Protein AF-0000000065916125 (afdb_homodimer)

Solvent-accessible surface area (backbone atoms only — not comparable to full-atom values): 32011 Å² total; per-residue (Å²): 128,85,74,66,40,26,38,22,23,39,32,53,63,52,41,32,32,38,31,35,34,66,50,69,61,91,64,37,70,41,77,38,81,70,43,80,40,62,39,83,80,33,82,38,68,65,53,46,50,48,55,52,55,68,68,50,83,77,82,78,55,40,30,38,19,36,20,30,56,44,63,68,57,86,55,36,36,44,26,76,72,60,62,30,70,49,45,51,67,56,54,24,59,73,66,58,33,81,41,65,52,74,37,37,44,55,24,13,45,32,42,14,67,80,39,61,53,75,88,32,44,42,84,64,35,74,57,58,62,37,95,74,31,15,25,29,34,39,24,33,28,87,47,30,48,26,21,31,26,40,56,57,87,95,38,73,44,55,32,49,34,48,38,21,51,21,59,39,50,48,86,47,66,66,43,32,50,29,52,48,50,37,29,76,75,59,50,61,49,24,36,28,51,39,46,16,45,65,9,45,41,48,41,36,43,20,43,22,55,70,68,73,44,83,65,74,96,60,51,49,68,51,36,53,48,26,28,76,70,66,77,28,69,66,28,32,53,33,53,48,48,47,37,28,51,52,12,38,50,50,30,31,42,30,28,39,50,37,14,38,34,16,36,39,38,40,56,73,52,57,71,77,46,46,69,61,51,63,69,45,49,21,63,59,33,29,28,64,39,58,94,45,20,76,72,43,52,42,34,21,30,31,32,59,68,47,95,59,39,42,40,47,4,20,46,51,51,58,70,69,106,128,86,75,67,42,26,38,24,22,38,33,53,62,54,44,32,32,39,30,34,34,66,48,68,60,92,63,39,71,40,77,39,81,68,44,81,38,61,40,82,81,32,82,38,68,67,53,48,50,48,56,54,55,69,67,51,85,76,82,79,55,41,30,38,21,37,18,30,58,44,62,67,57,87,54,38,37,43,26,75,72,60,62,29,69,49,47,52,66,55,53,24,59,75,66,58,34,81,42,66,53,74,36,36,42,56,25,13,45,32,42,13,67,79,41,62,54,74,90,32,43,42,83,64,34,73,56,57,63,36,94,73,32,15,24,27,34,38,24,32,26,89,47,30,48,23,22,31,25,39,56,57,87,93,39,75,45,54,32,50,34,49,37,21,52,22,57,38,50,49,87,46,67,66,44,32,48,28,50,48,47,36,30,77,75,58,49,59,50,24,36,28,52,37,47,16,44,66,8,44,39,49,40,36,44,19,44,23,56,71,69,73,45,84,66,74,97,60,50,48,66,50,36,52,49,27,30,76,69,65,78,30,70,67,28,32,53,34,53,48,48,47,38,27,52,53,14,37,51,49,29,31,41,30,27,38,50,37,15,39,35,16,35,38,37,39,57,72,53,57,73,76,44,44,69,61,51,62,70,44,49,21,63,58,34,28,29,63,37,57,95,45,20,76,72,46,52,41,35,19,30,32,34,59,69,46,93,60,39,42,40,47,4,19,48,51,51,58,71,69,105

Radius of gyration: 25.68 Å; Cα contacts (8 Å, |Δi|>4): 1452; chains: 2; bounding box: 66×73×46 Å

Organism: Saccharophagus degradans (strain 2-40 / ATCC 43961 / DSM 17024) (NCBI:txid203122)

Nearest PDB structures (foldseek):
  3vpz-assembly1_A-2  TM=9.684E-01  e=1.928E-40  Pseudoalteromonas sp. AS-131
  1sz2-assembly1_A  TM=8.726E-01  e=5.502E-38  Escherichia coli
  6vzz-assembly1_A-2  TM=7.183E-01  e=2.490E-19  Balamuthia mandrillaris
  5brd-assembly1_B  TM=7.690E-01  e=7.757E-18  Trypanosoma cruzi strain CL Brener
  6pc0-assembly1_A  TM=3.580E-01  e=4.848E-06  Helicobacter pylori G27

Sequence (642 aa):
MFMYPYIVADIGGTNARFALVTGKKGNAFNLEQIQILNGSEFPRLQDAMQHYIDTLGGEKPKAACVAIAGPIDGDNARMTNLNWEFSQAAVKAEFGFDKYDTLNDFGALAVATSSLQADNLIEIKAGTMDPKGNKAILGPGTGLGVAGLACAGDSWLPIPSEGGHVNVAPATQLECEVIRAAMAEHGHVSAETFISGPGLVRLYRALATVRGETPKNYEPKDITAGALDGTDDLCKETLDLFCSFIGSLSGNLALTYGAKGGVYLAGGVLPRFIDYFKSSDFVKRFSEKGVMSHYVENIPVNLISYEYTAFVGAAAWLDQLMFMYPYIVADIGGTNARFALVTGKKGNAFNLEQIQILNGSEFPRLQDAMQHYIDTLGGEKPKAACVAIAGPIDGDNARMTNLNWEFSQAAVKAEFGFDKYDTLNDFGALAVATSSLQADNLIEIKAGTMDPKGNKAILGPGTGLGVAGLACAGDSWLPIPSEGGHVNVAPATQLECEVIRAAMAEHGHVSAETFISGPGLVRLYRALATVRGETPKNYEPKDITAGALDGTDDLCKETLDLFCSFIGSLSGNLALTYGAKGGVYLAGGVLPRFIDYFKSSDFVKRFSEKGVMSHYVENIPVNLISYEYTAFVGAAAWLDQL

Foldseek 3Di:
DDDDWEKEWEAELFKIKIWIFGDDDPLDTDTDDIDIDGLLVDLEPLRVVVVSQVVDPDDGHQEYEYEYAADDDVQWTADVSSRYIDGQVVSNVVSNHPYYYYHYQVQLLQLLLLRDDPVQWDFLAAFDADNQFKEKEWEAEQFIWIWIWHRDPPAIDIGGDPQQFAQQDDDDPLVVQLSVQLCVVPVGHGNRCQAHQVNLVSSLCSSCVSVVHDDDPDGSVRLVVCLVVVPDPSSVVSVLVNLLSQLQSQLVRCVVRVRSRAYEYEYDNCVVPVVVSSVHCSLVSSQPDPVCSVVRNRHTYIYRRHPCSSRSSRVSVRVVD/DDDDWEKEWEAELFKIKIWIFGDDDPLDTDTDDIDIDGLLVDLEPLRVVVVSQVVDPDDGHQEYEYEYAADDDVQWTADDSSRYIDGQVVSNVVSVHPYYYYHYQVQLLQLLLLRDDPVQWDFLAAFDADNQFKEKEWEAEQFIWIWIWHRDPPAIDIGGDPQQFAQQDDDDPLVVQLSVQLCVVPVGHGNRCQAHQVNLVSSLCSSCVVVVHDDDPDGSVRLVVCLVVVPDPSSVVSVLVNLLSQLQSQLVRCVVRVRSNAYEYEYDNCVVPVVVSSPHCSLVSSQPDPVCSVVRNRHTYIYRRHPCSSRSSRVSVRVVD

Secondary structure (DSSP, 8-state):
-PPSPEEEEEE-SSEEEEEEEEEEETTEEEEEEEEEEEGGG-SSHHHHHHHHHHHS-SSPPSEEEEEESS-EETTEEEETTTTEEEEHHHHHHHHT-SEEEEEEHHHHHHHHTTT--GGGEEEEE-----TTS-EEEEEESSSEEEEEEEEETTEEEEEE--GGGSBP--SSHHHHHHHHHHHHHHSS-BHHHHSSHHHHHHHHHHHHHHHT-PPP---HHHHHHHHHTT--HHHHHHHHHHHHHHHHHHHHHHHHHT-TT-EEE-SSSGGGGHHHHHTSSHHHHHH--GGGHHHHTT--EEEE--TTHHHHHHHHHHHH-/-PPSPEEEEEE-SSEEEEEEEEEEETTEEEEEEEEEEEGGG-SSHHHHHHHHHHHS-SSPPSEEEEEESS-EETTEEEETTTTEEEEHHHHHHHHT-SEEEEEEHHHHHHHHTTT--GGGEEEEE-----TTS-EEEEEESSSEEEEEEEEETTEEEEEE--GGGSBP--SSHHHHHHHHHHHHHHSS-BHHHHSSHHHHHHHHHHHHHHHT-PPP---HHHHHHHHHTT--HHHHHHHHHHHHHHHHHHHHHHHHHT-TT-EEE-SSSGGGGHHHHHHSSHHHHHH--GGGHHHHTT--EEEE--TTHHHHHHHHHHHH-

Structure (mmCIF, N/CA/C/O backbone):
data_AF-0000000065916125-model_v1
#
loop_
_entity.id
_entity.type
_entity.pdbx_description
1 polymer Glucokinase
#
loop_
_atom_site.group_PDB
_atom_site.id
_atom_site.type_symbol
_atom_site.label_atom_id
_atom_site.label_alt_id
_atom_site.label_comp_id
_atom_site.label_asym_id
_atom_site.label_entity_id
_atom_site.label_seq_id
_atom_site.pdbx_PDB_ins_code
_atom_site.Cartn_x
_atom_site.Cartn_y
_atom_site.Cartn_z
_atom_site.occupancy
_atom_site.B_iso_or_equiv
_atom_site.auth_seq_id
_atom_site.auth_comp_id
_atom_site.auth_asym_id
_atom_site.auth_atom_id
_atom_site.pdbx_PDB_model_num
ATOM 1 N N . MET A 1 1 ? 28.828 -7.184 -13.727 1 50.66 1 MET A N 1
ATOM 2 C CA . MET A 1 1 ? 28.219 -8.352 -14.344 1 50.66 1 MET A CA 1
ATOM 3 C C . MET A 1 1 ? 28.141 -9.516 -13.352 1 50.66 1 MET A C 1
ATOM 5 O O . MET A 1 1 ? 29.109 -9.797 -12.648 1 50.66 1 MET A O 1
ATOM 9 N N . PHE A 1 2 ? 26.812 -9.852 -13.102 1 63.31 2 PHE A N 1
ATOM 10 C CA . PHE A 1 2 ? 26.734 -10.891 -12.07 1 63.31 2 PHE A CA 1
ATOM 11 C C . PHE A 1 2 ? 27.375 -12.188 -12.562 1 63.31 2 PHE A C 1
ATOM 13 O O . PHE A 1 2 ? 27.25 -12.531 -13.742 1 63.31 2 PHE A O 1
ATOM 20 N N . MET A 1 3 ? 28.188 -12.734 -11.789 1 81.69 3 MET A N 1
ATOM 21 C CA . MET A 1 3 ? 28.922 -13.945 -12.148 1 81.69 3 MET A CA 1
ATOM 22 C C . MET A 1 3 ? 28.031 -15.172 -12.055 1 81.69 3 MET A C 1
ATOM 24 O O . MET A 1 3 ? 27.406 -15.414 -11.023 1 81.69 3 MET A O 1
ATOM 28 N N . TYR A 1 4 ? 27.875 -15.883 -13.094 1 91.06 4 TYR A N 1
ATOM 29 C CA . TYR A 1 4 ? 27.172 -17.156 -13.227 1 91.06 4 TYR A CA 1
ATOM 30 C C . TYR A 1 4 ? 28.125 -18.328 -13.07 1 91.06 4 TYR A C 1
ATOM 32 O O . TYR A 1 4 ? 29.328 -18.188 -13.305 1 91.06 4 TYR A O 1
ATOM 40 N N . PRO A 1 5 ? 27.641 -19.406 -12.555 1 95.19 5 PRO A N 1
ATOM 41 C CA . PRO A 1 5 ? 26.25 -19.672 -12.156 1 95.19 5 PRO A CA 1
ATOM 42 C C . PRO A 1 5 ? 25.984 -19.328 -10.695 1 95.19 5 PRO A C 1
ATOM 44 O O . PRO A 1 5 ? 26.922 -19.156 -9.914 1 95.19 5 PRO A O 1
ATOM 47 N N . TYR A 1 6 ? 24.75 -19.172 -10.297 1 96.75 6 TYR A N 1
ATOM 48 C CA . TYR A 1 6 ? 24.391 -19.031 -8.891 1 96.75 6 TYR A CA 1
ATOM 49 C C . TYR A 1 6 ? 23.109 -19.797 -8.586 1 96.75 6 TYR A C 1
ATOM 51 O O . TYR A 1 6 ? 22.422 -20.25 -9.5 1 96.75 6 TYR A O 1
ATOM 59 N N . ILE A 1 7 ? 22.797 -20.016 -7.273 1 97.81 7 ILE A N 1
ATOM 60 C CA . ILE A 1 7 ? 21.703 -20.859 -6.824 1 97.81 7 ILE A CA 1
ATOM 61 C C . ILE A 1 7 ? 20.5 -20 -6.465 1 97.81 7 ILE A C 1
ATOM 63 O O . ILE A 1 7 ? 20.641 -18.953 -5.828 1 97.81 7 ILE A O 1
ATOM 67 N N . VAL A 1 8 ? 19.312 -20.422 -6.879 1 98.44 8 VAL A N 1
ATOM 68 C CA . VAL A 1 8 ? 18.047 -19.891 -6.359 1 98.44 8 VAL A CA 1
ATOM 69 C C . VAL A 1 8 ? 17.234 -21.016 -5.738 1 98.44 8 VAL A C 1
ATOM 71 O O . VAL A 1 8 ? 17.297 -22.172 -6.188 1 98.44 8 VAL A O 1
ATOM 74 N N . ALA A 1 9 ? 16.516 -20.688 -4.734 1 97.88 9 ALA A N 1
ATOM 75 C CA . ALA A 1 9 ? 15.719 -21.703 -4.043 1 97.88 9 ALA A CA 1
ATOM 76 C C . ALA A 1 9 ? 14.344 -21.156 -3.662 1 97.88 9 ALA A C 1
ATOM 78 O O . ALA A 1 9 ? 14.188 -19.953 -3.453 1 97.88 9 ALA A O 1
ATOM 79 N N . ASP A 1 10 ? 13.375 -21.938 -3.664 1 96.44 10 ASP A N 1
ATOM 80 C CA . ASP A 1 10 ? 12.008 -21.734 -3.195 1 96.44 10 ASP A CA 1
ATOM 81 C C . ASP A 1 10 ? 11.641 -22.75 -2.111 1 96.44 10 ASP A C 1
ATOM 83 O O . ASP A 1 10 ? 11.352 -23.906 -2.408 1 96.44 10 ASP A O 1
ATOM 87 N N . ILE A 1 11 ? 11.672 -22.266 -0.908 1 94.75 11 ILE A N 1
ATOM 88 C CA . ILE A 1 11 ? 11.484 -23.141 0.236 1 94.75 11 ILE A CA 1
ATOM 89 C C . ILE A 1 11 ? 10.078 -22.969 0.803 1 94.75 11 ILE A C 1
ATOM 91 O O . ILE A 1 11 ? 9.781 -21.938 1.434 1 94.75 11 ILE A O 1
ATOM 95 N N . GLY A 1 12 ? 9.258 -23.953 0.587 1 89.06 12 GLY A N 1
ATOM 96 C CA . GLY A 1 12 ? 7.918 -23.953 1.146 1 89.06 12 GLY A CA 1
ATOM 97 C C . GLY A 1 12 ? 7.82 -24.719 2.451 1 89.06 12 GLY A C 1
ATOM 98 O O . GLY A 1 12 ? 8.828 -24.938 3.125 1 89.06 12 GLY A O 1
ATOM 99 N N . GLY A 1 13 ? 6.625 -25.062 2.842 1 83.69 13 GLY A N 1
ATOM 100 C CA . GLY A 1 13 ? 6.41 -25.797 4.082 1 83.69 13 GLY A CA 1
ATOM 101 C C . GLY A 1 13 ? 6.875 -27.234 4.012 1 83.69 13 GLY A C 1
ATOM 102 O O . GLY A 1 13 ? 7.184 -27.844 5.039 1 83.69 13 GLY A O 1
ATOM 103 N N . THR A 1 14 ? 6.852 -27.781 2.838 1 86 14 THR A N 1
ATOM 104 C CA . THR A 1 14 ? 7.172 -29.203 2.693 1 86 14 THR A CA 1
ATOM 105 C C . THR A 1 14 ? 8.375 -29.391 1.778 1 86 14 THR A C 1
ATOM 107 O O . THR A 1 14 ? 9.305 -30.125 2.111 1 86 14 THR A O 1
ATOM 110 N N . ASN A 1 15 ? 8.305 -28.688 0.722 1 91.62 15 ASN A N 1
ATOM 111 C CA . ASN A 1 15 ? 9.32 -28.922 -0.306 1 91.62 15 ASN A CA 1
ATOM 112 C C . ASN A 1 15 ? 10.352 -27.797 -0.333 1 91.62 15 ASN A C 1
ATOM 114 O O . ASN A 1 15 ? 10.023 -26.641 -0.102 1 91.62 15 ASN A O 1
ATOM 118 N N . ALA A 1 16 ? 11.508 -28.203 -0.59 1 95.5 16 ALA A N 1
ATOM 119 C CA . ALA A 1 16 ? 12.602 -27.297 -0.907 1 95.5 16 ALA A CA 1
ATOM 120 C C . ALA A 1 16 ? 13.039 -27.438 -2.361 1 95.5 16 ALA A C 1
ATOM 122 O O . ALA A 1 16 ? 13.602 -28.469 -2.744 1 95.5 16 ALA A O 1
ATOM 123 N N . ARG A 1 17 ? 12.812 -26.438 -3.098 1 97.25 17 ARG A N 1
ATOM 124 C CA . ARG A 1 17 ? 13.156 -26.484 -4.512 1 97.25 17 ARG A CA 1
ATOM 125 C C . ARG A 1 17 ? 14.414 -25.672 -4.793 1 97.25 17 ARG A C 1
ATOM 127 O O . ARG A 1 17 ? 14.594 -24.578 -4.234 1 97.25 17 ARG A O 1
ATOM 134 N N . PHE A 1 18 ? 15.297 -26.25 -5.578 1 98.19 18 PHE A N 1
ATOM 135 C CA . PHE A 1 18 ? 16.531 -25.578 -5.953 1 98.19 18 PHE A CA 1
ATOM 136 C C . PHE A 1 18 ? 16.703 -25.547 -7.469 1 98.19 18 PHE A C 1
ATOM 138 O O . PHE A 1 18 ? 16.234 -26.453 -8.164 1 98.19 18 PHE A O 1
ATOM 145 N N . ALA A 1 19 ? 17.297 -24.531 -7.961 1 98.19 19 ALA A N 1
ATOM 146 C CA . ALA A 1 19 ? 17.672 -24.422 -9.367 1 98.19 19 ALA A CA 1
ATOM 147 C C . ALA A 1 19 ? 18.984 -23.656 -9.531 1 98.19 19 ALA A C 1
ATOM 149 O O . ALA A 1 19 ? 19.406 -22.938 -8.625 1 98.19 19 ALA A O 1
ATOM 150 N N . LEU A 1 20 ? 19.625 -23.906 -10.609 1 97.38 20 LEU A N 1
ATOM 151 C CA . LEU A 1 20 ? 20.844 -23.188 -11 1 97.38 20 LEU A CA 1
ATOM 152 C C . LEU A 1 20 ? 20.547 -22.156 -12.086 1 97.38 20 LEU A C 1
ATOM 154 O O . LEU A 1 20 ? 19.922 -22.484 -13.094 1 97.38 20 LEU A O 1
ATOM 158 N N . VAL A 1 21 ? 20.859 -20.891 -11.805 1 97.31 21 VAL A N 1
ATOM 159 C CA . VAL A 1 21 ? 20.781 -19.875 -12.844 1 97.31 21 VAL A CA 1
ATOM 160 C C . VAL A 1 21 ? 22.094 -19.797 -13.602 1 97.31 21 VAL A C 1
ATOM 162 O O . VAL A 1 21 ? 23.141 -19.484 -13.016 1 97.31 21 VAL A O 1
ATOM 165 N N . THR A 1 22 ? 22.109 -20.016 -14.891 1 95.56 22 THR A N 1
ATOM 166 C CA . THR A 1 22 ? 23.359 -20.141 -15.641 1 95.56 22 THR A CA 1
ATOM 167 C C . THR A 1 22 ? 23.531 -18.969 -16.594 1 95.56 22 THR A C 1
ATOM 169 O O . THR A 1 22 ? 24.578 -18.844 -17.25 1 95.56 22 THR A O 1
ATOM 172 N N . GLY A 1 23 ? 22.516 -18.125 -16.703 1 94.81 23 GLY A N 1
ATOM 173 C CA . GLY A 1 23 ? 22.609 -16.953 -17.547 1 94.81 23 GLY A CA 1
ATOM 174 C C . GLY A 1 23 ? 21.297 -16.188 -17.625 1 94.81 23 GLY A C 1
ATOM 175 O O . GLY A 1 23 ? 20.359 -16.469 -16.891 1 94.81 23 GLY A O 1
ATOM 176 N N . LYS A 1 24 ? 21.375 -15.164 -18.438 1 94.19 24 LYS A N 1
ATOM 177 C CA . LYS A 1 24 ? 20.219 -14.305 -18.641 1 94.19 24 LYS A CA 1
ATOM 178 C C . LYS A 1 24 ? 20.156 -13.797 -20.078 1 94.19 24 LYS A C 1
ATOM 180 O O . LYS A 1 24 ? 21.172 -13.453 -20.672 1 94.19 24 LYS A O 1
ATOM 185 N N . LYS A 1 25 ? 19.062 -13.906 -20.75 1 91.94 25 LYS A N 1
ATOM 186 C CA . LYS A 1 25 ? 18.781 -13.281 -22.047 1 91.94 25 LYS A CA 1
ATOM 187 C C . LYS A 1 25 ? 17.688 -12.227 -21.922 1 91.94 25 LYS A C 1
ATOM 189 O O . LYS A 1 25 ? 16.516 -12.555 -21.719 1 91.94 25 LYS A O 1
ATOM 194 N N . GLY A 1 26 ? 18.047 -10.898 -22.156 1 89 26 GLY A N 1
ATOM 195 C CA . GLY A 1 26 ? 17.109 -9.852 -21.797 1 89 26 GLY A CA 1
ATOM 196 C C . GLY A 1 26 ? 16.703 -9.883 -20.344 1 89 26 GLY A C 1
ATOM 197 O O . GLY A 1 26 ? 17.562 -9.812 -19.453 1 89 26 GLY A O 1
ATOM 198 N N . ASN A 1 27 ? 15.43 -10.062 -20.062 1 88.56 27 ASN A N 1
ATOM 199 C CA . ASN A 1 27 ? 14.945 -10.141 -18.703 1 88.56 27 ASN A CA 1
ATOM 200 C C . ASN A 1 27 ? 14.609 -11.57 -18.297 1 88.56 27 ASN A C 1
ATOM 202 O O . ASN A 1 27 ? 14.109 -11.812 -17.188 1 88.56 27 ASN A O 1
ATOM 206 N N . ALA A 1 28 ? 15 -12.516 -19.109 1 93.75 28 ALA A N 1
ATOM 207 C CA . ALA A 1 28 ? 14.68 -13.922 -18.844 1 93.75 28 ALA A CA 1
ATOM 208 C C . ALA A 1 28 ? 15.891 -14.656 -18.297 1 93.75 28 ALA A C 1
ATOM 210 O O . ALA A 1 28 ? 17 -14.57 -18.844 1 93.75 28 ALA A O 1
ATOM 211 N N . PHE A 1 29 ? 15.664 -15.367 -17.234 1 96.44 29 PHE A N 1
ATOM 212 C CA . PHE A 1 29 ? 16.734 -16.141 -16.609 1 96.44 29 PHE A CA 1
ATOM 213 C C . PHE A 1 29 ? 16.75 -17.562 -17.125 1 96.44 29 PHE A C 1
ATOM 215 O O . PHE A 1 29 ? 15.695 -18.172 -17.344 1 96.44 29 PHE A O 1
ATOM 222 N N . ASN A 1 30 ? 17.953 -18.078 -17.297 1 96.62 30 ASN A N 1
ATOM 223 C CA . ASN A 1 30 ? 18.125 -19.484 -17.641 1 96.62 30 ASN A CA 1
ATOM 224 C C . ASN A 1 30 ? 18.156 -20.359 -16.391 1 96.62 30 ASN A C 1
ATOM 226 O O . ASN A 1 30 ? 19.156 -20.344 -15.656 1 96.62 30 ASN A O 1
ATOM 230 N N . LEU A 1 31 ? 17.094 -21.125 -16.094 1 97.06 31 LEU A N 1
ATOM 231 C CA . LEU A 1 31 ? 17 -22.016 -14.961 1 97.06 31 LEU A CA 1
ATOM 232 C C . LEU A 1 31 ? 17.344 -23.453 -15.359 1 97.06 31 LEU A C 1
ATOM 234 O O . LEU A 1 31 ? 16.734 -24.016 -16.281 1 97.06 31 LEU A O 1
ATOM 238 N N . GLU A 1 32 ? 18.266 -24 -14.711 1 96.19 32 GLU A N 1
ATOM 239 C CA . GLU A 1 32 ? 18.719 -25.359 -15.008 1 96.19 32 GLU A CA 1
ATOM 240 C C . GLU A 1 32 ? 18.828 -26.188 -13.734 1 96.19 32 GLU A C 1
ATOM 242 O O . GLU A 1 32 ? 18.781 -25.656 -12.625 1 96.19 32 GLU A O 1
ATOM 247 N N . GLN A 1 33 ? 18.844 -27.516 -13.914 1 97.06 33 GLN A N 1
ATOM 248 C CA . GLN A 1 33 ? 19.109 -28.5 -12.875 1 97.06 33 GLN A CA 1
ATOM 249 C C . GLN A 1 33 ? 18.156 -28.328 -11.695 1 97.06 33 GLN A C 1
ATOM 251 O O . GLN A 1 33 ? 18.578 -28.234 -10.547 1 97.06 33 GLN A O 1
ATOM 256 N N . ILE A 1 34 ? 16.938 -28.203 -11.977 1 97.81 34 ILE A N 1
ATOM 257 C CA . ILE A 1 34 ? 15.906 -28.031 -10.953 1 97.81 34 ILE A CA 1
ATOM 258 C C . ILE A 1 34 ? 15.742 -29.328 -10.164 1 97.81 34 ILE A C 1
ATOM 260 O O . ILE A 1 34 ? 15.68 -30.406 -10.742 1 97.81 34 ILE A O 1
ATOM 264 N N . GLN A 1 35 ? 15.766 -29.219 -8.898 1 97.62 35 GLN A N 1
ATOM 265 C CA . GLN A 1 35 ? 15.539 -30.344 -7.996 1 97.62 35 GLN A CA 1
ATOM 266 C C . GLN A 1 35 ? 14.523 -29.984 -6.918 1 97.62 35 GLN A C 1
ATOM 268 O O . GLN A 1 35 ? 14.539 -28.875 -6.383 1 97.62 35 GLN A O 1
ATOM 273 N N . ILE A 1 36 ? 13.664 -30.891 -6.668 1 97.31 36 ILE A N 1
ATOM 274 C CA . ILE A 1 36 ? 12.695 -30.766 -5.582 1 97.31 36 ILE A CA 1
ATOM 275 C C . ILE A 1 36 ? 13.055 -31.734 -4.461 1 97.31 36 ILE A C 1
ATOM 277 O O . ILE A 1 36 ? 13.078 -32.969 -4.668 1 97.31 36 ILE A O 1
ATOM 281 N N . LEU A 1 37 ? 13.398 -31.203 -3.346 1 96.88 37 LEU A N 1
ATOM 282 C CA . LEU A 1 37 ? 13.773 -31.984 -2.182 1 96.88 37 LEU A CA 1
ATOM 283 C C . LEU A 1 37 ? 12.672 -31.969 -1.126 1 96.88 37 LEU A C 1
ATOM 285 O O . LEU A 1 37 ? 11.93 -30.984 -1.021 1 96.88 37 LEU A O 1
ATOM 289 N N . ASN A 1 38 ? 12.562 -33.062 -0.406 1 95.88 38 ASN A N 1
ATOM 290 C CA . ASN A 1 38 ? 11.719 -33.062 0.787 1 95.88 38 ASN A CA 1
ATOM 291 C C . ASN A 1 38 ? 12.414 -32.406 1.967 1 95.88 38 ASN A C 1
ATOM 293 O O . ASN A 1 38 ? 13.367 -32.938 2.523 1 95.88 38 ASN A O 1
ATOM 297 N N . GLY A 1 39 ? 11.945 -31.266 2.338 1 93.31 39 GLY A N 1
ATOM 298 C CA . GLY A 1 39 ? 12.586 -30.469 3.381 1 93.31 39 GLY A CA 1
ATOM 299 C C . GLY A 1 39 ? 12.75 -31.234 4.684 1 93.31 39 GLY A C 1
ATOM 300 O O . GLY A 1 39 ? 13.703 -31 5.43 1 93.31 39 GLY A O 1
ATOM 301 N N . SER A 1 40 ? 11.82 -32.125 4.934 1 91.94 40 SER A N 1
ATOM 302 C CA . SER A 1 40 ? 11.82 -32.844 6.203 1 91.94 40 SER A CA 1
ATOM 303 C C . SER A 1 40 ? 13 -33.812 6.289 1 91.94 40 SER A C 1
ATOM 305 O O . SER A 1 40 ? 13.344 -34.281 7.371 1 91.94 40 SER A O 1
ATOM 307 N N . GLU A 1 41 ? 13.602 -34.062 5.23 1 95.31 41 GLU A N 1
ATOM 308 C CA . GLU A 1 41 ? 14.734 -35 5.199 1 95.31 41 GLU A CA 1
ATOM 309 C C . GLU A 1 41 ? 16.031 -34.281 5.609 1 95.31 41 GLU A C 1
ATOM 311 O O . GLU A 1 41 ? 17.062 -34.938 5.812 1 95.31 41 GLU A O 1
ATOM 316 N N . PHE A 1 42 ? 15.945 -33 5.77 1 96.31 42 PHE A N 1
ATOM 317 C CA . PHE A 1 42 ? 17.141 -32.219 6.094 1 96.31 42 PHE A CA 1
ATOM 318 C C . PHE A 1 42 ? 16.922 -31.406 7.367 1 96.31 42 PHE A C 1
ATOM 320 O O . PHE A 1 42 ? 15.938 -30.688 7.488 1 96.31 42 PHE A O 1
ATOM 327 N N . PRO A 1 43 ? 17.844 -31.453 8.266 1 94.5 43 PRO A N 1
ATOM 328 C CA . PRO A 1 43 ? 17.688 -30.703 9.516 1 94.5 43 PRO A CA 1
ATOM 329 C C . PRO A 1 43 ? 17.812 -29.188 9.32 1 94.5 43 PRO A C 1
ATOM 331 O O . PRO A 1 43 ? 17.297 -28.422 10.125 1 94.5 43 PRO A O 1
ATOM 334 N N . ARG A 1 44 ? 18.703 -28.828 8.5 1 95.56 44 ARG A N 1
ATOM 335 C CA . ARG A 1 44 ? 18.922 -27.406 8.242 1 95.56 44 ARG A CA 1
ATOM 336 C C . ARG A 1 44 ? 18.812 -27.094 6.75 1 95.56 44 ARG A C 1
ATOM 338 O O . ARG A 1 44 ? 19.016 -27.969 5.914 1 95.56 44 ARG A O 1
ATOM 345 N N . LEU A 1 45 ? 18.453 -25.766 6.43 1 95.75 45 LEU A N 1
ATOM 346 C CA . LEU A 1 45 ? 18.516 -25.281 5.059 1 95.75 45 LEU A CA 1
ATOM 347 C C . LEU A 1 45 ? 19.875 -25.594 4.438 1 95.75 45 LEU A C 1
ATOM 349 O O . LEU A 1 45 ? 19.938 -26.016 3.279 1 95.75 45 LEU A O 1
ATOM 353 N N . GLN A 1 46 ? 20.938 -25.391 5.207 1 97 46 GLN A N 1
ATOM 354 C CA . GLN A 1 46 ? 22.312 -25.578 4.734 1 97 46 GLN A CA 1
ATOM 355 C C . GLN A 1 46 ? 22.547 -27.016 4.281 1 97 46 GLN A C 1
ATOM 357 O O . GLN A 1 46 ? 23.266 -27.25 3.318 1 97 46 GLN A O 1
ATOM 362 N N . ASP A 1 47 ? 21.922 -27.922 5.004 1 97.5 47 ASP A N 1
ATOM 363 C CA . ASP A 1 47 ? 22.078 -29.328 4.648 1 97.5 47 ASP A CA 1
ATOM 364 C C . ASP A 1 47 ? 21.406 -29.625 3.303 1 97.5 47 ASP A C 1
ATOM 366 O O . ASP A 1 47 ? 21.984 -30.344 2.477 1 97.5 47 ASP A O 1
ATOM 370 N N . ALA A 1 48 ? 20.25 -29.125 3.121 1 97.12 48 ALA A N 1
ATOM 371 C CA . ALA A 1 48 ? 19.562 -29.281 1.846 1 97.12 48 ALA A CA 1
ATOM 372 C C . ALA A 1 48 ? 20.344 -28.625 0.709 1 97.12 48 ALA A C 1
ATOM 374 O O . ALA A 1 48 ? 20.453 -29.188 -0.384 1 97.12 48 ALA A O 1
ATOM 375 N N . MET A 1 49 ? 20.812 -27.453 0.956 1 97.38 49 MET A N 1
ATOM 376 C CA . MET A 1 49 ? 21.578 -26.719 -0.048 1 97.38 49 MET A CA 1
ATOM 377 C C . MET A 1 49 ? 22.859 -27.453 -0.398 1 97.38 49 MET A C 1
ATOM 379 O O . MET A 1 49 ? 23.234 -27.531 -1.568 1 97.38 49 MET A O 1
ATOM 383 N N . GLN A 1 50 ? 23.531 -27.969 0.627 1 97.12 50 GLN A N 1
ATOM 384 C CA . GLN A 1 50 ? 24.734 -28.75 0.38 1 97.12 50 GLN A CA 1
ATOM 385 C C . GLN A 1 50 ? 24.438 -29.969 -0.48 1 97.12 50 GLN A C 1
ATOM 387 O O . GLN A 1 50 ? 25.188 -30.297 -1.399 1 97.12 50 GLN A O 1
ATOM 392 N N . HIS A 1 51 ? 23.375 -30.625 -0.094 1 97.19 51 HIS A N 1
ATOM 393 C CA . HIS A 1 51 ? 22.938 -31.781 -0.889 1 97.19 51 HIS A CA 1
ATOM 394 C C . HIS A 1 51 ? 22.766 -31.391 -2.355 1 97.19 51 HIS A C 1
ATOM 396 O O . HIS A 1 51 ? 23.25 -32.094 -3.244 1 97.19 51 HIS A O 1
ATOM 402 N N . TYR A 1 52 ? 22.094 -30.297 -2.619 1 97.69 52 TYR A N 1
ATOM 403 C CA . TYR A 1 52 ? 21.875 -29.812 -3.98 1 97.69 52 TYR A CA 1
ATOM 404 C C . TYR A 1 52 ? 23.203 -29.5 -4.66 1 97.69 52 TYR A C 1
ATOM 406 O O . TYR A 1 52 ? 23.438 -29.922 -5.801 1 97.69 52 TYR A O 1
ATOM 414 N N . ILE A 1 53 ? 24.078 -28.797 -3.969 1 96.94 53 ILE A N 1
ATOM 415 C CA . ILE A 1 53 ? 25.375 -28.391 -4.516 1 96.94 53 ILE A CA 1
ATOM 416 C C . ILE A 1 53 ? 26.172 -29.625 -4.902 1 96.94 53 ILE A C 1
ATOM 418 O O . ILE A 1 53 ? 26.859 -29.641 -5.93 1 96.94 53 ILE A O 1
ATOM 422 N N . ASP A 1 54 ? 26.031 -30.656 -4.082 1 96 54 ASP A N 1
ATOM 423 C CA . ASP A 1 54 ? 26.781 -31.891 -4.32 1 96 54 ASP A CA 1
ATOM 424 C C . ASP A 1 54 ? 26.328 -32.562 -5.617 1 96 54 ASP A C 1
ATOM 426 O O . ASP A 1 54 ? 27.062 -33.344 -6.195 1 96 54 ASP A O 1
ATOM 430 N N . THR A 1 55 ? 25.172 -32.25 -5.965 1 95.44 55 THR A N 1
ATOM 431 C CA . THR A 1 55 ? 24.656 -32.875 -7.184 1 95.44 55 THR A CA 1
ATOM 432 C C . THR A 1 55 ? 25.109 -32.094 -8.414 1 95.44 55 THR A C 1
ATOM 434 O O . THR A 1 55 ? 25 -32.594 -9.539 1 95.44 55 THR A O 1
ATOM 437 N N . LEU A 1 56 ? 25.562 -30.922 -8.102 1 92.5 56 LEU A N 1
ATOM 438 C CA . LEU A 1 56 ? 25.922 -30.047 -9.211 1 92.5 56 LEU A CA 1
ATOM 439 C C . LEU A 1 56 ? 27.266 -30.453 -9.805 1 92.5 56 LEU A C 1
ATOM 441 O O . LEU A 1 56 ? 28.156 -30.906 -9.078 1 92.5 56 LEU A O 1
ATOM 445 N N . GLY A 1 57 ? 27.469 -30.969 -10.969 1 81.19 57 GLY A N 1
ATOM 446 C CA . GLY A 1 57 ? 28.703 -31.234 -11.703 1 81.19 57 GLY A CA 1
ATOM 447 C C . GLY A 1 57 ? 29.453 -29.984 -12.086 1 81.19 57 GLY A C 1
ATOM 448 O O . GLY A 1 57 ? 28.844 -28.938 -12.305 1 81.19 57 GLY A O 1
ATOM 449 N N . GLY A 1 58 ? 30.688 -29.672 -11.422 1 80.31 58 GLY A N 1
ATOM 450 C CA . GLY A 1 58 ? 31.453 -28.531 -11.906 1 80.31 58 GLY A CA 1
ATOM 451 C C . GLY A 1 58 ? 31.859 -27.578 -10.797 1 80.31 58 GLY A C 1
ATOM 452 O O . GLY A 1 58 ? 32.062 -27.984 -9.656 1 80.31 58 GLY A O 1
ATOM 453 N N . GLU A 1 59 ? 31.906 -26.312 -11.281 1 83 59 GLU A N 1
ATOM 454 C CA . GLU A 1 59 ? 32.344 -25.266 -10.367 1 83 59 GLU A CA 1
ATOM 455 C C . GLU A 1 59 ? 31.25 -24.922 -9.359 1 83 59 GLU A C 1
ATOM 457 O O . GLU A 1 59 ? 30.078 -24.859 -9.711 1 83 59 GLU A O 1
ATOM 462 N N . LYS A 1 60 ? 31.641 -24.688 -8.188 1 89.5 60 LYS A N 1
ATOM 463 C CA . LYS A 1 60 ? 30.734 -24.344 -7.105 1 89.5 60 LYS A CA 1
ATOM 464 C C . LYS A 1 60 ? 30.172 -22.922 -7.277 1 89.5 60 LYS A C 1
ATOM 466 O O . LYS A 1 60 ? 30.938 -21.969 -7.469 1 89.5 60 LYS A O 1
ATOM 471 N N . PRO A 1 61 ? 28.891 -22.766 -7.258 1 95.06 61 PRO A N 1
ATOM 472 C CA . PRO A 1 61 ? 28.328 -21.422 -7.324 1 95.06 61 PRO A CA 1
ATOM 473 C C . PRO A 1 61 ? 28.781 -20.516 -6.176 1 95.06 61 PRO A C 1
ATOM 475 O O . PRO A 1 61 ? 28.953 -21 -5.047 1 95.06 61 PRO A O 1
ATOM 478 N N . LYS A 1 62 ? 28.906 -19.266 -6.465 1 95 62 LYS A N 1
ATOM 479 C CA . LYS A 1 62 ? 29.453 -18.344 -5.469 1 95 62 LYS A CA 1
ATOM 480 C C . LYS A 1 62 ? 28.375 -17.375 -4.984 1 95 62 LYS A C 1
ATOM 482 O O . LYS A 1 62 ? 28.688 -16.422 -4.258 1 95 62 LYS A O 1
ATOM 487 N N . ALA A 1 63 ? 27.156 -17.547 -5.352 1 97.19 63 ALA A N 1
ATOM 488 C CA . ALA A 1 63 ? 26.047 -16.719 -4.906 1 97.19 63 ALA A CA 1
ATOM 489 C C . ALA A 1 63 ? 24.75 -17.531 -4.824 1 97.19 63 ALA A C 1
ATOM 491 O O . ALA A 1 63 ? 24.625 -18.547 -5.5 1 97.19 63 ALA A O 1
ATOM 492 N N . ALA A 1 64 ? 23.859 -17.078 -3.98 1 97.75 64 ALA A N 1
ATOM 493 C CA . ALA A 1 64 ? 22.562 -17.75 -3.842 1 97.75 64 ALA A CA 1
ATOM 494 C C . ALA A 1 64 ? 21.5 -16.781 -3.32 1 97.75 64 ALA A C 1
ATOM 496 O O . ALA A 1 64 ? 21.812 -15.828 -2.613 1 97.75 64 ALA A O 1
ATOM 497 N N . CYS A 1 65 ? 20.328 -16.969 -3.709 1 97.88 65 CYS A N 1
ATOM 498 C CA . CYS A 1 65 ? 19.156 -16.281 -3.168 1 97.88 65 CYS A CA 1
ATOM 499 C C . CYS A 1 65 ? 18.031 -17.266 -2.877 1 97.88 65 CYS A C 1
ATOM 501 O O . CYS A 1 65 ? 17.672 -18.078 -3.73 1 97.88 65 CYS A O 1
ATOM 503 N N . VAL A 1 66 ? 17.484 -17.203 -1.687 1 97 66 VAL A N 1
ATOM 504 C CA . VAL A 1 66 ? 16.5 -18.172 -1.247 1 97 66 VAL A CA 1
ATOM 505 C C . VAL A 1 66 ? 15.195 -17.469 -0.902 1 97 66 VAL A C 1
ATOM 507 O O . VAL A 1 66 ? 15.172 -16.547 -0.094 1 97 66 VAL A O 1
ATOM 510 N N . ALA A 1 67 ? 14.086 -17.844 -1.521 1 96.25 67 ALA A N 1
ATOM 511 C CA . ALA A 1 67 ? 12.742 -17.438 -1.134 1 96.25 67 ALA A CA 1
ATOM 512 C C . ALA A 1 67 ? 12.148 -18.391 -0.102 1 96.25 67 ALA A C 1
ATOM 514 O O . ALA A 1 67 ? 12.156 -19.609 -0.299 1 96.25 67 ALA A O 1
ATOM 515 N N . ILE A 1 68 ? 11.68 -17.859 0.988 1 94.12 68 ILE A N 1
ATOM 516 C CA . ILE A 1 68 ? 11.203 -18.75 2.045 1 94.12 68 ILE A CA 1
ATOM 517 C C . ILE A 1 68 ? 9.781 -18.359 2.445 1 94.12 68 ILE A C 1
ATOM 519 O O . ILE A 1 68 ? 9.43 -17.172 2.42 1 94.12 68 ILE A O 1
ATOM 523 N N . ALA A 1 69 ? 8.992 -19.438 2.852 1 86.31 69 ALA A N 1
ATOM 524 C CA . ALA A 1 69 ? 7.676 -19.219 3.441 1 86.31 69 ALA A CA 1
ATOM 525 C C . ALA A 1 69 ? 7.793 -18.812 4.91 1 86.31 69 ALA A C 1
ATOM 527 O O . ALA A 1 69 ? 8.023 -19.672 5.773 1 86.31 69 ALA A O 1
ATOM 528 N N . GLY A 1 70 ? 7.984 -17.594 5.312 1 79.56 70 GLY A N 1
ATOM 529 C CA . GLY A 1 70 ? 8.102 -17.172 6.699 1 79.56 70 GLY A CA 1
ATOM 530 C C . GLY A 1 70 ? 8.688 -15.781 6.855 1 79.56 70 GLY A C 1
ATOM 531 O O . GLY A 1 70 ? 9.07 -15.148 5.867 1 79.56 70 GLY A O 1
ATOM 532 N N . PRO A 1 71 ? 8.711 -15.391 8.07 1 80.12 71 PRO A N 1
ATOM 533 C CA . PRO A 1 71 ? 9.227 -14.047 8.336 1 80.12 71 PRO A CA 1
ATOM 534 C C . PRO A 1 71 ? 10.75 -13.977 8.289 1 80.12 71 PRO A C 1
ATOM 536 O O . PRO A 1 71 ? 11.43 -14.969 8.539 1 80.12 71 PRO A O 1
ATOM 539 N N . ILE A 1 72 ? 11.25 -12.914 7.84 1 86.31 72 ILE A N 1
ATOM 540 C CA . ILE A 1 72 ? 12.672 -12.57 7.871 1 86.31 72 ILE A CA 1
ATOM 541 C C . ILE A 1 72 ? 12.891 -11.367 8.781 1 86.31 72 ILE A C 1
ATOM 543 O O . ILE A 1 72 ? 12.273 -10.312 8.586 1 86.31 72 ILE A O 1
ATOM 547 N N . ASP A 1 73 ? 13.586 -11.492 9.781 1 82.62 73 ASP A N 1
ATOM 548 C CA . ASP A 1 73 ? 13.922 -10.43 10.719 1 82.62 73 ASP A CA 1
ATOM 549 C C . ASP A 1 73 ? 15.414 -10.109 10.688 1 82.62 73 ASP A C 1
ATOM 551 O O . ASP A 1 73 ? 16.188 -10.711 11.438 1 82.62 73 ASP A O 1
ATOM 555 N N . GLY A 1 74 ? 15.734 -9.117 9.875 1 82.69 74 GLY A N 1
ATOM 556 C CA . GLY A 1 74 ? 17.141 -8.828 9.719 1 82.69 74 GLY A CA 1
ATOM 557 C C . GLY A 1 74 ? 17.938 -10 9.18 1 82.69 74 GLY A C 1
ATOM 558 O O . GLY A 1 74 ? 17.641 -10.516 8.102 1 82.69 74 GLY A O 1
ATOM 559 N N . ASP A 1 75 ? 18.844 -10.438 10.023 1 91.69 75 ASP A N 1
ATOM 560 C CA . ASP A 1 75 ? 19.734 -11.531 9.633 1 91.69 75 ASP A CA 1
ATOM 561 C C . ASP A 1 75 ? 19.062 -12.891 9.844 1 91.69 75 ASP A C 1
ATOM 563 O O . ASP A 1 75 ? 19.516 -13.898 9.297 1 91.69 75 ASP A O 1
ATOM 567 N N . ASN A 1 76 ? 17.984 -12.828 10.578 1 91.56 76 ASN A N 1
ATOM 568 C CA . ASN A 1 76 ? 17.391 -14.094 10.992 1 91.56 76 ASN A CA 1
ATOM 569 C C . ASN A 1 76 ? 16.156 -14.438 10.156 1 91.56 76 ASN A C 1
ATOM 571 O O . ASN A 1 76 ? 15.344 -13.562 9.859 1 91.56 76 ASN A O 1
ATOM 575 N N . ALA A 1 77 ? 16.125 -15.648 9.688 1 91.56 77 ALA A N 1
ATOM 576 C CA . ALA A 1 77 ? 14.969 -16.203 8.977 1 91.56 77 ALA A CA 1
ATOM 577 C C . ALA A 1 77 ? 14.461 -17.469 9.648 1 91.56 77 ALA A C 1
ATOM 579 O O . ALA A 1 77 ? 15.258 -18.281 10.125 1 91.56 77 ALA A O 1
ATOM 580 N N . ARG A 1 78 ? 13.219 -17.625 9.773 1 87.12 78 ARG A N 1
ATOM 581 C CA . ARG A 1 78 ? 12.594 -18.766 10.414 1 87.12 78 ARG A CA 1
ATOM 582 C C . ARG A 1 78 ? 11.492 -19.359 9.539 1 87.12 78 ARG A C 1
ATOM 584 O O . ARG A 1 78 ? 10.703 -18.625 8.945 1 87.12 78 ARG A O 1
ATOM 591 N N . MET A 1 79 ? 11.484 -20.609 9.383 1 85.38 79 MET A N 1
ATOM 592 C CA . MET A 1 79 ? 10.43 -21.359 8.695 1 85.38 79 MET A CA 1
ATOM 593 C C . MET A 1 79 ? 9.711 -22.297 9.656 1 85.38 79 MET A C 1
ATOM 595 O O . MET A 1 79 ? 10.273 -23.312 10.078 1 85.38 79 MET A O 1
ATOM 599 N N . THR A 1 80 ? 8.5 -21.984 9.938 1 69.81 80 THR A N 1
ATOM 600 C CA . THR A 1 80 ? 7.816 -22.703 11.008 1 69.81 80 THR A CA 1
ATOM 601 C C . THR A 1 80 ? 7.445 -24.109 10.578 1 69.81 80 THR A C 1
ATOM 603 O O . THR A 1 80 ? 7.562 -25.062 11.359 1 69.81 80 THR A O 1
ATOM 606 N N . ASN A 1 81 ? 7.094 -24.234 9.336 1 74.81 81 ASN A N 1
ATOM 607 C CA . ASN A 1 81 ? 6.605 -25.547 8.93 1 74.81 81 ASN A CA 1
ATOM 608 C C . ASN A 1 81 ? 7.742 -26.562 8.836 1 74.81 81 ASN A C 1
ATOM 610 O O . ASN A 1 81 ? 7.559 -27.734 9.156 1 74.81 81 ASN A O 1
ATOM 614 N N . LEU A 1 82 ? 8.891 -26.156 8.469 1 78.62 82 LEU A N 1
ATOM 615 C CA . LEU A 1 82 ? 10.055 -27.031 8.352 1 78.62 82 LEU A CA 1
ATOM 616 C C . LEU A 1 82 ? 10.93 -26.938 9.602 1 78.62 82 LEU A C 1
ATOM 618 O O . LEU A 1 82 ? 11.883 -27.703 9.742 1 78.62 82 LEU A O 1
ATOM 622 N N . ASN A 1 83 ? 10.633 -26.094 10.508 1 81.69 83 ASN A N 1
ATOM 623 C CA . ASN A 1 83 ? 11.414 -25.812 11.711 1 81.69 83 ASN A CA 1
ATOM 624 C C . ASN A 1 83 ? 12.836 -25.375 11.367 1 81.69 83 ASN A C 1
ATOM 626 O O . ASN A 1 83 ? 13.789 -25.797 12.031 1 81.69 83 ASN A O 1
ATOM 630 N N . TRP A 1 84 ? 13.109 -24.875 10.242 1 91.94 84 TRP A N 1
ATOM 631 C CA . TRP A 1 84 ? 14.406 -24.312 9.891 1 91.94 84 TRP A CA 1
ATOM 632 C C . TRP A 1 84 ? 14.562 -22.906 10.445 1 91.94 84 TRP A C 1
ATOM 634 O O . TRP A 1 84 ? 13.617 -22.109 10.414 1 91.94 84 TRP A O 1
ATOM 644 N N . GLU A 1 85 ? 15.594 -22.656 11.086 1 91.94 85 GLU A N 1
ATOM 645 C CA . GLU A 1 85 ? 16.031 -21.328 11.5 1 91.94 85 GLU A CA 1
ATOM 646 C C . GLU A 1 85 ? 17.5 -21.109 11.156 1 91.94 85 GLU A C 1
ATOM 648 O O . GLU A 1 85 ? 18.328 -22 11.344 1 91.94 85 GLU A O 1
ATOM 653 N N . PHE A 1 86 ? 17.781 -19.938 10.57 1 93.44 86 PHE A N 1
ATOM 654 C CA . PHE A 1 86 ? 19.172 -19.734 10.195 1 93.44 86 PHE A CA 1
ATOM 655 C C . PHE A 1 86 ? 19.5 -18.25 10.141 1 93.44 86 PHE A C 1
ATOM 657 O O . PHE A 1 86 ? 18.609 -17.406 10.008 1 93.44 86 PHE A O 1
ATOM 664 N N . SER A 1 87 ? 20.766 -17.984 10.312 1 95.56 87 SER A N 1
ATOM 665 C CA . SER A 1 87 ? 21.359 -16.672 10.055 1 95.56 87 SER A CA 1
ATOM 666 C C . SER A 1 87 ? 21.844 -16.562 8.609 1 95.56 87 SER A C 1
ATOM 668 O O . SER A 1 87 ? 22.562 -17.438 8.109 1 95.56 87 SER A O 1
ATOM 670 N N . GLN A 1 88 ? 21.422 -15.469 7.93 1 96.38 88 GLN A N 1
ATOM 671 C CA . GLN A 1 88 ? 21.844 -15.266 6.551 1 96.38 88 GLN A CA 1
ATOM 672 C C . GLN A 1 88 ? 23.359 -15.156 6.445 1 96.38 88 GLN A C 1
ATOM 674 O O . GLN A 1 88 ? 23.969 -15.727 5.535 1 96.38 88 GLN A O 1
ATOM 679 N N . ALA A 1 89 ? 23.953 -14.43 7.34 1 96.88 89 ALA A N 1
ATOM 680 C CA . ALA A 1 89 ? 25.406 -14.273 7.375 1 96.88 89 ALA A CA 1
ATOM 681 C C . ALA A 1 89 ? 26.094 -15.625 7.57 1 96.88 89 ALA A C 1
ATOM 683 O O . ALA A 1 89 ? 27.141 -15.875 6.98 1 96.88 89 ALA A O 1
ATOM 684 N N . ALA A 1 90 ? 25.5 -16.469 8.406 1 97.12 90 ALA A N 1
ATOM 685 C CA . ALA A 1 90 ? 26.078 -17.781 8.664 1 97.12 90 ALA A CA 1
ATOM 686 C C . ALA A 1 90 ? 26.031 -18.656 7.418 1 97.12 90 ALA A C 1
ATOM 688 O O . ALA A 1 90 ? 26.984 -19.375 7.117 1 97.12 90 ALA A O 1
ATOM 689 N N . VAL A 1 91 ? 24.875 -18.641 6.727 1 97.5 91 VAL A N 1
ATOM 690 C CA . VAL A 1 91 ? 24.75 -19.406 5.492 1 97.5 91 VAL A CA 1
ATOM 691 C C . VAL A 1 91 ? 25.766 -18.922 4.473 1 97.5 91 VAL A C 1
ATOM 693 O O . VAL A 1 91 ? 26.453 -19.719 3.844 1 97.5 91 VAL A O 1
ATOM 696 N N . LYS A 1 92 ? 25.844 -17.625 4.293 1 97.44 92 LYS A N 1
ATOM 697 C CA . LYS A 1 92 ? 26.797 -17.031 3.361 1 97.44 92 LYS A CA 1
ATOM 698 C C . LYS A 1 92 ? 28.219 -17.484 3.668 1 97.44 92 LYS A C 1
ATOM 700 O O . LYS A 1 92 ? 28.969 -17.875 2.766 1 97.44 92 LYS A O 1
ATOM 705 N N . ALA A 1 93 ? 28.594 -17.453 4.914 1 97.75 93 ALA A N 1
ATOM 706 C CA . ALA A 1 93 ? 29.938 -17.812 5.348 1 97.75 93 ALA A CA 1
ATOM 707 C C . ALA A 1 93 ? 30.203 -19.312 5.145 1 97.75 93 ALA A C 1
ATOM 709 O O . ALA A 1 93 ? 31.281 -19.703 4.707 1 97.75 93 ALA A O 1
ATOM 710 N N . GLU A 1 94 ? 29.234 -20.109 5.527 1 97.25 94 GLU A N 1
ATOM 711 C CA . GLU A 1 94 ? 29.375 -21.562 5.461 1 97.25 94 GLU A CA 1
ATOM 712 C C . GLU A 1 94 ? 29.672 -22.016 4.035 1 97.25 94 GLU A C 1
ATOM 714 O O . GLU A 1 94 ? 30.484 -22.922 3.828 1 97.25 94 GLU A O 1
ATOM 719 N N . PHE A 1 95 ? 29.047 -21.406 3.1 1 97.25 95 PHE A N 1
ATOM 720 C CA . PHE A 1 95 ? 29.188 -21.859 1.718 1 97.25 95 PHE A CA 1
ATOM 721 C C . PHE A 1 95 ? 30.203 -20.984 0.983 1 97.25 95 PHE A C 1
ATOM 723 O O . PHE A 1 95 ? 30.562 -21.266 -0.165 1 97.25 95 PHE A O 1
ATOM 730 N N . GLY A 1 96 ? 30.672 -19.938 1.646 1 96.38 96 GLY A N 1
ATOM 731 C CA . GLY A 1 96 ? 31.625 -19.031 1.007 1 96.38 96 GLY A CA 1
ATOM 732 C C . GLY A 1 96 ? 31.016 -18.25 -0.139 1 96.38 96 GLY A C 1
ATOM 733 O O . GLY A 1 96 ? 31.672 -18.031 -1.163 1 96.38 96 GLY A O 1
ATOM 734 N N . PHE A 1 97 ? 29.75 -17.922 -0.042 1 96.56 97 PHE A N 1
ATOM 735 C CA . PHE A 1 97 ? 29.094 -17.141 -1.077 1 96.56 97 PHE A CA 1
ATOM 736 C C . PHE A 1 97 ? 29.609 -15.711 -1.099 1 96.56 97 PHE A C 1
ATOM 738 O O . PHE A 1 97 ? 29.844 -15.117 -0.045 1 96.56 97 PHE A O 1
ATOM 745 N N . ASP A 1 98 ? 29.828 -15.148 -2.295 1 95.38 98 ASP A N 1
ATOM 746 C CA . ASP A 1 98 ? 30.109 -13.727 -2.436 1 95.38 98 ASP A CA 1
ATOM 747 C C . ASP A 1 98 ? 28.859 -12.891 -2.168 1 95.38 98 ASP A C 1
ATOM 749 O O . ASP A 1 98 ? 28.938 -11.812 -1.577 1 95.38 98 ASP A O 1
ATOM 753 N N . LYS A 1 99 ? 27.766 -13.398 -2.631 1 95.38 99 LYS A N 1
ATOM 754 C CA . LYS A 1 99 ? 26.469 -12.766 -2.428 1 95.38 99 LYS A CA 1
ATOM 755 C C . LYS A 1 99 ? 25.422 -13.781 -1.972 1 95.38 99 LYS A C 1
ATOM 757 O O . LYS A 1 99 ? 25.359 -14.891 -2.504 1 95.38 99 LYS A O 1
ATOM 762 N N . TYR A 1 100 ? 24.719 -13.43 -0.879 1 96.19 100 TYR A N 1
ATOM 763 C CA . TYR A 1 100 ? 23.641 -14.258 -0.374 1 96.19 100 TYR A CA 1
ATOM 764 C C . TYR A 1 100 ? 22.5 -13.398 0.183 1 96.19 100 TYR A C 1
ATOM 766 O O . TYR A 1 100 ? 22.75 -12.406 0.871 1 96.19 100 TYR A O 1
ATOM 774 N N . ASP A 1 101 ? 21.328 -13.742 -0.184 1 96.06 101 ASP A N 1
ATOM 775 C CA . ASP A 1 101 ? 20.188 -13.047 0.407 1 96.06 101 ASP A CA 1
ATOM 776 C C . ASP A 1 101 ? 18.969 -13.961 0.501 1 96.06 101 ASP A C 1
ATOM 778 O O . ASP A 1 101 ? 18.953 -15.039 -0.089 1 96.06 101 ASP A O 1
ATOM 782 N N . THR A 1 102 ? 18.094 -13.648 1.383 1 95.75 102 THR A N 1
ATOM 783 C CA . THR A 1 102 ? 16.828 -14.359 1.572 1 95.75 102 THR A CA 1
ATOM 784 C C . THR A 1 102 ? 15.648 -13.414 1.382 1 95.75 102 THR A C 1
ATOM 786 O O . THR A 1 102 ? 15.688 -12.266 1.833 1 95.75 102 THR A O 1
ATOM 789 N N . LEU A 1 103 ? 14.625 -13.875 0.673 1 94.38 103 LEU A N 1
ATOM 790 C CA . LEU A 1 103 ? 13.383 -13.125 0.475 1 94.38 103 LEU A CA 1
ATOM 791 C C . LEU A 1 103 ? 12.195 -13.875 1.063 1 94.38 103 LEU A C 1
ATOM 793 O O . LEU A 1 103 ? 12.164 -15.109 1.046 1 94.38 103 LEU A O 1
ATOM 797 N N . ASN A 1 104 ? 11.258 -13.102 1.566 1 91.69 104 ASN A N 1
ATOM 798 C CA . ASN A 1 104 ? 9.945 -13.688 1.809 1 91.69 104 ASN A CA 1
ATOM 799 C C . ASN A 1 104 ? 9.289 -14.148 0.511 1 91.69 104 ASN A C 1
ATOM 801 O O . ASN A 1 104 ? 9.484 -13.539 -0.541 1 91.69 104 ASN A O 1
ATOM 805 N N . ASP A 1 105 ? 8.469 -15.172 0.63 1 90.38 105 ASP A N 1
ATOM 806 C CA . ASP A 1 105 ? 7.84 -15.773 -0.542 1 90.38 105 ASP A CA 1
ATOM 807 C C . ASP A 1 105 ? 7.066 -14.727 -1.348 1 90.38 105 ASP A C 1
ATOM 809 O O . ASP A 1 105 ? 7.195 -14.664 -2.572 1 90.38 105 ASP A O 1
ATOM 813 N N . PHE A 1 106 ? 6.312 -13.859 -0.738 1 92.56 106 PHE A N 1
ATOM 814 C CA . PHE A 1 106 ? 5.539 -12.883 -1.486 1 92.56 106 PHE A CA 1
ATOM 815 C C . PHE A 1 106 ? 6.426 -11.734 -1.962 1 92.56 106 PHE A C 1
ATOM 817 O O . PHE A 1 106 ? 6.109 -11.062 -2.945 1 92.56 106 PHE A O 1
ATOM 824 N N . GLY A 1 107 ? 7.473 -11.492 -1.217 1 94.81 107 GLY A N 1
ATOM 825 C CA . GLY A 1 107 ? 8.477 -10.586 -1.747 1 94.81 107 GLY A CA 1
ATOM 826 C C . GLY A 1 107 ? 9.109 -11.086 -3.033 1 94.81 107 GLY A C 1
ATOM 827 O O . GLY A 1 107 ? 9.273 -10.32 -3.986 1 94.81 107 GLY A O 1
ATOM 828 N N . ALA A 1 108 ? 9.445 -12.383 -3.01 1 96.12 108 ALA A N 1
ATOM 829 C CA . ALA A 1 108 ? 10.008 -12.992 -4.211 1 96.12 108 ALA A CA 1
ATOM 830 C C . ALA A 1 108 ? 9.023 -12.945 -5.371 1 96.12 108 ALA A C 1
ATOM 832 O O . ALA A 1 108 ? 9.414 -12.68 -6.512 1 96.12 108 ALA A O 1
ATOM 833 N N . LEU A 1 109 ? 7.805 -13.227 -5.07 1 96.44 109 LEU A N 1
ATOM 834 C CA . LEU A 1 109 ? 6.758 -13.156 -6.082 1 96.44 109 LEU A CA 1
ATOM 835 C C . LEU A 1 109 ? 6.66 -11.75 -6.664 1 96.44 109 LEU A C 1
ATOM 837 O O . LEU A 1 109 ? 6.523 -11.578 -7.879 1 96.44 109 LEU A O 1
ATOM 841 N N . ALA A 1 110 ? 6.699 -10.742 -5.812 1 98.06 110 ALA A N 1
ATOM 842 C CA . ALA A 1 110 ? 6.645 -9.352 -6.258 1 98.06 110 ALA A CA 1
ATOM 843 C C . ALA A 1 110 ? 7.809 -9.023 -7.188 1 98.06 110 ALA A C 1
ATOM 845 O O . ALA A 1 110 ? 7.605 -8.508 -8.289 1 98.06 110 ALA A O 1
ATOM 846 N N . VAL A 1 111 ? 8.977 -9.398 -6.793 1 97.81 111 VAL A N 1
ATOM 847 C CA . VAL A 1 111 ? 10.164 -9.086 -7.582 1 97.81 111 VAL A CA 1
ATOM 848 C C . VAL A 1 111 ? 10.109 -9.828 -8.914 1 97.81 111 VAL A C 1
ATOM 850 O O . VAL A 1 111 ? 10.555 -9.312 -9.938 1 97.81 111 VAL A O 1
ATOM 853 N N . ALA A 1 112 ? 9.562 -11.031 -8.891 1 98.25 112 ALA A N 1
ATOM 854 C CA . ALA A 1 112 ? 9.453 -11.844 -10.102 1 98.25 112 ALA A CA 1
ATOM 855 C C . ALA A 1 112 ? 8.703 -11.094 -11.195 1 98.25 112 ALA A C 1
ATOM 857 O O . ALA A 1 112 ? 9 -11.258 -12.383 1 98.25 112 ALA A O 1
ATOM 858 N N . THR A 1 113 ? 7.758 -10.266 -10.859 1 97.88 113 THR A N 1
ATOM 859 C CA . THR A 1 113 ? 6.91 -9.586 -11.836 1 97.88 113 THR A CA 1
ATOM 860 C C . THR A 1 113 ? 7.723 -8.594 -12.656 1 97.88 113 THR A C 1
ATOM 862 O O . THR A 1 113 ? 7.266 -8.117 -13.695 1 97.88 113 THR A O 1
ATOM 865 N N . SER A 1 114 ? 8.898 -8.227 -12.242 1 96.25 114 SER A N 1
ATOM 866 C CA . SER A 1 114 ? 9.773 -7.348 -13.008 1 96.25 114 SER A CA 1
ATOM 867 C C . SER A 1 114 ? 10.477 -8.109 -14.125 1 96.25 114 SER A C 1
ATOM 869 O O . SER A 1 114 ? 11.055 -7.5 -15.031 1 96.25 114 SER A O 1
ATOM 871 N N . SER A 1 115 ? 10.383 -9.492 -14.109 1 96.06 115 SER A N 1
ATOM 872 C CA . SER A 1 115 ? 11.203 -10.266 -15.039 1 96.06 115 SER A CA 1
ATOM 873 C C . SER A 1 115 ? 10.398 -11.398 -15.672 1 96.06 115 SER A C 1
ATOM 875 O O . SER A 1 115 ? 10.945 -12.234 -16.391 1 96.06 115 SER A O 1
ATOM 877 N N . LEU A 1 116 ? 9.141 -11.477 -15.352 1 96.69 116 LEU A N 1
ATOM 878 C CA . LEU A 1 116 ? 8.297 -12.477 -15.992 1 96.69 116 LEU A CA 1
ATOM 879 C C . LEU A 1 116 ? 8.055 -12.141 -17.453 1 96.69 116 LEU A C 1
ATOM 881 O O . LEU A 1 116 ? 7.918 -10.961 -17.812 1 96.69 116 LEU A O 1
ATOM 885 N N . GLN A 1 117 ? 7.992 -13.18 -18.266 1 94.88 117 GLN A N 1
ATOM 886 C CA . GLN A 1 117 ? 7.73 -13.023 -19.688 1 94.88 117 GLN A CA 1
ATOM 887 C C . GLN A 1 117 ? 6.238 -13.117 -20 1 94.88 117 GLN A C 1
ATOM 889 O O . GLN A 1 117 ? 5.461 -13.586 -19.156 1 94.88 117 GLN A O 1
ATOM 894 N N . ALA A 1 118 ? 5.871 -12.695 -21.219 1 94.19 118 ALA A N 1
ATOM 895 C CA . ALA A 1 118 ? 4.465 -12.633 -21.594 1 94.19 118 ALA A CA 1
ATOM 896 C C . ALA A 1 118 ? 3.811 -14.008 -21.516 1 94.19 118 ALA A C 1
ATOM 898 O O . ALA A 1 118 ? 2.641 -14.125 -21.141 1 94.19 118 ALA A O 1
ATOM 899 N N . ASP A 1 119 ? 4.551 -15.023 -21.828 1 95.5 119 ASP A N 1
ATOM 900 C CA . ASP A 1 119 ? 3.977 -16.375 -21.875 1 95.5 119 ASP A CA 1
ATOM 901 C C . ASP A 1 119 ? 3.816 -16.938 -20.469 1 95.5 119 ASP A C 1
ATOM 903 O O . ASP A 1 119 ? 3.209 -18 -20.281 1 95.5 119 ASP A O 1
ATOM 907 N N . ASN A 1 120 ? 4.344 -16.234 -19.453 1 96.88 120 ASN A N 1
ATOM 908 C CA . ASN A 1 120 ? 4.188 -16.625 -18.047 1 96.88 120 ASN A CA 1
ATOM 909 C C . ASN A 1 120 ? 2.916 -16.047 -17.438 1 96.88 120 ASN A C 1
ATOM 911 O O . ASN A 1 120 ? 2.619 -16.281 -16.266 1 96.88 120 ASN A O 1
ATOM 915 N N . LEU A 1 121 ? 2.182 -15.305 -18.25 1 97.69 121 LEU A N 1
ATOM 916 C CA . LEU A 1 121 ? 1.074 -14.516 -17.719 1 97.69 121 LEU A CA 1
ATOM 917 C C . LEU A 1 121 ? -0.207 -14.789 -18.5 1 97.69 121 LEU A C 1
ATOM 919 O O . LEU A 1 121 ? -0.159 -15.094 -19.688 1 97.69 121 LEU A O 1
ATOM 923 N N . ILE A 1 122 ? -1.277 -14.711 -17.828 1 98.19 122 ILE A N 1
ATOM 9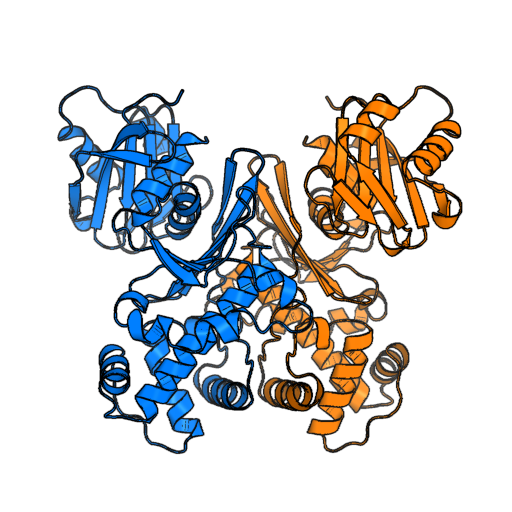24 C CA . ILE A 1 122 ? -2.607 -14.711 -18.422 1 98.19 122 ILE A CA 1
ATOM 925 C C . ILE A 1 122 ? -3.248 -13.336 -18.25 1 98.19 122 ILE A C 1
ATOM 927 O O . ILE A 1 122 ? -3.408 -12.859 -17.125 1 98.19 122 ILE A O 1
ATOM 931 N N . GLU A 1 123 ? -3.609 -12.68 -19.344 1 98.12 123 GLU A N 1
ATOM 932 C CA . GLU A 1 123 ? -4.227 -11.359 -19.281 1 98.12 123 GLU A CA 1
ATOM 933 C C . GLU A 1 123 ? -5.633 -11.43 -18.688 1 98.12 123 GLU A C 1
ATOM 935 O O . GLU A 1 123 ? -6.477 -12.195 -19.172 1 98.12 123 GLU A O 1
ATOM 940 N N . ILE A 1 124 ? -5.914 -10.727 -17.672 1 98.69 124 ILE A N 1
ATOM 941 C CA . ILE A 1 124 ? -7.23 -10.656 -17.047 1 98.69 124 ILE A CA 1
ATOM 942 C C . ILE A 1 124 ? -7.906 -9.336 -17.422 1 98.69 124 ILE A C 1
ATOM 944 O O . ILE A 1 124 ? -9.109 -9.305 -17.688 1 98.69 124 ILE A O 1
ATOM 948 N N . LYS A 1 125 ? -7.211 -8.281 -17.375 1 98.62 125 LYS A N 1
ATOM 949 C CA . LYS A 1 125 ? -7.633 -6.941 -17.766 1 98.62 125 LYS A CA 1
ATOM 950 C C . LYS A 1 125 ? -6.586 -6.262 -18.641 1 98.62 125 LYS A C 1
ATOM 952 O O . LYS A 1 125 ? -5.418 -6.152 -18.25 1 98.62 125 LYS A O 1
ATOM 957 N N . ALA A 1 126 ? -6.949 -5.797 -19.781 1 97.69 126 ALA A N 1
ATOM 958 C CA . ALA A 1 126 ? -6.047 -5.121 -20.703 1 97.69 126 ALA A CA 1
ATOM 959 C C . ALA A 1 126 ? -5.68 -3.729 -20.203 1 97.69 126 ALA A C 1
ATOM 961 O O . ALA A 1 126 ? -6.406 -3.145 -19.391 1 97.69 126 ALA A O 1
ATOM 962 N N . GLY A 1 127 ? -4.586 -3.271 -20.625 1 97.75 127 GLY A N 1
ATOM 963 C CA . GLY A 1 127 ? -4.105 -1.939 -20.297 1 97.75 127 GLY A CA 1
ATOM 964 C C . GLY A 1 127 ? -2.699 -1.67 -20.797 1 97.75 127 GLY A C 1
ATOM 965 O O . GLY A 1 127 ? -2.182 -2.404 -21.641 1 97.75 127 GLY A O 1
ATOM 966 N N . THR A 1 128 ? -2.217 -0.556 -20.359 1 96.31 128 THR A N 1
ATOM 967 C CA . THR A 1 128 ? -0.86 -0.15 -20.719 1 96.31 128 THR A CA 1
ATOM 968 C C . THR A 1 128 ? 0.005 -0.017 -19.469 1 96.31 128 THR A C 1
ATOM 970 O O . THR A 1 128 ? -0.269 0.818 -18.594 1 96.31 128 THR A O 1
ATOM 973 N N . MET A 1 129 ? 0.989 -0.771 -19.484 1 95.19 129 MET A N 1
ATOM 974 C CA . MET A 1 129 ? 1.885 -0.789 -18.328 1 95.19 129 MET A CA 1
ATOM 975 C C . MET A 1 129 ? 2.879 0.365 -18.391 1 95.19 129 MET A C 1
ATOM 977 O O . MET A 1 129 ? 3.461 0.628 -19.453 1 95.19 129 MET A O 1
ATOM 981 N N . ASP A 1 130 ? 3.014 1.124 -17.312 1 94.5 130 ASP A N 1
ATOM 982 C CA . ASP A 1 130 ? 4.176 1.991 -17.141 1 94.5 130 ASP A CA 1
ATOM 983 C C . ASP A 1 130 ? 5.406 1.184 -16.734 1 94.5 130 ASP A C 1
ATOM 985 O O . ASP A 1 130 ? 5.453 0.619 -15.641 1 94.5 130 ASP A O 1
ATOM 989 N N . PRO A 1 131 ? 6.41 1.093 -17.578 1 93.12 131 PRO A N 1
ATOM 990 C CA . PRO A 1 131 ? 7.562 0.238 -17.281 1 93.12 131 PRO A CA 1
ATOM 991 C C . PRO A 1 131 ? 8.273 0.622 -15.984 1 93.12 131 PRO A C 1
ATOM 993 O O . PRO A 1 131 ? 8.992 -0.196 -15.406 1 93.12 131 PRO A O 1
ATOM 996 N N . LYS A 1 132 ? 8.062 1.82 -15.531 1 92.88 132 LYS A N 1
ATOM 997 C CA . LYS A 1 132 ? 8.688 2.27 -14.289 1 92.88 132 LYS A CA 1
ATOM 998 C C . LYS A 1 132 ? 7.648 2.518 -13.203 1 92.88 132 LYS A C 1
ATOM 1000 O O . LYS A 1 132 ? 7.918 3.227 -12.227 1 92.88 132 LYS A O 1
ATOM 1005 N N . GLY A 1 133 ? 6.488 1.999 -13.445 1 95.38 133 GLY A N 1
ATOM 1006 C CA . GLY A 1 133 ? 5.441 2.139 -12.445 1 95.38 133 GLY A CA 1
ATOM 1007 C C . GLY A 1 133 ? 5.523 1.094 -11.352 1 95.38 133 GLY A C 1
ATOM 1008 O O . GLY A 1 133 ? 6.027 -0.009 -11.57 1 95.38 133 GLY A O 1
ATOM 1009 N N . ASN A 1 134 ? 5.047 1.457 -10.18 1 97.56 134 ASN A N 1
ATOM 1010 C CA . ASN A 1 134 ? 4.91 0.472 -9.109 1 97.56 134 ASN A CA 1
ATOM 1011 C C . ASN A 1 134 ? 3.939 -0.642 -9.5 1 97.56 134 ASN A C 1
ATOM 1013 O O . ASN A 1 134 ? 3.195 -0.511 -10.469 1 97.56 134 ASN A O 1
ATOM 1017 N N . LYS A 1 135 ? 4.051 -1.724 -8.789 1 98.69 135 LYS A N 1
ATOM 1018 C CA . LYS A 1 135 ? 3.18 -2.871 -9.031 1 98.69 135 LYS A CA 1
ATOM 1019 C C . LYS A 1 135 ? 2.51 -3.332 -7.738 1 98.69 135 LYS A C 1
ATOM 1021 O O . LYS A 1 135 ? 2.994 -3.035 -6.641 1 98.69 135 LYS A O 1
ATOM 1026 N N . ALA A 1 136 ? 1.386 -3.945 -7.852 1 98.75 136 ALA A N 1
ATOM 1027 C CA . ALA A 1 136 ? 0.702 -4.605 -6.742 1 98.75 136 ALA A CA 1
ATOM 1028 C C . ALA A 1 136 ? 0.485 -6.086 -7.035 1 98.75 136 ALA A C 1
ATOM 1030 O O . ALA A 1 136 ? 0.156 -6.461 -8.164 1 98.75 136 ALA A O 1
ATOM 1031 N N . ILE A 1 137 ? 0.704 -6.941 -6.031 1 98.69 137 ILE A N 1
ATOM 1032 C CA . ILE A 1 137 ? 0.547 -8.391 -6.16 1 98.69 137 ILE A CA 1
ATOM 1033 C C . ILE A 1 137 ? -0.396 -8.906 -5.078 1 98.69 137 ILE A C 1
ATOM 1035 O O . ILE A 1 137 ? -0.297 -8.5 -3.916 1 98.69 137 ILE A O 1
ATOM 1039 N N . LEU A 1 138 ? -1.334 -9.648 -5.434 1 98.5 138 LEU A N 1
ATOM 1040 C CA . LEU A 1 138 ? -2.148 -10.367 -4.465 1 98.5 138 LEU A CA 1
ATOM 1041 C C . LEU A 1 138 ? -2.436 -11.789 -4.941 1 98.5 138 LEU A C 1
ATOM 1043 O O . LEU A 1 138 ? -2.455 -12.055 -6.148 1 98.5 138 LEU A O 1
ATOM 1047 N N . GLY A 1 139 ? -2.578 -12.688 -4.043 1 96.94 139 GLY A N 1
ATOM 1048 C CA . GLY A 1 139 ? -2.764 -14.078 -4.402 1 96.94 139 GLY A CA 1
ATOM 1049 C C . GLY A 1 139 ? -3.561 -14.859 -3.375 1 96.94 139 GLY A C 1
ATOM 1050 O O . GLY A 1 139 ? -3.033 -15.234 -2.324 1 96.94 139 GLY A O 1
ATOM 1051 N N . PRO A 1 140 ? -4.832 -15.141 -3.686 1 96.88 140 PRO A N 1
ATOM 1052 C CA . PRO A 1 140 ? -5.617 -15.992 -2.785 1 96.88 140 PRO A CA 1
ATOM 1053 C C . PRO A 1 140 ? -5.172 -17.453 -2.814 1 96.88 140 PRO A C 1
ATOM 1055 O O . PRO A 1 140 ? -4.938 -18 -3.891 1 96.88 140 PRO A O 1
ATOM 1058 N N . GLY A 1 141 ? -4.965 -18.094 -1.736 1 93.69 141 GLY A N 1
ATOM 1059 C CA . GLY A 1 141 ? -4.691 -19.5 -1.449 1 93.69 141 GLY A CA 1
ATOM 1060 C C . GLY A 1 141 ? -5.305 -19.969 -0.143 1 93.69 141 GLY A C 1
ATOM 1061 O O . GLY A 1 141 ? -6.492 -19.75 0.105 1 93.69 141 GLY A O 1
ATOM 1062 N N . THR A 1 142 ? -4.41 -20.656 0.684 1 91.5 142 THR A N 1
ATOM 1063 C CA . THR A 1 142 ? -4.863 -20.938 2.043 1 91.5 142 THR A CA 1
ATOM 1064 C C . THR A 1 142 ? -5.172 -19.641 2.787 1 91.5 142 THR A C 1
ATOM 1066 O O . THR A 1 142 ? -6.082 -19.594 3.617 1 91.5 142 THR A O 1
ATOM 1069 N N . GLY A 1 143 ? -4.438 -18.688 2.562 1 94.44 143 GLY A N 1
ATOM 1070 C CA . GLY A 1 143 ? -4.664 -17.328 2.988 1 94.44 143 GLY A CA 1
ATOM 1071 C C . GLY A 1 143 ? -4.645 -16.328 1.84 1 94.44 143 GLY A C 1
ATOM 1072 O O . GLY A 1 143 ? -4.891 -16.703 0.689 1 94.44 143 GLY A O 1
ATOM 1073 N N . LEU A 1 144 ? -4.504 -15.125 2.15 1 96.81 144 LEU A N 1
ATOM 1074 C CA . LEU A 1 144 ? -4.438 -14.078 1.142 1 96.81 144 LEU A CA 1
ATOM 1075 C C . LEU A 1 144 ? -3.156 -13.266 1.288 1 96.81 144 LEU A C 1
ATOM 1077 O O . LEU A 1 144 ? -3.031 -12.453 2.211 1 96.81 144 LEU A O 1
ATOM 1081 N N . GLY A 1 145 ? -2.203 -13.484 0.379 1 96.19 145 GLY A N 1
ATOM 1082 C CA . GLY A 1 145 ? -0.973 -12.711 0.368 1 96.19 145 GLY A CA 1
ATOM 1083 C C . GLY A 1 145 ? -1.091 -11.414 -0.414 1 96.19 145 GLY A C 1
ATOM 1084 O O . GLY A 1 145 ? -1.793 -11.359 -1.426 1 96.19 145 GLY A O 1
ATOM 1085 N N . VAL A 1 146 ? -0.457 -10.406 0.067 1 97.5 146 VAL A N 1
ATOM 1086 C CA . VAL A 1 146 ? -0.4 -9.117 -0.608 1 97.5 146 VAL A CA 1
ATOM 1087 C C . VAL A 1 146 ? 1.018 -8.555 -0.532 1 97.5 146 VAL A C 1
ATOM 1089 O O . VAL A 1 146 ? 1.695 -8.695 0.489 1 97.5 146 VAL A O 1
ATOM 1092 N N . ALA A 1 147 ? 1.475 -7.949 -1.603 1 97.62 147 ALA A N 1
ATOM 1093 C CA . ALA A 1 147 ? 2.748 -7.234 -1.616 1 97.62 147 ALA A CA 1
ATOM 1094 C C . ALA A 1 147 ? 2.729 -6.098 -2.637 1 97.62 147 ALA A C 1
ATOM 1096 O O . ALA A 1 147 ? 1.938 -6.121 -3.582 1 97.62 147 ALA A O 1
ATOM 1097 N N . GLY A 1 148 ? 3.492 -5.082 -2.383 1 98.19 148 GLY A N 1
ATOM 1098 C CA . GLY A 1 148 ? 3.824 -4.086 -3.389 1 98.19 148 GLY A CA 1
ATOM 1099 C C . GLY A 1 148 ? 5.219 -4.258 -3.961 1 98.19 148 GLY A C 1
ATOM 1100 O O . GLY A 1 148 ? 6.047 -4.969 -3.389 1 98.19 148 GLY A O 1
ATOM 1101 N N . LEU A 1 149 ? 5.453 -3.734 -5.098 1 98.56 149 LEU A N 1
ATOM 1102 C CA . LEU A 1 149 ? 6.773 -3.598 -5.703 1 98.56 149 LEU A CA 1
ATOM 1103 C C . LEU A 1 149 ? 6.996 -2.174 -6.199 1 98.56 149 LEU A C 1
ATOM 1105 O O . LEU A 1 149 ? 6.312 -1.718 -7.117 1 98.56 149 LEU A O 1
ATOM 1109 N N . ALA A 1 150 ? 7.922 -1.514 -5.605 1 97.94 150 ALA A N 1
ATOM 1110 C CA . ALA A 1 150 ? 8.164 -0.115 -5.949 1 97.94 150 ALA A CA 1
ATOM 1111 C C . ALA A 1 150 ? 9.391 0.024 -6.852 1 97.94 150 ALA A C 1
ATOM 1113 O O . ALA A 1 150 ? 10.391 -0.672 -6.664 1 97.94 150 ALA A O 1
ATOM 1114 N N . CYS A 1 151 ? 9.297 0.884 -7.766 1 95.38 151 CYS A N 1
ATOM 1115 C CA . CYS A 1 151 ? 10.422 1.193 -8.641 1 95.38 151 CYS A CA 1
ATOM 1116 C C . CYS A 1 151 ? 11.391 2.158 -7.961 1 95.38 151 CYS A C 1
ATOM 1118 O O . CYS A 1 151 ? 11 3.248 -7.543 1 95.38 151 CYS A O 1
ATOM 1120 N N . ALA A 1 152 ? 12.586 1.782 -7.77 1 93 152 ALA A N 1
ATOM 1121 C CA . ALA A 1 152 ? 13.648 2.594 -7.191 1 93 152 ALA A CA 1
ATOM 1122 C C . ALA A 1 152 ? 14.789 2.797 -8.188 1 93 152 ALA A C 1
ATOM 1124 O O . ALA A 1 152 ? 15.852 2.184 -8.062 1 93 152 ALA A O 1
ATOM 1125 N N . GLY A 1 153 ? 14.586 3.746 -9.133 1 88.25 153 GLY A N 1
ATOM 1126 C CA . GLY A 1 153 ? 15.57 3.912 -10.195 1 88.25 153 GLY A CA 1
ATOM 1127 C C . GLY A 1 153 ? 15.641 2.725 -11.133 1 88.25 153 GLY A C 1
ATOM 1128 O O . GLY A 1 153 ? 14.656 2.396 -11.805 1 88.25 153 GLY A O 1
ATOM 1129 N N . ASP A 1 154 ? 16.734 2.039 -11.062 1 88.81 154 ASP A N 1
ATOM 1130 C CA . ASP A 1 154 ? 16.922 0.9 -11.953 1 88.81 154 ASP A CA 1
ATOM 1131 C C . ASP A 1 154 ? 16.719 -0.419 -11.211 1 88.81 154 ASP A C 1
ATOM 1133 O O . ASP A 1 154 ? 17.047 -1.487 -11.734 1 88.81 154 ASP A O 1
ATOM 1137 N N . SER A 1 155 ? 16.219 -0.341 -10 1 94 155 SER A N 1
ATOM 1138 C CA . SER A 1 155 ? 15.969 -1.521 -9.18 1 94 155 SER A CA 1
ATOM 1139 C C . SER A 1 155 ? 14.523 -1.562 -8.688 1 94 155 SER A C 1
ATOM 1141 O O . SER A 1 155 ? 13.758 -0.627 -8.93 1 94 155 SER A O 1
ATOM 1143 N N . TRP A 1 156 ? 14.242 -2.684 -8.18 1 96.56 156 TRP A N 1
ATOM 1144 C CA . TRP A 1 156 ? 12.906 -2.891 -7.641 1 96.56 156 TRP A CA 1
ATOM 1145 C C . TRP A 1 156 ? 12.961 -3.223 -6.152 1 96.56 156 TRP A C 1
ATOM 1147 O O . TRP A 1 156 ? 13.812 -3.996 -5.711 1 96.56 156 TRP A O 1
ATOM 1157 N N . LEU A 1 157 ? 12.125 -2.562 -5.418 1 96.94 157 LEU A N 1
ATOM 1158 C CA . LEU A 1 157 ? 12.047 -2.799 -3.982 1 96.94 157 LEU A CA 1
ATOM 1159 C C . LEU A 1 157 ? 10.734 -3.486 -3.617 1 96.94 157 LEU A C 1
ATOM 1161 O O . LEU A 1 157 ? 9.664 -2.883 -3.713 1 96.94 157 LEU A O 1
ATOM 1165 N N . PRO A 1 158 ? 10.789 -4.773 -3.193 1 96.94 158 PRO A N 1
ATOM 1166 C CA . PRO A 1 158 ? 9.555 -5.418 -2.744 1 96.94 158 PRO A CA 1
ATOM 1167 C C . PRO A 1 158 ? 9.055 -4.875 -1.405 1 96.94 158 PRO A C 1
ATOM 1169 O O . PRO A 1 158 ? 9.867 -4.52 -0.541 1 96.94 158 PRO A O 1
ATOM 1172 N N . ILE A 1 159 ? 7.793 -4.785 -1.286 1 96.25 159 ILE A N 1
ATOM 1173 C CA . ILE A 1 159 ? 7.117 -4.387 -0.056 1 96.25 159 ILE A CA 1
ATOM 1174 C C . ILE A 1 159 ? 6.188 -5.504 0.409 1 96.25 159 ILE A C 1
ATOM 1176 O O . ILE A 1 159 ? 4.965 -5.402 0.275 1 96.25 159 ILE A O 1
ATOM 1180 N N . PRO A 1 160 ? 6.824 -6.602 0.916 1 92.88 160 PRO A N 1
ATOM 1181 C CA . PRO A 1 160 ? 5.945 -7.617 1.505 1 92.88 160 PRO A CA 1
ATOM 1182 C C . PRO A 1 160 ? 5.082 -7.062 2.637 1 92.88 160 PRO A C 1
ATOM 1184 O O . PRO A 1 160 ? 5.531 -6.199 3.396 1 92.88 160 PRO A O 1
ATOM 1187 N N . SER A 1 161 ? 3.844 -7.535 2.723 1 92.25 161 SER A N 1
ATOM 1188 C CA . SER A 1 161 ? 2.955 -6.91 3.699 1 92.25 161 SER A CA 1
ATOM 1189 C C . SER A 1 161 ? 1.916 -7.902 4.211 1 92.25 161 SER A C 1
ATOM 1191 O O . SER A 1 161 ? 2.008 -9.102 3.945 1 92.25 161 SER A O 1
ATOM 1193 N N . GLU A 1 162 ? 1.104 -7.395 5.059 1 95.94 162 GLU A N 1
ATOM 1194 C CA . GLU A 1 162 ? -0.038 -8.117 5.605 1 95.94 162 GLU A CA 1
ATOM 1195 C C . GLU A 1 162 ? -1.355 -7.535 5.105 1 95.94 162 GLU A C 1
ATOM 1197 O O . GLU A 1 162 ? -2.355 -7.539 5.828 1 95.94 162 GLU A O 1
ATOM 1202 N N . GLY A 1 163 ? -1.302 -7.066 3.871 1 97.44 163 GLY A N 1
ATOM 1203 C CA . GLY A 1 163 ? -2.436 -6.363 3.293 1 97.44 163 GLY A CA 1
ATOM 1204 C C . GLY A 1 163 ? -3.652 -7.246 3.102 1 97.44 163 GLY A C 1
ATOM 1205 O O . GLY A 1 163 ? -4.762 -6.75 2.887 1 97.44 163 GLY A O 1
ATOM 1206 N N . GLY A 1 164 ? -3.475 -8.539 3.17 1 98 164 GLY A N 1
ATOM 1207 C CA . GLY A 1 164 ? -4.609 -9.445 3.066 1 98 164 GLY A CA 1
ATOM 1208 C C . GLY A 1 164 ? -5.535 -9.375 4.266 1 98 164 GLY A C 1
ATOM 1209 O O . GLY A 1 164 ? -6.668 -9.867 4.207 1 98 164 GLY A O 1
ATOM 1210 N N . HIS A 1 165 ? -5.125 -8.695 5.316 1 98.44 165 HIS A N 1
ATOM 1211 C CA . HIS A 1 165 ? -5.871 -8.695 6.57 1 98.44 165 HIS A CA 1
ATOM 1212 C C . HIS A 1 165 ? -6.543 -7.352 6.816 1 98.44 165 HIS A C 1
ATOM 1214 O O . HIS A 1 165 ? -7.059 -7.102 7.906 1 98.44 165 HIS A O 1
ATOM 1220 N N . VAL A 1 166 ? -6.543 -6.496 5.824 1 98.75 166 VAL A N 1
ATOM 1221 C CA . VAL A 1 166 ? -7.273 -5.238 5.945 1 98.75 166 VAL A CA 1
ATOM 1222 C C . VAL A 1 166 ? -8.773 -5.52 6.039 1 98.75 166 VAL A C 1
ATOM 1224 O O . VAL A 1 166 ? -9.242 -6.578 5.617 1 98.75 166 VAL A O 1
ATOM 1227 N N . ASN A 1 167 ? -9.516 -4.566 6.625 1 98.75 167 ASN A N 1
ATOM 1228 C CA . ASN A 1 167 ? -10.969 -4.684 6.605 1 98.75 167 ASN A CA 1
ATOM 1229 C C . ASN A 1 167 ? -11.5 -4.801 5.18 1 98.75 167 ASN A C 1
ATOM 1231 O O . ASN A 1 167 ? -11.125 -4.02 4.305 1 98.75 167 ASN A O 1
ATOM 1235 N N . VAL A 1 168 ? -12.352 -5.785 4.945 1 98.75 168 VAL A N 1
ATOM 1236 C CA . VAL A 1 168 ? -12.969 -5.91 3.629 1 98.75 168 VAL A CA 1
ATOM 1237 C C . VAL A 1 168 ? -13.953 -4.762 3.41 1 98.75 168 VAL A C 1
ATOM 1239 O O . VAL A 1 168 ? -14.664 -4.359 4.336 1 98.75 168 VAL A O 1
ATOM 1242 N N . ALA A 1 169 ? -13.992 -4.148 2.24 1 98.81 169 ALA A N 1
ATOM 1243 C CA . ALA A 1 169 ? -14.844 -2.996 1.96 1 98.81 169 ALA A CA 1
ATOM 1244 C C . ALA A 1 169 ? -15.953 -3.359 0.978 1 98.81 169 ALA A C 1
ATOM 1246 O O . ALA A 1 169 ? -15.711 -4.07 -0.003 1 98.81 169 ALA A O 1
ATOM 1247 N N . PRO A 1 170 ? -17.141 -2.91 1.214 1 98.75 170 PRO A N 1
ATOM 1248 C CA . PRO A 1 170 ? -18.25 -3.139 0.284 1 98.75 170 PRO A CA 1
ATOM 1249 C C . PRO A 1 170 ? -18.281 -2.127 -0.858 1 98.75 170 PRO A C 1
ATOM 1251 O O . PRO A 1 170 ? -17.75 -1.023 -0.725 1 98.75 170 PRO A O 1
ATOM 1254 N N . ALA A 1 171 ? -18.875 -2.566 -1.957 1 98.19 171 ALA A N 1
ATOM 1255 C CA . ALA A 1 171 ? -19.125 -1.655 -3.066 1 98.19 171 ALA A CA 1
ATOM 1256 C C . ALA A 1 171 ? -20.609 -1.681 -3.457 1 98.19 171 ALA A C 1
ATOM 1258 O O . ALA A 1 171 ? -21.047 -0.898 -4.305 1 98.19 171 ALA A O 1
ATOM 1259 N N . THR A 1 172 ? -21.375 -2.592 -2.891 1 98.12 172 THR A N 1
ATOM 1260 C CA . THR A 1 172 ? -22.812 -2.707 -3.178 1 98.12 172 THR A CA 1
ATOM 1261 C C . THR A 1 172 ? -23.609 -2.885 -1.889 1 98.12 172 THR A C 1
ATOM 1263 O O . THR A 1 172 ? -23.031 -3.191 -0.838 1 98.12 172 THR A O 1
ATOM 1266 N N . GLN A 1 173 ? -24.922 -2.732 -2.025 1 97.31 173 GLN A N 1
ATOM 1267 C CA . GLN A 1 173 ? -25.812 -2.914 -0.881 1 97.31 173 GLN A CA 1
ATOM 1268 C C . GLN A 1 173 ? -25.766 -4.352 -0.375 1 97.31 173 GLN A C 1
ATOM 1270 O O . GLN A 1 173 ? -25.734 -4.59 0.835 1 97.31 173 GLN A O 1
ATOM 1275 N N . LEU A 1 174 ? -25.75 -5.27 -1.257 1 98.19 174 LEU A N 1
ATOM 1276 C CA . LEU A 1 174 ? -25.672 -6.68 -0.88 1 98.19 174 LEU A CA 1
ATOM 1277 C C . LEU A 1 174 ? -24.406 -6.965 -0.099 1 98.19 174 LEU A C 1
ATOM 1279 O O . LEU A 1 174 ? -24.422 -7.703 0.888 1 98.19 174 LEU A O 1
ATOM 1283 N N . GLU A 1 175 ? -23.312 -6.422 -0.546 1 98.75 175 GLU A N 1
ATOM 1284 C CA . GLU A 1 175 ? -22.031 -6.652 0.125 1 98.75 175 GLU A CA 1
ATOM 1285 C C . GLU A 1 175 ? -22.031 -6.078 1.54 1 98.75 175 GLU A C 1
ATOM 1287 O O . GLU A 1 175 ? -21.422 -6.645 2.447 1 98.75 175 GLU A O 1
ATOM 1292 N N . CYS A 1 176 ? -22.734 -4.945 1.712 1 98.31 176 CYS A N 1
ATOM 1293 C CA . CYS A 1 176 ? -22.906 -4.43 3.066 1 98.31 176 CYS A CA 1
ATOM 1294 C C . CYS A 1 176 ? -23.609 -5.445 3.953 1 98.31 176 CYS A C 1
ATOM 1296 O O . CYS A 1 176 ? -23.219 -5.664 5.098 1 98.31 176 CYS A O 1
ATOM 1298 N N . GLU A 1 177 ? -24.625 -6.062 3.406 1 98.31 177 GLU A N 1
ATOM 1299 C CA . GLU A 1 177 ? -25.391 -7.062 4.16 1 98.31 177 GLU A CA 1
ATOM 1300 C C . GLU A 1 177 ? -24.531 -8.289 4.457 1 98.31 177 GLU A C 1
ATOM 1302 O O . GLU A 1 177 ? -24.578 -8.836 5.562 1 98.31 177 GLU A O 1
ATOM 1307 N N . VAL A 1 178 ? -23.812 -8.695 3.488 1 98.81 178 VAL A N 1
ATOM 1308 C CA . VAL A 1 178 ? -22.984 -9.891 3.613 1 98.81 178 VAL A CA 1
ATOM 1309 C C . VAL A 1 178 ? -21.891 -9.656 4.656 1 98.81 178 VAL A C 1
ATOM 1311 O O . VAL A 1 178 ? -21.625 -10.516 5.496 1 98.81 178 VAL A O 1
ATOM 1314 N N . ILE A 1 179 ? -21.25 -8.477 4.617 1 98.81 179 ILE A N 1
ATOM 1315 C CA . ILE A 1 179 ? -20.203 -8.141 5.578 1 98.81 179 ILE A CA 1
ATOM 1316 C C . ILE A 1 179 ? -20.797 -8.062 6.98 1 98.81 179 ILE A C 1
ATOM 1318 O O . ILE A 1 179 ? -20.219 -8.578 7.941 1 98.81 179 ILE A O 1
ATOM 1322 N N . ARG A 1 180 ? -21.938 -7.465 7.082 1 98.06 180 ARG A N 1
ATOM 1323 C CA . ARG A 1 180 ? -22.625 -7.371 8.367 1 98.06 180 ARG A CA 1
ATOM 1324 C C . ARG A 1 180 ? -22.906 -8.758 8.945 1 98.06 180 ARG A C 1
ATOM 1326 O O . ARG A 1 180 ? -22.688 -8.992 10.133 1 98.06 180 ARG A O 1
ATOM 1333 N N . ALA A 1 181 ? -23.391 -9.648 8.133 1 98.12 181 ALA A N 1
ATOM 1334 C CA . ALA A 1 181 ? -23.656 -11.016 8.57 1 98.12 181 ALA A CA 1
ATOM 1335 C C . ALA A 1 181 ? -22.375 -11.703 9.039 1 98.12 181 ALA A C 1
ATOM 1337 O O . ALA A 1 181 ? -22.375 -12.422 10.039 1 98.12 181 ALA A O 1
ATOM 1338 N N . ALA A 1 182 ? -21.328 -11.516 8.336 1 98.44 182 ALA A N 1
ATOM 1339 C CA . ALA A 1 182 ? -20.047 -12.141 8.664 1 98.44 182 ALA A CA 1
ATOM 1340 C C . ALA A 1 182 ? -19.484 -11.578 9.969 1 98.44 182 ALA A C 1
ATOM 1342 O O . ALA A 1 182 ? -18.828 -12.297 10.727 1 98.44 182 ALA A O 1
ATOM 1343 N N . MET A 1 183 ? -19.734 -10.273 10.242 1 97.5 183 MET A N 1
ATOM 1344 C CA . MET A 1 183 ? -19.25 -9.648 11.469 1 97.5 183 MET A CA 1
ATOM 1345 C C . MET A 1 183 ? -19.812 -10.344 12.703 1 97.5 183 MET A C 1
ATOM 1347 O O . MET A 1 183 ? -19.125 -10.469 13.719 1 97.5 183 MET A O 1
ATOM 1351 N N . ALA A 1 184 ? -21.016 -10.734 12.602 1 94.56 184 ALA A N 1
ATOM 1352 C CA . ALA A 1 184 ? -21.672 -11.406 13.711 1 94.56 184 ALA A CA 1
ATOM 1353 C C . ALA A 1 184 ? -20.969 -12.719 14.055 1 94.56 184 ALA A C 1
ATOM 1355 O O . ALA A 1 184 ? -20.906 -13.109 15.219 1 94.56 184 ALA A O 1
ATOM 1356 N N . GLU A 1 185 ? -20.359 -13.32 13.117 1 92.88 185 GLU A N 1
ATOM 1357 C CA . GLU A 1 185 ? -19.734 -14.625 13.297 1 92.88 185 GLU A CA 1
ATOM 1358 C C . GLU A 1 185 ? -18.234 -14.492 13.57 1 92.88 185 GLU A C 1
ATOM 1360 O O . GLU A 1 185 ? -17.672 -15.242 14.375 1 92.88 185 GLU A O 1
ATOM 1365 N N . HIS A 1 186 ? -17.562 -13.523 12.953 1 94.44 186 HIS A N 1
ATOM 1366 C CA . HIS A 1 186 ? -16.109 -13.523 12.922 1 94.44 186 HIS A CA 1
ATOM 1367 C C . HIS A 1 186 ? -15.547 -12.32 13.664 1 94.44 186 HIS A C 1
ATOM 1369 O O . HIS A 1 186 ? -14.359 -12.289 14 1 94.44 186 HIS A O 1
ATOM 1375 N N . GLY A 1 187 ? -16.406 -11.359 13.992 1 94.19 187 GLY A N 1
ATOM 1376 C CA . GLY A 1 187 ? -15.875 -10.102 14.508 1 94.19 187 GLY A CA 1
ATOM 1377 C C . GLY A 1 187 ? -15.203 -9.258 13.445 1 94.19 187 GLY A C 1
ATOM 1378 O O . GLY A 1 187 ? -15.875 -8.648 12.609 1 94.19 187 GLY A O 1
ATOM 1379 N N . HIS A 1 188 ? -13.875 -9.312 13.469 1 95.88 188 HIS A N 1
ATOM 1380 C CA . HIS A 1 188 ? -13.141 -8.633 12.398 1 95.88 188 HIS A CA 1
ATOM 1381 C C . HIS A 1 188 ? -13.25 -9.398 11.086 1 95.88 188 HIS A C 1
ATOM 1383 O O . HIS A 1 188 ? -12.875 -10.57 11.008 1 95.88 188 HIS A O 1
ATOM 1389 N N . VAL A 1 189 ? -13.812 -8.734 10.062 1 98.5 189 VAL A N 1
ATOM 1390 C CA . VAL A 1 189 ? -13.93 -9.328 8.734 1 98.5 189 VAL A CA 1
ATOM 1391 C C . VAL A 1 189 ? -12.891 -8.711 7.801 1 98.5 189 VAL A C 1
ATOM 1393 O O . VAL A 1 189 ? -13.062 -7.594 7.312 1 98.5 189 VAL A O 1
ATOM 1396 N N . SER A 1 190 ? -11.875 -9.43 7.531 1 98.62 190 SER A N 1
ATOM 1397 C CA . SER A 1 190 ? -10.789 -8.977 6.66 1 98.62 190 SER A CA 1
ATOM 1398 C C . SER A 1 190 ? -11.023 -9.414 5.219 1 98.62 190 SER A C 1
ATOM 1400 O O . SER A 1 190 ? -11.938 -10.188 4.938 1 98.62 190 SER A O 1
ATOM 1402 N N . ALA A 1 191 ? -10.219 -8.891 4.293 1 98.81 191 ALA A N 1
ATOM 1403 C CA . ALA A 1 191 ? -10.234 -9.383 2.916 1 98.81 191 ALA A CA 1
ATOM 1404 C C . ALA A 1 191 ? -9.992 -10.883 2.865 1 98.81 191 ALA A C 1
ATOM 1406 O O . ALA A 1 191 ? -10.68 -11.602 2.133 1 98.81 191 ALA A O 1
ATOM 1407 N N . GLU A 1 192 ? -9.078 -11.398 3.682 1 98.38 192 GLU A N 1
ATOM 1408 C CA . GLU A 1 192 ? -8.766 -12.82 3.715 1 98.38 192 GLU A CA 1
ATOM 1409 C C . GLU A 1 192 ? -9.969 -13.641 4.18 1 98.38 192 GLU A C 1
ATOM 1411 O O . GLU A 1 192 ? -10.133 -14.797 3.783 1 98.38 192 GLU A O 1
ATOM 1416 N N . THR A 1 193 ? -10.797 -13.031 5.051 1 98.44 193 THR A N 1
ATOM 1417 C CA . THR A 1 193 ? -11.992 -13.719 5.531 1 98.44 193 THR A CA 1
ATOM 1418 C C . THR A 1 193 ? -12.859 -14.18 4.359 1 98.44 193 THR A C 1
ATOM 1420 O O . THR A 1 193 ? -13.516 -15.219 4.441 1 98.44 193 THR A O 1
ATOM 1423 N N . PHE A 1 194 ? -12.828 -13.438 3.262 1 98.62 194 PHE A N 1
ATOM 1424 C CA . PHE A 1 194 ? -13.664 -13.773 2.111 1 98.62 194 PHE A CA 1
ATOM 1425 C C . PHE A 1 194 ? -12.805 -14.266 0.949 1 98.62 194 PHE A C 1
ATOM 1427 O O . PHE A 1 194 ? -13.211 -15.164 0.206 1 98.62 194 PHE A O 1
ATOM 1434 N N . ILE A 1 195 ? -11.625 -13.656 0.768 1 98.56 195 ILE A N 1
ATOM 1435 C CA . ILE A 1 195 ? -10.844 -13.867 -0.448 1 98.56 195 ILE A CA 1
ATOM 1436 C C . ILE A 1 195 ? -9.719 -14.859 -0.174 1 98.56 195 ILE A C 1
ATOM 1438 O O . ILE A 1 195 ? -8.547 -14.484 -0.149 1 98.56 195 ILE A O 1
ATOM 1442 N N . SER A 1 196 ? -9.953 -16.062 0.02 1 97.75 196 SER A N 1
ATOM 1443 C CA . SER A 1 196 ? -9.086 -17.219 0.19 1 97.75 196 SER A CA 1
ATOM 1444 C C . SER A 1 196 ? -9.852 -18.531 -0.041 1 97.75 196 SER A C 1
ATOM 1446 O O . SER A 1 196 ? -11.062 -18.516 -0.237 1 97.75 196 SER A O 1
ATOM 1448 N N . GLY A 1 197 ? -9.133 -19.641 -0.1 1 96.5 197 GLY A N 1
ATOM 1449 C CA . GLY A 1 197 ? -9.82 -20.922 -0.215 1 96.5 197 GLY A CA 1
ATOM 1450 C C . GLY A 1 197 ? -10.891 -21.125 0.842 1 96.5 197 GLY A C 1
ATOM 1451 O O . GLY A 1 197 ? -12.078 -21.203 0.522 1 96.5 197 GLY A O 1
ATOM 1452 N N . PRO A 1 198 ? -10.5 -21.188 2.092 1 97.06 198 PRO A N 1
ATOM 1453 C CA . PRO A 1 198 ? -11.492 -21.266 3.164 1 97.06 198 PRO A CA 1
ATOM 1454 C C . PRO A 1 198 ? -12.453 -20.094 3.172 1 97.06 198 PRO A C 1
ATOM 1456 O O . PRO A 1 198 ? -13.594 -20.219 3.619 1 97.06 198 PRO A O 1
ATOM 1459 N N . GLY A 1 199 ? -12.016 -18.969 2.68 1 98.31 199 GLY A N 1
ATOM 1460 C CA . GLY A 1 199 ? -12.836 -17.766 2.635 1 98.31 199 GLY A CA 1
ATOM 1461 C C . GLY A 1 199 ? -14.055 -17.906 1.745 1 98.31 199 GLY A C 1
ATOM 1462 O O . GLY A 1 199 ? -15.094 -17.297 2.006 1 98.31 199 GLY A O 1
ATOM 1463 N N . LEU A 1 200 ? -13.867 -18.688 0.69 1 98.31 200 LEU A N 1
ATOM 1464 C CA . LEU A 1 200 ? -14.992 -18.953 -0.197 1 98.31 200 LEU A CA 1
ATOM 1465 C C . LEU A 1 200 ? -16.156 -19.594 0.57 1 98.31 200 LEU A C 1
ATOM 1467 O O . LEU A 1 200 ? -17.312 -19.25 0.337 1 98.31 200 LEU A O 1
ATOM 1471 N N . VAL A 1 201 ? -15.852 -20.438 1.466 1 98.5 201 VAL A N 1
ATOM 1472 C CA . VAL A 1 201 ? -16.859 -21.125 2.277 1 98.5 201 VAL A CA 1
ATOM 1473 C C . VAL A 1 201 ? -17.484 -20.125 3.256 1 98.5 201 VAL A C 1
ATOM 1475 O O . VAL A 1 201 ? -18.703 -20.141 3.463 1 98.5 201 VAL A O 1
ATOM 1478 N N . ARG A 1 202 ? -16.672 -19.281 3.877 1 98.62 202 ARG A N 1
ATOM 1479 C CA . ARG A 1 202 ? -17.188 -18.281 4.793 1 98.62 202 ARG A CA 1
ATOM 1480 C C . ARG A 1 202 ? -18.109 -17.297 4.066 1 98.62 202 ARG A C 1
ATOM 1482 O O . ARG A 1 202 ? -19.156 -16.906 4.605 1 98.62 202 ARG A O 1
ATOM 1489 N N . LEU A 1 203 ? -17.719 -16.922 2.883 1 98.81 203 LEU A N 1
ATOM 1490 C CA . LEU A 1 203 ? -18.547 -16.047 2.066 1 98.81 203 LEU A CA 1
ATOM 1491 C C . LEU A 1 203 ? -19.875 -16.703 1.729 1 98.81 203 LEU A C 1
ATOM 1493 O O . LEU A 1 203 ? -20.922 -16.062 1.793 1 98.81 203 LEU A O 1
ATOM 1497 N N . TYR A 1 204 ? -19.812 -17.984 1.363 1 98.81 204 TYR A N 1
ATOM 1498 C CA . TYR A 1 204 ? -21 -18.766 1.07 1 98.81 204 TYR A CA 1
ATOM 1499 C C . TYR A 1 204 ? -21.953 -18.797 2.262 1 98.81 204 TYR A C 1
ATOM 1501 O O . TYR A 1 204 ? -23.156 -18.562 2.107 1 98.81 204 TYR A O 1
ATOM 1509 N N . ARG A 1 205 ? -21.453 -19.016 3.402 1 98.62 205 ARG A N 1
ATOM 1510 C CA . ARG A 1 205 ? -22.266 -19.078 4.613 1 98.62 205 ARG A CA 1
ATOM 1511 C C . ARG A 1 205 ? -22.859 -17.719 4.945 1 98.62 205 ARG A C 1
ATOM 1513 O O . ARG A 1 205 ? -24.031 -17.625 5.348 1 98.62 205 ARG A O 1
ATOM 1520 N N . ALA A 1 206 ? -22.078 -16.672 4.859 1 98.69 206 ALA A N 1
ATOM 1521 C CA . ALA A 1 206 ? -22.594 -15.328 5.098 1 98.69 206 ALA A CA 1
ATOM 1522 C C . ALA A 1 206 ? -23.719 -14.984 4.133 1 98.69 206 ALA A C 1
ATOM 1524 O O . ALA A 1 206 ? -24.734 -14.422 4.535 1 98.69 206 ALA A O 1
ATOM 1525 N N . LEU A 1 207 ? -23.484 -15.289 2.869 1 98.75 207 LEU A N 1
ATOM 1526 C CA . LEU A 1 207 ? -24.516 -15.031 1.866 1 98.75 207 LEU A CA 1
ATOM 1527 C C . LEU A 1 207 ? -25.781 -15.844 2.154 1 98.75 207 LEU A C 1
ATOM 1529 O O . LEU A 1 207 ? -26.891 -15.352 1.979 1 98.75 207 LEU A O 1
ATOM 1533 N N . ALA A 1 208 ? -25.578 -17.141 2.506 1 98.69 208 ALA A N 1
ATOM 1534 C CA . ALA A 1 208 ? -26.719 -17.984 2.865 1 98.69 208 ALA A CA 1
ATOM 1535 C C . ALA A 1 208 ? -27.562 -17.328 3.967 1 98.69 208 ALA A C 1
ATOM 1537 O O . ALA A 1 208 ? -28.781 -17.344 3.91 1 98.69 208 ALA A O 1
ATOM 1538 N N . THR A 1 209 ? -26.891 -16.797 4.953 1 98.25 209 THR A N 1
ATOM 1539 C CA . THR A 1 209 ? -27.578 -16.094 6.043 1 98.25 209 THR A CA 1
ATOM 1540 C C . THR A 1 209 ? -28.391 -14.922 5.504 1 98.25 209 THR A C 1
ATOM 1542 O O . THR A 1 209 ? -29.547 -14.734 5.891 1 98.25 209 THR A O 1
ATOM 1545 N N . VAL A 1 210 ? -27.812 -14.133 4.648 1 98.25 210 VAL A N 1
ATOM 1546 C CA . VAL A 1 210 ? -28.469 -12.953 4.086 1 98.25 210 VAL A CA 1
ATOM 1547 C C . VAL A 1 210 ? -29.688 -13.375 3.27 1 98.25 210 VAL A C 1
ATOM 1549 O O . VAL A 1 210 ? -30.703 -12.688 3.268 1 98.25 210 VAL A O 1
ATOM 1552 N N . ARG A 1 211 ? -29.562 -14.531 2.619 1 98.25 211 ARG A N 1
ATOM 1553 C CA . ARG A 1 211 ? -30.641 -15.023 1.751 1 98.25 211 ARG A CA 1
ATOM 1554 C C . ARG A 1 211 ? -31.656 -15.836 2.541 1 98.25 211 ARG A C 1
ATOM 1556 O O . ARG A 1 211 ? -32.656 -16.297 1.985 1 98.25 211 ARG A O 1
ATOM 1563 N N . GLY A 1 212 ? -31.469 -16.031 3.764 1 97.81 212 GLY A N 1
ATOM 1564 C CA . GLY A 1 212 ? -32.344 -16.828 4.598 1 97.81 212 GLY A CA 1
ATOM 1565 C C . GLY A 1 212 ? -32.312 -18.312 4.277 1 97.81 212 GLY A C 1
ATOM 1566 O O . GLY A 1 212 ? -33.312 -19 4.383 1 97.81 212 GLY A O 1
ATOM 1567 N N . GLU A 1 213 ? -31.172 -18.781 3.803 1 97.62 213 GLU A N 1
ATOM 1568 C CA . GLU A 1 213 ? -30.984 -20.188 3.443 1 97.62 213 GLU A CA 1
ATOM 1569 C C . GLU A 1 213 ? -30.094 -20.906 4.445 1 97.62 213 GLU A C 1
ATOM 1571 O O . GLU A 1 213 ? -29.25 -20.266 5.105 1 97.62 213 GLU A O 1
ATOM 1576 N N . THR A 1 214 ? -30.297 -22.234 4.566 1 97.06 214 THR A N 1
ATOM 1577 C CA . THR A 1 214 ? -29.406 -23.047 5.387 1 97.06 214 THR A CA 1
ATOM 1578 C C . THR A 1 214 ? -28.188 -23.5 4.578 1 97.06 214 THR A C 1
ATOM 1580 O O . THR A 1 214 ? -28.328 -24.188 3.564 1 97.06 214 THR A O 1
ATOM 1583 N N . PRO A 1 215 ? -27.094 -23.062 4.988 1 96.81 215 PRO A N 1
ATOM 1584 C CA . PRO A 1 215 ? -25.906 -23.453 4.223 1 96.81 215 PRO A CA 1
ATOM 1585 C C . PRO A 1 215 ? -25.625 -24.953 4.293 1 96.81 215 PRO A C 1
ATOM 1587 O O . PRO A 1 215 ? -25.828 -25.578 5.34 1 96.81 215 PRO A O 1
ATOM 1590 N N . LYS A 1 216 ? -25.172 -25.516 3.219 1 97.31 216 LYS A N 1
ATOM 1591 C CA . LYS A 1 216 ? -24.688 -26.891 3.184 1 97.31 216 LYS A CA 1
ATOM 1592 C C . LYS A 1 216 ? -23.25 -26.969 3.67 1 97.31 216 LYS A C 1
ATOM 1594 O O . LYS A 1 216 ? -22.547 -25.953 3.738 1 97.31 216 LYS A O 1
ATOM 1599 N N . ASN A 1 217 ? -22.875 -28.172 4.059 1 97.56 217 ASN A N 1
ATOM 1600 C CA . ASN A 1 217 ? -21.484 -28.375 4.484 1 97.56 217 ASN A CA 1
ATOM 1601 C C . ASN A 1 217 ? -20.547 -28.562 3.291 1 97.56 217 ASN A C 1
ATOM 1603 O O . ASN A 1 217 ? -20.047 -29.656 3.059 1 97.56 217 ASN A O 1
ATOM 1607 N N . TYR A 1 218 ? -20.297 -27.5 2.639 1 97.75 218 TYR A N 1
ATOM 1608 C CA . TYR A 1 218 ? -19.531 -27.516 1.398 1 97.75 218 TYR A CA 1
ATOM 1609 C C . TYR A 1 218 ? -18.062 -27.188 1.665 1 97.75 218 TYR A C 1
ATOM 1611 O O . TYR A 1 218 ? -17.734 -26.453 2.611 1 97.75 218 TYR A O 1
ATOM 1619 N N . GLU A 1 219 ? -17.188 -27.766 0.951 1 97.81 219 GLU A N 1
ATOM 1620 C CA . GLU A 1 219 ? -15.805 -27.344 0.806 1 97.81 219 GLU A CA 1
ATOM 1621 C C . GLU A 1 219 ? -15.641 -26.375 -0.369 1 97.81 219 GLU A C 1
ATOM 1623 O O . GLU A 1 219 ? -16.531 -26.25 -1.199 1 97.81 219 GLU A O 1
ATOM 1628 N N . PRO A 1 220 ? -14.531 -25.734 -0.432 1 97.56 220 PRO A N 1
ATOM 1629 C CA . PRO A 1 220 ? -14.344 -24.781 -1.517 1 97.56 220 PRO A CA 1
ATOM 1630 C C . PRO A 1 220 ? -14.633 -25.375 -2.893 1 97.56 220 PRO A C 1
ATOM 1632 O O . PRO A 1 220 ? -15.312 -24.75 -3.709 1 97.56 220 PRO A O 1
ATOM 1635 N N . LYS A 1 221 ? -14.195 -26.578 -3.137 1 96.69 221 LYS A N 1
ATOM 1636 C CA . LYS A 1 221 ? -14.359 -27.203 -4.441 1 96.69 221 LYS A CA 1
ATOM 1637 C C . LYS A 1 221 ? -15.836 -27.438 -4.758 1 96.69 221 LYS A C 1
ATOM 1639 O O . LYS A 1 221 ? -16.25 -27.391 -5.922 1 96.69 221 LYS A O 1
ATOM 1644 N N . ASP A 1 222 ? -16.656 -27.703 -3.738 1 97.81 222 ASP A N 1
ATOM 1645 C CA . ASP A 1 222 ? -18.094 -27.891 -3.928 1 97.81 222 ASP A CA 1
ATOM 1646 C C . ASP A 1 222 ? -18.75 -26.609 -4.426 1 97.81 222 ASP A C 1
ATOM 1648 O O . ASP A 1 222 ? -19.609 -26.656 -5.316 1 97.81 222 ASP A O 1
ATOM 1652 N N . ILE A 1 223 ? -18.391 -25.516 -3.844 1 98.25 223 ILE A N 1
ATOM 1653 C CA . ILE A 1 223 ? -18.969 -24.219 -4.203 1 98.25 223 ILE A CA 1
ATOM 1654 C C . ILE A 1 223 ? -18.594 -23.875 -5.641 1 98.25 223 ILE A C 1
ATOM 1656 O O . ILE A 1 223 ? -19.438 -23.453 -6.426 1 98.25 223 ILE A O 1
ATOM 1660 N N . THR A 1 224 ? -17.297 -24.062 -5.973 1 97.94 224 THR A N 1
ATOM 1661 C CA . THR A 1 224 ? -16.844 -23.781 -7.328 1 97.94 224 THR A CA 1
ATOM 1662 C C . THR A 1 224 ? -17.562 -24.672 -8.336 1 97.94 224 THR A C 1
ATOM 1664 O O . THR A 1 224 ? -18.031 -24.203 -9.375 1 97.94 224 THR A O 1
ATOM 1667 N N . ALA A 1 225 ? -17.672 -25.938 -8.016 1 97.56 225 ALA A N 1
ATOM 1668 C CA . ALA A 1 225 ? -18.344 -26.875 -8.906 1 97.56 225 ALA A CA 1
ATOM 1669 C C . ALA A 1 225 ? -19.812 -26.5 -9.078 1 97.56 225 ALA A C 1
ATOM 1671 O O . ALA A 1 225 ? -20.344 -26.5 -10.203 1 97.56 225 ALA A O 1
ATOM 1672 N N . GLY A 1 226 ? -20.5 -26.234 -7.969 1 97.5 226 GLY A N 1
ATOM 1673 C CA . GLY A 1 226 ? -21.891 -25.844 -8.023 1 97.5 226 GLY A CA 1
ATOM 1674 C C . GLY A 1 226 ? -22.125 -24.578 -8.836 1 97.5 226 GLY A C 1
ATOM 1675 O O . GLY A 1 226 ? -23.156 -24.453 -9.508 1 97.5 226 GLY A O 1
ATOM 1676 N N . ALA A 1 227 ? -21.219 -23.625 -8.781 1 97.75 227 ALA A N 1
ATOM 1677 C CA . ALA A 1 227 ? -21.312 -22.375 -9.555 1 97.75 227 ALA A CA 1
ATOM 1678 C C . ALA A 1 227 ? -21.094 -22.641 -11.039 1 97.75 227 ALA A C 1
ATOM 1680 O O . ALA A 1 227 ? -21.859 -22.156 -11.875 1 97.75 227 ALA A O 1
ATOM 1681 N N . LEU A 1 228 ? -20.094 -23.438 -11.391 1 97.31 228 LEU A N 1
ATOM 1682 C CA . LEU A 1 228 ? -19.688 -23.641 -12.773 1 97.31 228 LEU A CA 1
ATOM 1683 C C . LEU A 1 228 ? -20.703 -24.516 -13.508 1 97.31 228 LEU A C 1
ATOM 1685 O O . LEU A 1 228 ? -20.938 -24.328 -14.703 1 97.31 228 LEU A O 1
ATOM 1689 N N . ASP A 1 229 ? -21.297 -25.453 -12.773 1 96.06 229 ASP A N 1
ATOM 1690 C CA . ASP A 1 229 ? -22.234 -26.375 -13.422 1 96.06 229 ASP A CA 1
ATOM 1691 C C . ASP A 1 229 ? -23.656 -25.812 -13.375 1 96.06 229 ASP A C 1
ATOM 1693 O O . ASP A 1 229 ? -24.562 -26.391 -13.984 1 96.06 229 ASP A O 1
ATOM 1697 N N . GLY A 1 230 ? -23.875 -24.766 -12.711 1 94 230 GLY A N 1
ATOM 1698 C CA . GLY A 1 230 ? -25.156 -24.078 -12.688 1 94 230 GLY A CA 1
ATOM 1699 C C . GLY A 1 230 ? -26.203 -24.812 -11.859 1 94 230 GLY A C 1
ATOM 1700 O O . GLY A 1 230 ? -27.391 -24.547 -11.984 1 94 230 GLY A O 1
ATOM 1701 N N . THR A 1 231 ? -25.812 -25.641 -10.961 1 94.56 231 THR A N 1
ATOM 1702 C CA . THR A 1 231 ? -26.75 -26.484 -10.234 1 94.56 231 THR A CA 1
ATOM 1703 C C . THR A 1 231 ? -27.156 -25.844 -8.914 1 94.56 231 THR A C 1
ATOM 1705 O O . THR A 1 231 ? -28.109 -26.281 -8.273 1 94.56 231 THR A O 1
ATOM 1708 N N . ASP A 1 232 ? -26.438 -24.906 -8.508 1 96.69 232 ASP A N 1
ATOM 1709 C CA . ASP A 1 232 ? -26.688 -24.266 -7.223 1 96.69 232 ASP A CA 1
ATOM 1710 C C . ASP A 1 232 ? -26.562 -22.75 -7.336 1 96.69 232 ASP A C 1
ATOM 1712 O O . ASP A 1 232 ? -25.469 -22.219 -7.418 1 96.69 232 ASP A O 1
ATOM 1716 N N . ASP A 1 233 ? -27.656 -22.078 -7.23 1 97.44 233 ASP A N 1
ATOM 1717 C CA . ASP A 1 233 ? -27.719 -20.641 -7.434 1 97.44 233 ASP A CA 1
ATOM 1718 C C . ASP A 1 233 ? -26.922 -19.891 -6.359 1 97.44 233 ASP A C 1
ATOM 1720 O O . ASP A 1 233 ? -26.328 -18.844 -6.629 1 97.44 233 ASP A O 1
ATOM 1724 N N . LEU A 1 234 ? -26.984 -20.422 -5.152 1 98.44 234 LEU A N 1
ATOM 1725 C CA . LEU A 1 234 ? -26.25 -19.781 -4.066 1 98.44 234 LEU A CA 1
ATOM 1726 C C . LEU A 1 234 ? -24.75 -19.906 -4.289 1 98.44 234 LEU A C 1
ATOM 1728 O O . LEU A 1 234 ? -24 -18.984 -3.963 1 98.44 234 LEU A O 1
ATOM 1732 N N . CYS A 1 235 ? -24.281 -21.016 -4.801 1 98.44 235 CYS A N 1
ATOM 1733 C CA . CYS A 1 235 ? -22.875 -21.188 -5.16 1 98.44 235 CYS A CA 1
ATOM 1734 C C . CYS A 1 235 ? -22.469 -20.203 -6.25 1 98.44 235 CYS A C 1
ATOM 1736 O O . CYS A 1 235 ? -21.391 -19.609 -6.184 1 98.44 235 CYS A O 1
ATOM 1738 N N . LYS A 1 236 ? -23.344 -20.062 -7.242 1 98.44 236 LYS A N 1
ATOM 1739 C CA . LYS A 1 236 ? -23.062 -19.125 -8.32 1 98.44 236 LYS A CA 1
ATOM 1740 C C . LYS A 1 236 ? -22.922 -17.703 -7.793 1 98.44 236 LYS A C 1
ATOM 1742 O O . LYS A 1 236 ? -21.984 -16.984 -8.133 1 98.44 236 LYS A O 1
ATOM 1747 N N . GLU A 1 237 ? -23.906 -17.312 -6.996 1 98.69 237 GLU A N 1
ATOM 1748 C CA . GLU A 1 237 ? -23.875 -15.961 -6.43 1 98.69 237 GLU A CA 1
ATOM 1749 C C . GLU A 1 237 ? -22.656 -15.766 -5.539 1 98.69 237 GLU A C 1
ATOM 1751 O O . GLU A 1 237 ? -22.062 -14.68 -5.508 1 98.69 237 GLU A O 1
ATOM 1756 N N . THR A 1 238 ? -22.281 -16.797 -4.816 1 98.81 238 THR A N 1
ATOM 1757 C CA . THR A 1 238 ? -21.094 -16.75 -3.959 1 98.81 238 THR A CA 1
ATOM 1758 C C . THR A 1 238 ? -19.828 -16.531 -4.785 1 98.81 238 THR A C 1
ATOM 1760 O O . THR A 1 238 ? -19.016 -15.672 -4.457 1 98.81 238 THR A O 1
ATOM 1763 N N . LEU A 1 239 ? -19.672 -17.297 -5.836 1 98.75 239 LEU A N 1
ATOM 1764 C CA . LEU A 1 239 ? -18.484 -17.188 -6.676 1 98.75 239 LEU A CA 1
ATOM 1765 C C . LEU A 1 239 ? -18.438 -15.828 -7.371 1 98.75 239 LEU A C 1
ATOM 1767 O O . LEU A 1 239 ? -17.359 -15.258 -7.555 1 98.75 239 LEU A O 1
ATOM 1771 N N . ASP A 1 240 ? -19.641 -15.305 -7.758 1 98.75 240 ASP A N 1
ATOM 1772 C CA . ASP A 1 240 ? -19.719 -13.953 -8.312 1 98.75 240 ASP A CA 1
ATOM 1773 C C . ASP A 1 240 ? -19.203 -12.914 -7.312 1 98.75 240 ASP A C 1
ATOM 1775 O O . ASP A 1 240 ? -18.422 -12.039 -7.672 1 98.75 240 ASP A O 1
ATOM 1779 N N . LEU A 1 241 ? -19.656 -13.039 -6.059 1 98.88 241 LEU A N 1
ATOM 1780 C CA . LEU A 1 241 ? -19.219 -12.117 -5.02 1 98.88 241 LEU A CA 1
ATOM 1781 C C . LEU A 1 241 ? -17.719 -12.234 -4.777 1 98.88 241 LEU A C 1
ATOM 1783 O O . LEU A 1 241 ? -17.047 -11.227 -4.574 1 98.88 241 LEU A O 1
ATOM 1787 N N . PHE A 1 242 ? -17.281 -13.492 -4.773 1 98.88 242 PHE A N 1
ATOM 1788 C CA . PHE A 1 242 ? -15.852 -13.742 -4.578 1 98.88 242 PHE A CA 1
ATOM 1789 C C . PHE A 1 242 ? -15.023 -13 -5.621 1 98.88 242 PHE A C 1
ATOM 1791 O O . PHE A 1 242 ? -14.086 -12.289 -5.281 1 98.88 242 PHE A O 1
ATOM 1798 N N . CYS A 1 243 ? -15.414 -13.094 -6.875 1 98.88 243 CYS A N 1
ATOM 1799 C CA . CYS A 1 243 ? -14.727 -12.422 -7.973 1 98.88 243 CYS A CA 1
ATOM 1800 C C . CYS A 1 243 ? -14.836 -10.914 -7.844 1 98.88 243 CYS A C 1
ATOM 1802 O O . CYS A 1 243 ? -13.875 -10.188 -8.094 1 98.88 243 CYS A O 1
ATOM 1804 N N . SER A 1 244 ? -15.984 -10.43 -7.422 1 98.88 244 SER A N 1
ATOM 1805 C CA . SER A 1 244 ? -16.219 -9 -7.242 1 98.88 244 SER A CA 1
ATOM 1806 C C . SER A 1 244 ? -15.328 -8.43 -6.141 1 98.88 244 SER A C 1
ATOM 1808 O O . SER A 1 244 ? -14.742 -7.363 -6.305 1 98.88 244 SER A O 1
ATOM 1810 N N . PHE A 1 245 ? -15.258 -9.156 -5.035 1 98.88 245 PHE A N 1
ATOM 1811 C CA . PHE A 1 245 ? -14.422 -8.711 -3.924 1 98.88 245 PHE A CA 1
ATOM 1812 C C . PHE A 1 245 ? -12.961 -8.656 -4.332 1 98.88 245 PHE A C 1
ATOM 1814 O O . PHE A 1 245 ? -12.234 -7.734 -3.945 1 98.88 245 PHE A O 1
ATOM 1821 N N . ILE A 1 246 ? -12.469 -9.633 -5.098 1 98.88 246 ILE A N 1
ATOM 1822 C CA . ILE A 1 246 ? -11.094 -9.617 -5.574 1 98.88 246 ILE A CA 1
ATOM 1823 C C . ILE A 1 246 ? -10.867 -8.391 -6.457 1 98.88 246 ILE A C 1
ATOM 1825 O O . ILE A 1 246 ? -9.836 -7.723 -6.359 1 98.88 246 ILE A O 1
ATOM 1829 N N . GLY A 1 247 ? -11.836 -8.102 -7.332 1 98.88 247 GLY A N 1
ATOM 1830 C CA . GLY A 1 247 ? -11.742 -6.926 -8.18 1 98.88 247 GLY A CA 1
ATOM 1831 C C . GLY A 1 247 ? -11.625 -5.633 -7.395 1 98.88 247 GLY A C 1
ATOM 1832 O O . GLY A 1 247 ? -10.75 -4.812 -7.664 1 98.88 247 GLY A O 1
ATOM 1833 N N . SER A 1 248 ? -12.492 -5.473 -6.422 1 98.81 248 SER A N 1
ATOM 1834 C CA . SER A 1 248 ? -12.5 -4.266 -5.602 1 98.81 248 SER A CA 1
ATOM 1835 C C . SER A 1 248 ? -11.195 -4.117 -4.828 1 98.81 248 SER A C 1
ATOM 1837 O O . SER A 1 248 ? -10.625 -3.023 -4.766 1 98.81 248 SER A O 1
ATOM 1839 N N . LEU A 1 249 ? -10.766 -5.242 -4.238 1 98.88 249 LEU A N 1
ATOM 1840 C CA . LEU A 1 249 ? -9.516 -5.195 -3.488 1 98.88 249 LEU A CA 1
ATOM 1841 C C . LEU A 1 249 ? -8.344 -4.863 -4.406 1 98.88 249 LEU A C 1
ATOM 1843 O O . LEU A 1 249 ? -7.465 -4.074 -4.039 1 98.88 249 LEU A O 1
ATOM 1847 N N . SER A 1 250 ? -8.289 -5.465 -5.574 1 98.88 250 SER A N 1
ATOM 1848 C CA . SER A 1 250 ? -7.223 -5.207 -6.535 1 98.88 250 SER A CA 1
ATOM 1849 C C . SER A 1 250 ? -7.184 -3.738 -6.941 1 98.88 250 SER A C 1
ATOM 1851 O O . SER A 1 250 ? -6.109 -3.137 -7.012 1 98.88 250 SER A O 1
ATOM 1853 N N . GLY A 1 251 ? -8.336 -3.189 -7.238 1 98.88 251 GLY A N 1
ATOM 1854 C CA . GLY A 1 251 ? -8.398 -1.767 -7.535 1 98.88 251 GLY A CA 1
ATOM 1855 C C . GLY A 1 251 ? -7.926 -0.895 -6.387 1 98.88 251 GLY A C 1
ATOM 1856 O O . GLY A 1 251 ? -7.23 0.1 -6.602 1 98.88 251 GLY A O 1
ATOM 1857 N N . ASN A 1 252 ? -8.344 -1.248 -5.172 1 98.88 252 ASN A N 1
ATOM 1858 C CA . ASN A 1 252 ? -7.891 -0.527 -3.986 1 98.88 252 ASN A CA 1
ATOM 1859 C C . ASN A 1 252 ? -6.371 -0.575 -3.846 1 98.88 252 ASN A C 1
ATOM 1861 O O . ASN A 1 252 ? -5.742 0.433 -3.518 1 98.88 252 ASN A O 1
ATOM 1865 N N . LEU A 1 253 ? -5.805 -1.754 -4.066 1 98.88 253 LEU A N 1
ATOM 1866 C CA . LEU A 1 253 ? -4.355 -1.895 -3.969 1 98.88 253 LEU A CA 1
ATOM 1867 C C . LEU A 1 253 ? -3.656 -1.09 -5.059 1 98.88 253 LEU A C 1
ATOM 1869 O O . LEU A 1 253 ? -2.584 -0.525 -4.828 1 98.88 253 LEU A O 1
ATOM 1873 N N . ALA A 1 254 ? -4.246 -1.052 -6.262 1 98.75 254 ALA A N 1
ATOM 1874 C CA . ALA A 1 254 ? -3.701 -0.226 -7.336 1 98.75 254 ALA A CA 1
ATOM 1875 C C . ALA A 1 254 ? -3.623 1.239 -6.918 1 98.75 254 ALA A C 1
ATOM 1877 O O . ALA A 1 254 ? -2.623 1.912 -7.172 1 98.75 254 ALA A O 1
ATOM 1878 N N . LEU A 1 255 ? -4.625 1.711 -6.273 1 98.44 255 LEU A N 1
ATOM 1879 C CA . LEU A 1 255 ? -4.66 3.086 -5.785 1 98.44 255 LEU A CA 1
ATOM 1880 C C . LEU A 1 255 ? -3.645 3.291 -4.668 1 98.44 255 LEU A C 1
ATOM 1882 O O . LEU A 1 255 ? -2.969 4.32 -4.617 1 98.44 255 LEU A O 1
ATOM 1886 N N . THR A 1 256 ? -3.529 2.346 -3.787 1 98.62 256 THR A N 1
ATOM 1887 C CA . THR A 1 256 ? -2.711 2.48 -2.588 1 98.62 256 THR A CA 1
ATOM 1888 C C . THR A 1 256 ? -1.226 2.453 -2.939 1 98.62 256 THR A C 1
ATOM 1890 O O . THR A 1 256 ? -0.433 3.205 -2.369 1 98.62 256 THR A O 1
ATOM 1893 N N . TYR A 1 257 ? -0.85 1.609 -3.881 1 98.19 257 TYR A N 1
ATOM 1894 C CA . TYR A 1 257 ? 0.556 1.498 -4.25 1 98.19 257 TYR A CA 1
ATOM 1895 C C . TYR A 1 257 ? 0.879 2.395 -5.441 1 98.19 257 TYR A C 1
ATOM 1897 O O . TYR A 1 257 ? 2.045 2.549 -5.812 1 98.19 257 TYR A O 1
ATOM 1905 N N . GLY A 1 258 ? -0.147 3.08 -6.035 1 96.31 258 GLY A N 1
ATOM 1906 C CA . GLY A 1 258 ? 0.09 3.723 -7.32 1 96.31 258 GLY A CA 1
ATOM 1907 C C . GLY A 1 258 ? 0.594 2.766 -8.383 1 96.31 258 GLY A C 1
ATOM 1908 O O . GLY A 1 258 ? 1.588 3.043 -9.055 1 96.31 258 GLY A O 1
ATOM 1909 N N . ALA A 1 259 ? -0.101 1.639 -8.578 1 98.06 259 ALA A N 1
ATOM 1910 C CA . ALA A 1 259 ? 0.419 0.483 -9.305 1 98.06 259 ALA A CA 1
ATOM 1911 C C . ALA A 1 259 ? 0.247 0.66 -10.805 1 98.06 259 ALA A C 1
ATOM 1913 O O . ALA A 1 259 ? -0.3 -0.215 -11.484 1 98.06 259 ALA A O 1
ATOM 1914 N N . LYS A 1 260 ? 0.843 1.664 -11.367 1 96.75 260 LYS A N 1
ATOM 1915 C CA . LYS A 1 260 ? 0.781 1.927 -12.805 1 96.75 260 LYS A CA 1
ATOM 1916 C C . LYS A 1 260 ? 1.616 0.916 -13.586 1 96.75 260 LYS A C 1
ATOM 1918 O O . LYS A 1 260 ? 1.492 0.812 -14.805 1 96.75 260 LYS A O 1
ATOM 1923 N N . GLY A 1 261 ? 2.463 0.185 -12.906 1 97.56 261 GLY A N 1
ATOM 1924 C CA . GLY A 1 261 ? 3.209 -0.898 -13.523 1 97.56 261 GLY A CA 1
ATOM 1925 C C . GLY A 1 261 ? 2.398 -2.172 -13.672 1 97.56 261 GLY A C 1
ATOM 1926 O O . GLY A 1 261 ? 2.871 -3.152 -14.25 1 97.56 261 GLY A O 1
ATOM 1927 N N . GLY A 1 262 ? 1.204 -2.186 -13.07 1 98.56 262 GLY A N 1
ATOM 1928 C CA . GLY A 1 262 ? 0.301 -3.316 -13.219 1 98.56 262 GLY A CA 1
ATOM 1929 C C . GLY A 1 262 ? -0.037 -3.98 -11.898 1 98.56 262 GLY A C 1
ATOM 1930 O O . GLY A 1 262 ? 0.655 -3.777 -10.898 1 98.56 262 GLY A O 1
ATOM 1931 N N . VAL A 1 263 ? -1.113 -4.719 -11.969 1 98.88 263 VAL A N 1
ATOM 1932 C CA . VAL A 1 263 ? -1.518 -5.586 -10.867 1 98.88 263 VAL A CA 1
ATOM 1933 C C . VAL A 1 263 ? -1.384 -7.051 -11.281 1 98.88 263 VAL A C 1
ATOM 1935 O O . VAL A 1 263 ? -1.728 -7.414 -12.406 1 98.88 263 VAL A O 1
ATOM 1938 N N . TYR A 1 264 ? -0.809 -7.852 -10.406 1 98.88 264 TYR A N 1
ATOM 1939 C CA . TYR A 1 264 ? -0.559 -9.258 -10.688 1 98.88 264 TYR A CA 1
ATOM 1940 C C . TYR A 1 264 ? -1.266 -10.156 -9.672 1 98.88 264 TYR A C 1
ATOM 1942 O O . TYR A 1 264 ? -1.152 -9.938 -8.469 1 98.88 264 TYR A O 1
ATOM 1950 N N . LEU A 1 265 ? -2.006 -11.055 -10.211 1 98.75 265 LEU A N 1
ATOM 1951 C CA . LEU A 1 265 ? -2.691 -12.055 -9.406 1 98.75 265 LEU A CA 1
ATOM 1952 C C . LEU A 1 265 ? -1.896 -13.359 -9.367 1 98.75 265 LEU A C 1
ATOM 1954 O O . LEU A 1 265 ? -1.301 -13.758 -10.367 1 98.75 265 LEU A O 1
ATOM 1958 N N . ALA A 1 266 ? -1.821 -13.945 -8.188 1 97.12 266 ALA A N 1
ATOM 1959 C CA . ALA A 1 266 ? -1.125 -15.219 -7.992 1 97.12 266 ALA A CA 1
ATOM 1960 C C . ALA A 1 266 ? -1.974 -16.188 -7.176 1 97.12 266 ALA A C 1
ATOM 1962 O O . ALA A 1 266 ? -3.141 -15.906 -6.887 1 97.12 266 ALA A O 1
ATOM 1963 N N . GLY A 1 267 ? -1.421 -17.328 -6.922 1 90.5 267 GLY A N 1
ATOM 1964 C CA . GLY A 1 267 ? -2.088 -18.312 -6.074 1 90.5 267 GLY A CA 1
ATOM 1965 C C . GLY A 1 267 ? -2.764 -19.422 -6.855 1 90.5 267 GLY A C 1
ATOM 1966 O O . GLY A 1 267 ? -2.865 -19.344 -8.078 1 90.5 267 GLY A O 1
ATOM 1967 N N . GLY A 1 268 ? -3.242 -20.453 -6.141 1 89.56 268 GLY A N 1
ATOM 1968 C CA . GLY A 1 268 ? -3.754 -21.672 -6.766 1 89.56 268 GLY A CA 1
ATOM 1969 C C . GLY A 1 268 ? -5.262 -21.672 -6.906 1 89.56 268 GLY A C 1
ATOM 1970 O O . GLY A 1 268 ? -5.828 -22.547 -7.566 1 89.56 268 GLY A O 1
ATOM 1971 N N . VAL A 1 269 ? -5.918 -20.609 -6.477 1 93.12 269 VAL A N 1
ATOM 1972 C CA . VAL A 1 269 ? -7.375 -20.609 -6.43 1 93.12 269 VAL A CA 1
ATOM 1973 C C . VAL A 1 269 ? -7.934 -20.188 -7.789 1 93.12 269 VAL A C 1
ATOM 1975 O O . VAL A 1 269 ? -8.758 -20.906 -8.375 1 93.12 269 VAL A O 1
ATOM 1978 N N . LEU A 1 270 ? -7.473 -19.141 -8.391 1 96.31 270 LEU A N 1
ATOM 1979 C CA . LEU A 1 270 ? -8.078 -18.484 -9.555 1 96.31 270 LEU A CA 1
ATOM 1980 C C . LEU A 1 270 ? -7.93 -19.359 -10.797 1 96.31 270 LEU A C 1
ATOM 1982 O O . LEU A 1 270 ? -8.859 -19.469 -11.594 1 96.31 270 LEU A O 1
ATOM 1986 N N . PRO A 1 271 ? -6.75 -20.078 -10.961 1 94.56 271 PRO A N 1
ATOM 1987 C CA . PRO A 1 271 ? -6.605 -20.922 -12.141 1 94.56 271 PRO A CA 1
ATOM 1988 C C . PRO A 1 271 ? -7.688 -22 -12.234 1 94.56 271 PRO A C 1
ATOM 1990 O O . PRO A 1 271 ? -8.031 -22.438 -13.328 1 94.56 271 PRO A O 1
ATOM 1993 N N . ARG A 1 272 ? -8.305 -22.391 -11.188 1 93.19 272 ARG A N 1
ATOM 1994 C CA . ARG A 1 272 ? -9.289 -23.469 -11.141 1 93.19 272 ARG A CA 1
ATOM 1995 C C . ARG A 1 272 ? -10.57 -23.062 -11.852 1 93.19 272 ARG A C 1
ATOM 1997 O O . ARG A 1 272 ? -11.391 -23.906 -12.211 1 93.19 272 ARG A O 1
ATOM 2004 N N . PHE A 1 273 ? -10.812 -21.828 -11.992 1 96.88 273 PHE A N 1
ATOM 2005 C CA . PHE A 1 273 ? -12 -21.328 -12.68 1 96.88 273 PHE A CA 1
ATOM 2006 C C . PHE A 1 273 ? -11.695 -20.062 -13.453 1 96.88 273 PHE A C 1
ATOM 2008 O O . PHE A 1 273 ? -12.453 -19.094 -13.391 1 96.88 273 PHE A O 1
ATOM 2015 N N . ILE A 1 274 ? -10.586 -20.031 -14.211 1 97.25 274 ILE A N 1
ATOM 2016 C CA . ILE A 1 274 ? -10.008 -18.844 -14.852 1 97.25 274 ILE A CA 1
ATOM 2017 C C . ILE A 1 274 ? -10.984 -18.297 -15.891 1 97.25 274 ILE A C 1
ATOM 2019 O O . ILE A 1 274 ? -11.102 -17.078 -16.062 1 97.25 274 ILE A O 1
ATOM 2023 N N . ASP A 1 275 ? -11.656 -19.109 -16.641 1 97.44 275 ASP A N 1
ATOM 2024 C CA . ASP A 1 275 ? -12.602 -18.625 -17.641 1 97.44 275 ASP A CA 1
ATOM 2025 C C . ASP A 1 275 ? -13.789 -17.922 -16.984 1 97.44 275 ASP A C 1
ATOM 2027 O O . ASP A 1 275 ? -14.242 -16.891 -17.469 1 97.44 275 ASP A O 1
ATOM 2031 N N . TYR A 1 276 ? -14.305 -18.609 -15.953 1 98.06 276 TYR A N 1
ATOM 2032 C CA . TYR A 1 276 ? -15.367 -17.969 -15.188 1 98.06 276 TYR A CA 1
ATOM 2033 C C . TYR A 1 276 ? -14.914 -16.609 -14.641 1 98.06 276 TYR A C 1
ATOM 2035 O O . TYR A 1 276 ? -15.648 -15.633 -14.711 1 98.06 276 TYR A O 1
ATOM 2043 N N . PHE A 1 277 ? -13.727 -16.562 -14.125 1 98.44 277 PHE A N 1
ATOM 2044 C CA . PHE A 1 277 ? -13.148 -15.359 -13.539 1 98.44 277 PHE A CA 1
ATOM 2045 C C . PHE A 1 277 ? -13.039 -14.242 -14.57 1 98.44 277 PHE A C 1
ATOM 2047 O O . PHE A 1 277 ? -13.406 -13.102 -14.297 1 98.44 277 PHE A O 1
ATOM 2054 N N . LYS A 1 278 ? -12.562 -14.539 -15.773 1 98.06 278 LYS A N 1
ATOM 2055 C CA . LYS A 1 278 ? -12.383 -13.57 -16.859 1 98.06 278 LYS A CA 1
ATOM 2056 C C . LYS A 1 278 ? -13.727 -12.961 -17.266 1 98.06 278 LYS A C 1
ATOM 2058 O O . LYS A 1 278 ? -13.773 -11.812 -17.719 1 98.06 278 LYS A O 1
ATOM 2063 N N . SER A 1 279 ? -14.758 -13.695 -17.062 1 97.69 279 SER A N 1
ATOM 2064 C CA . SER A 1 279 ? -16.078 -13.242 -17.5 1 97.69 279 SER A CA 1
ATOM 2065 C C . SER A 1 279 ? -16.859 -12.625 -16.344 1 97.69 279 SER A C 1
ATOM 2067 O O . SER A 1 279 ? -17.984 -12.164 -16.516 1 97.69 279 SER A O 1
ATOM 2069 N N . SER A 1 280 ? -16.344 -12.656 -15.172 1 98.38 280 SER A N 1
ATOM 2070 C CA . SER A 1 280 ? -17.016 -12.148 -13.969 1 98.38 280 SER A CA 1
ATOM 2071 C C . SER A 1 280 ? -16.984 -10.625 -13.922 1 98.38 280 SER A C 1
ATOM 2073 O O . SER A 1 280 ? -16.578 -9.977 -14.883 1 98.38 280 SER A O 1
ATOM 2075 N N . ASP A 1 281 ? -17.391 -10.031 -12.812 1 98.5 281 ASP A N 1
ATOM 2076 C CA . ASP A 1 281 ? -17.422 -8.586 -12.625 1 98.5 281 ASP A CA 1
ATOM 2077 C C . ASP A 1 281 ? -16.078 -8.07 -12.125 1 98.5 281 ASP A C 1
ATOM 2079 O O . ASP A 1 281 ? -15.969 -6.914 -11.711 1 98.5 281 ASP A O 1
ATOM 2083 N N . PHE A 1 282 ? -15.078 -8.891 -12.195 1 98.75 282 PHE A N 1
ATOM 2084 C CA . PHE A 1 282 ? -13.773 -8.508 -11.68 1 98.75 282 PHE A CA 1
ATOM 2085 C C . PHE A 1 282 ? -13.328 -7.172 -12.273 1 98.75 282 PHE A C 1
ATOM 2087 O O . PHE A 1 282 ? -12.977 -6.246 -11.539 1 98.75 282 PHE A O 1
ATOM 2094 N N . VAL A 1 283 ? -13.328 -7.043 -13.57 1 98.75 283 VAL A N 1
ATOM 2095 C CA . VAL A 1 283 ? -12.789 -5.867 -14.25 1 98.75 283 VAL A CA 1
ATOM 2096 C C . VAL A 1 283 ? -13.633 -4.641 -13.898 1 98.75 283 VAL A C 1
ATOM 2098 O O . VAL A 1 283 ? -13.094 -3.562 -13.641 1 98.75 283 VAL A O 1
ATOM 2101 N N . LYS A 1 284 ? -14.922 -4.824 -13.938 1 98.44 284 LYS A N 1
ATOM 2102 C CA . LYS A 1 284 ? -15.812 -3.734 -13.562 1 98.44 284 LYS A CA 1
ATOM 2103 C C . LYS A 1 284 ? -15.523 -3.236 -12.156 1 98.44 284 LYS A C 1
ATOM 2105 O O . LYS A 1 284 ? -15.383 -2.033 -11.93 1 98.44 284 LYS A O 1
ATOM 2110 N N . ARG A 1 285 ? -15.383 -4.141 -11.227 1 98.56 285 ARG A N 1
ATOM 2111 C CA . ARG A 1 285 ? -15.18 -3.812 -9.82 1 98.56 285 ARG A CA 1
ATOM 2112 C C . ARG A 1 285 ? -13.797 -3.229 -9.586 1 98.56 285 ARG A C 1
ATOM 2114 O O . ARG A 1 285 ? -13.609 -2.367 -8.727 1 98.56 285 ARG A O 1
ATOM 2121 N N . PHE A 1 286 ? -12.789 -3.684 -10.383 1 98.81 286 PHE A N 1
ATOM 2122 C CA . PHE A 1 286 ? -11.445 -3.107 -10.352 1 98.81 286 PHE A CA 1
ATOM 2123 C C . PHE A 1 286 ? -11.484 -1.632 -10.727 1 98.81 286 PHE A C 1
ATOM 2125 O O . PHE A 1 286 ? -10.82 -0.809 -10.102 1 98.81 286 PHE A O 1
ATOM 2132 N N . SER A 1 287 ? -12.297 -1.302 -11.633 1 98.25 287 SER A N 1
ATOM 2133 C CA . SER A 1 287 ? -12.227 -0.005 -12.297 1 98.25 287 SER A CA 1
ATOM 2134 C C . SER A 1 287 ? -13.203 0.989 -11.68 1 98.25 287 SER A C 1
ATOM 2136 O O . SER A 1 287 ? -13.086 2.197 -11.891 1 98.25 287 SER A O 1
ATOM 2138 N N . GLU A 1 288 ? -14.172 0.536 -10.938 1 97.31 288 GLU A N 1
ATOM 2139 C CA . GLU A 1 288 ? -15.164 1.41 -10.312 1 97.31 288 GLU A CA 1
ATOM 2140 C C . GLU A 1 288 ? -14.602 2.084 -9.07 1 97.31 288 GLU A C 1
ATOM 2142 O O . GLU A 1 288 ? -14.891 1.662 -7.945 1 97.31 288 GLU A O 1
ATOM 2147 N N . LYS A 1 289 ? -13.953 3.18 -9.336 1 98.19 289 LYS A N 1
ATOM 2148 C CA . LYS A 1 289 ? -13.297 3.908 -8.25 1 98.19 289 LYS A CA 1
ATOM 2149 C C . LYS A 1 289 ? -13.695 5.383 -8.266 1 98.19 289 LYS A C 1
ATOM 2151 O O . LYS A 1 289 ? -12.867 6.254 -7.973 1 98.19 289 LYS A O 1
ATOM 2156 N N . GLY A 1 290 ? -14.961 5.641 -8.688 1 96.88 290 GLY A N 1
ATOM 2157 C CA . GLY A 1 290 ? -15.453 7.008 -8.68 1 96.88 290 GLY A CA 1
ATOM 2158 C C . GLY A 1 290 ? -14.594 7.953 -9.492 1 96.88 290 GLY A C 1
ATOM 2159 O O . GLY A 1 290 ? -14.305 7.695 -10.664 1 96.88 290 GLY A O 1
ATOM 2160 N N . VAL A 1 291 ? -14.125 9.055 -8.891 1 94.94 291 VAL A N 1
ATOM 2161 C CA . VAL A 1 291 ? -13.367 10.109 -9.562 1 94.94 291 VAL A CA 1
ATOM 2162 C C . VAL A 1 291 ? -12.008 9.562 -10.008 1 94.94 291 VAL A C 1
ATOM 2164 O O . VAL A 1 291 ? -11.352 10.148 -10.867 1 94.94 291 VAL A O 1
ATOM 2167 N N . MET A 1 292 ? -11.641 8.391 -9.469 1 96.25 292 MET A N 1
ATOM 2168 C CA . MET A 1 292 ? -10.336 7.824 -9.797 1 96.25 292 MET A CA 1
ATOM 2169 C C . MET A 1 292 ? -10.461 6.711 -10.828 1 96.25 292 MET A C 1
ATOM 2171 O O . MET A 1 292 ? -9.484 6.02 -11.125 1 96.25 292 MET A O 1
ATOM 2175 N N . SER A 1 293 ? -11.633 6.484 -11.344 1 97.38 293 SER A N 1
ATOM 2176 C CA . SER A 1 293 ? -11.82 5.453 -12.359 1 97.38 293 SER A CA 1
ATOM 2177 C C . SER A 1 293 ? -10.898 5.664 -13.547 1 97.38 293 SER A C 1
ATOM 2179 O O . SER A 1 293 ? -10.367 4.703 -14.109 1 97.38 293 SER A O 1
ATOM 2181 N N . HIS A 1 294 ? -10.68 6.922 -13.914 1 94.94 294 HIS A N 1
ATOM 2182 C CA . HIS A 1 294 ? -9.805 7.219 -15.047 1 94.94 294 HIS A CA 1
ATOM 2183 C C . HIS A 1 294 ? -8.359 6.852 -14.727 1 94.94 294 HIS A C 1
ATOM 2185 O O . HIS A 1 294 ? -7.59 6.508 -15.625 1 94.94 294 HIS A O 1
ATOM 2191 N N . TYR A 1 295 ? -8.016 6.957 -13.523 1 93.44 295 TYR A N 1
ATOM 2192 C CA . TYR A 1 295 ? -6.664 6.617 -13.078 1 93.44 295 TYR A CA 1
ATOM 2193 C C . TYR A 1 295 ? -6.406 5.121 -13.211 1 93.44 295 TYR A C 1
ATOM 2195 O O . TYR A 1 295 ? -5.336 4.711 -13.664 1 93.44 295 TYR A O 1
ATOM 2203 N N . VAL A 1 296 ? -7.41 4.242 -12.828 1 97.06 296 VAL A N 1
ATOM 2204 C CA . VAL A 1 296 ? -7.168 2.807 -12.711 1 97.06 296 VAL A CA 1
ATOM 2205 C C . VAL A 1 296 ? -7.562 2.107 -14.008 1 97.06 296 VAL A C 1
ATOM 2207 O O . VAL A 1 296 ? -7.172 0.962 -14.25 1 97.06 296 VAL A O 1
ATOM 2210 N N . GLU A 1 297 ? -8.305 2.734 -14.797 1 95.31 297 GLU A N 1
ATOM 2211 C CA . GLU A 1 297 ? -8.891 2.094 -15.969 1 95.31 297 GLU A CA 1
ATOM 2212 C C . GLU A 1 297 ? -7.816 1.537 -16.891 1 95.31 297 GLU A C 1
ATOM 2214 O O . GLU A 1 297 ? -8 0.482 -17.5 1 95.31 297 GLU A O 1
ATOM 2219 N N . ASN A 1 298 ? -6.633 2.152 -16.953 1 95.5 298 ASN A N 1
ATOM 2220 C CA . ASN A 1 298 ? -5.617 1.725 -17.906 1 95.5 298 ASN A CA 1
ATOM 2221 C C . ASN A 1 298 ? -4.586 0.809 -17.25 1 95.5 298 ASN A C 1
ATOM 2223 O O . ASN A 1 298 ? -3.654 0.345 -17.906 1 95.5 298 ASN A O 1
ATOM 2227 N N . ILE A 1 299 ? -4.707 0.531 -16.047 1 98.31 299 ILE A N 1
ATOM 2228 C CA . ILE A 1 299 ? -3.768 -0.349 -15.359 1 98.31 299 ILE A CA 1
ATOM 2229 C C . ILE A 1 299 ? -4.07 -1.804 -15.711 1 98.31 299 ILE A C 1
ATOM 2231 O O . ILE A 1 299 ? -5.188 -2.283 -15.492 1 98.31 299 ILE A O 1
ATOM 2235 N N . PRO A 1 300 ? -3.141 -2.508 -16.281 1 98.75 300 PRO A N 1
ATOM 2236 C CA . PRO A 1 300 ? -3.395 -3.908 -16.625 1 98.75 300 PRO A CA 1
ATOM 2237 C C . PRO A 1 300 ? -3.377 -4.828 -15.398 1 98.75 300 PRO A C 1
ATOM 2239 O O . PRO A 1 300 ? -2.766 -4.496 -14.383 1 98.75 300 PRO A O 1
ATOM 2242 N N . VAL A 1 301 ? -4.102 -5.93 -15.531 1 98.88 301 VAL A N 1
ATOM 2243 C CA . VAL A 1 301 ? -4.09 -7 -14.531 1 98.88 301 VAL A CA 1
ATOM 2244 C C . VAL A 1 301 ? -3.75 -8.328 -15.203 1 98.88 301 VAL A C 1
ATOM 2246 O O . VAL A 1 301 ? -4.355 -8.695 -16.219 1 98.88 301 VAL A O 1
ATOM 2249 N N . ASN A 1 302 ? -2.748 -9.008 -14.656 1 98.81 302 ASN A N 1
ATOM 2250 C CA . ASN A 1 302 ? -2.344 -10.312 -15.164 1 98.81 302 ASN A CA 1
ATOM 2251 C C . ASN A 1 302 ? -2.334 -11.367 -14.07 1 98.81 302 ASN A C 1
ATOM 2253 O O . ASN A 1 302 ? -2.047 -11.062 -12.906 1 98.81 302 ASN A O 1
ATOM 2257 N N . LEU A 1 303 ? -2.676 -12.547 -14.43 1 98.69 303 LEU A N 1
ATOM 2258 C CA . LEU A 1 303 ? -2.512 -13.711 -13.57 1 98.69 303 LEU A CA 1
ATOM 2259 C C . LEU A 1 303 ? -1.212 -14.438 -13.883 1 98.69 303 LEU A C 1
ATOM 2261 O O . LEU A 1 303 ? -0.942 -14.766 -15.039 1 98.69 303 LEU A O 1
ATOM 2265 N N . ILE A 1 304 ? -0.398 -14.633 -12.867 1 98.19 304 ILE A N 1
ATOM 2266 C CA . ILE A 1 304 ? 0.857 -15.352 -13.031 1 98.19 304 ILE A CA 1
ATOM 2267 C C . ILE A 1 304 ? 0.573 -16.844 -13.25 1 98.19 304 ILE A C 1
ATOM 2269 O O . ILE A 1 304 ? -0.122 -17.469 -12.445 1 98.19 304 ILE A O 1
ATOM 2273 N N . SER A 1 305 ? 1.081 -17.375 -14.273 1 95.31 305 SER A N 1
ATOM 2274 C CA . SER A 1 305 ? 0.854 -18.781 -14.633 1 95.31 305 SER A CA 1
ATOM 2275 C C . SER A 1 305 ? 2.17 -19.531 -14.781 1 95.31 305 SER A C 1
ATOM 2277 O O . SER A 1 305 ? 2.268 -20.469 -15.57 1 95.31 305 SER A O 1
ATOM 2279 N N . TYR A 1 306 ? 3.154 -19.188 -14.133 1 94.38 306 TYR A N 1
ATOM 2280 C CA . TYR A 1 306 ? 4.477 -19.797 -14.227 1 94.38 306 TYR A CA 1
ATOM 2281 C C . TYR A 1 306 ? 4.84 -20.516 -12.93 1 94.38 306 TYR A C 1
ATOM 2283 O O . TYR A 1 306 ? 4.844 -19.906 -11.859 1 94.38 306 TYR A O 1
ATOM 2291 N N . GLU A 1 307 ? 5.172 -21.797 -13.008 1 90.94 307 GLU A N 1
ATOM 2292 C CA . GLU A 1 307 ? 5.34 -22.625 -11.828 1 90.94 307 GLU A CA 1
ATOM 2293 C C . GLU A 1 307 ? 6.637 -22.297 -11.094 1 90.94 307 GLU A C 1
ATOM 2295 O O . GLU A 1 307 ? 6.773 -22.594 -9.906 1 90.94 307 GLU A O 1
ATOM 2300 N N . TYR A 1 308 ? 7.645 -21.703 -11.75 1 93.44 308 TYR A N 1
ATOM 2301 C CA . TYR A 1 308 ? 8.93 -21.422 -11.133 1 93.44 308 TYR A CA 1
ATOM 2302 C C . TYR A 1 308 ? 9.094 -19.938 -10.859 1 93.44 308 TYR A C 1
ATOM 2304 O O . TYR A 1 308 ? 10.211 -19.406 -10.93 1 93.44 308 TYR A O 1
ATOM 2312 N N . THR A 1 309 ? 7.969 -19.266 -10.57 1 96.5 309 THR A N 1
ATOM 2313 C CA . THR A 1 309 ? 7.934 -17.812 -10.375 1 96.5 309 THR A CA 1
ATOM 2314 C C . THR A 1 309 ? 8.875 -17.406 -9.242 1 96.5 309 THR A C 1
ATOM 2316 O O . THR A 1 309 ? 9.555 -16.375 -9.344 1 96.5 309 THR A O 1
ATOM 2319 N N . ALA A 1 310 ? 8.891 -18.172 -8.172 1 95.81 310 ALA A N 1
ATOM 2320 C CA . ALA A 1 310 ? 9.742 -17.844 -7.031 1 95.81 310 ALA A CA 1
ATOM 2321 C C . ALA A 1 310 ? 11.211 -17.828 -7.43 1 95.81 310 ALA A C 1
ATOM 2323 O O . ALA A 1 310 ? 11.992 -17.031 -6.918 1 95.81 310 ALA A O 1
ATOM 2324 N N . PHE A 1 311 ? 11.633 -18.766 -8.344 1 97.5 311 PHE A N 1
ATOM 2325 C CA . PHE A 1 311 ? 13 -18.781 -8.852 1 97.5 311 PHE A CA 1
ATOM 2326 C C . PHE A 1 311 ? 13.328 -17.484 -9.586 1 97.5 311 PHE A C 1
ATOM 2328 O O . PHE A 1 311 ? 14.391 -16.906 -9.391 1 97.5 311 PHE A O 1
ATOM 2335 N N . VAL A 1 312 ? 12.383 -17.078 -10.375 1 97.81 312 VAL A N 1
ATOM 2336 C CA . VAL A 1 312 ? 12.562 -15.859 -11.148 1 97.81 312 VAL A CA 1
ATOM 2337 C C . VAL A 1 312 ? 12.727 -14.672 -10.203 1 97.81 312 VAL A C 1
ATOM 2339 O O . VAL A 1 312 ? 13.586 -13.82 -10.414 1 97.81 312 VAL A O 1
ATOM 2342 N N . GLY A 1 313 ? 11.859 -14.594 -9.172 1 98 313 GLY A N 1
ATOM 2343 C CA . GLY A 1 313 ? 11.953 -13.531 -8.188 1 98 313 GLY A CA 1
ATOM 2344 C C . GLY A 1 313 ? 13.289 -13.5 -7.473 1 98 313 GLY A C 1
ATOM 2345 O O . GLY A 1 313 ? 13.898 -12.438 -7.32 1 98 313 GLY A O 1
ATOM 2346 N N . ALA A 1 314 ? 13.742 -14.648 -7.02 1 97.56 314 ALA A N 1
ATOM 2347 C CA . ALA A 1 314 ? 15.031 -14.758 -6.344 1 97.56 314 ALA A CA 1
ATOM 2348 C C . ALA A 1 314 ? 16.172 -14.344 -7.266 1 97.56 314 ALA A C 1
ATOM 2350 O O . ALA A 1 314 ? 17.094 -13.641 -6.844 1 97.56 314 ALA A O 1
ATOM 2351 N N . ALA A 1 315 ? 16.125 -14.789 -8.5 1 97.5 315 ALA A N 1
ATOM 2352 C CA . ALA A 1 315 ? 17.156 -14.445 -9.477 1 97.5 315 ALA A CA 1
ATOM 2353 C C . ALA A 1 315 ? 17.188 -12.945 -9.75 1 97.5 315 ALA A C 1
ATOM 2355 O O . ALA A 1 315 ? 18.266 -12.328 -9.75 1 97.5 315 ALA A O 1
ATOM 2356 N N . ALA A 1 316 ? 16.016 -12.406 -9.977 1 96.81 316 ALA A N 1
ATOM 2357 C CA . ALA A 1 316 ? 15.914 -10.977 -10.25 1 96.81 316 ALA A CA 1
ATOM 2358 C C . ALA A 1 316 ? 16.438 -10.156 -9.078 1 96.81 316 ALA A C 1
ATOM 2360 O O . ALA A 1 316 ? 17.109 -9.133 -9.266 1 96.81 316 ALA A O 1
ATOM 2361 N N . TRP A 1 317 ? 16.109 -10.594 -7.902 1 96.25 317 TRP A N 1
ATOM 2362 C CA . TRP A 1 317 ? 16.562 -9.906 -6.695 1 96.25 317 TRP A CA 1
ATOM 2363 C C . TRP A 1 317 ? 18.094 -9.93 -6.602 1 96.25 317 TRP A C 1
ATOM 2365 O O . TRP A 1 317 ? 18.719 -8.891 -6.387 1 96.25 317 TRP A O 1
ATOM 2375 N N . LEU A 1 318 ? 18.656 -11.086 -6.766 1 95.44 318 LEU A N 1
ATOM 2376 C CA . LEU A 1 318 ? 20.109 -11.219 -6.676 1 95.44 318 LEU A CA 1
ATOM 2377 C C . LEU A 1 318 ? 20.797 -10.391 -7.754 1 95.44 318 LEU A C 1
ATOM 2379 O O . LEU A 1 318 ? 21.875 -9.828 -7.52 1 95.44 318 LEU A O 1
ATOM 2383 N N . ASP A 1 319 ? 20.219 -10.289 -8.906 1 93.75 319 ASP A N 1
ATOM 2384 C CA . ASP A 1 319 ? 20.797 -9.602 -10.062 1 93.75 319 ASP A CA 1
ATOM 2385 C C . ASP A 1 319 ? 20.891 -8.102 -9.805 1 93.75 319 ASP A C 1
ATOM 2387 O O . ASP A 1 319 ? 21.734 -7.422 -10.406 1 93.75 319 ASP A O 1
ATOM 2391 N N . GLN A 1 320 ? 20.094 -7.551 -8.938 1 91.94 320 GLN A N 1
ATOM 2392 C CA . GLN A 1 320 ? 20.094 -6.105 -8.742 1 91.94 320 GLN A CA 1
ATOM 2393 C C . GLN A 1 320 ? 20.906 -5.719 -7.512 1 91.94 320 GLN A C 1
ATOM 2395 O O . GLN A 1 320 ? 21.078 -4.531 -7.219 1 91.94 320 GLN A O 1
ATOM 2400 N N . LEU A 1 321 ? 21.219 -6.715 -6.715 1 86.81 321 LEU A N 1
ATOM 2401 C CA . LEU A 1 321 ? 22.047 -6.441 -5.547 1 86.81 321 LEU A CA 1
ATOM 2402 C C . LEU A 1 321 ? 23.484 -6.172 -5.961 1 86.81 321 LEU A C 1
ATOM 2404 O O . LEU A 1 321 ? 24.188 -5.375 -5.32 1 86.81 321 LEU A O 1
ATOM 2408 N N . MET B 1 1 ? 29.797 14.312 0.749 1 50.28 1 MET B N 1
ATOM 2409 C CA . MET B 1 1 ? 29.234 15.32 1.64 1 50.28 1 MET B CA 1
ATOM 2410 C C . MET B 1 1 ? 28.406 16.328 0.857 1 50.28 1 MET B C 1
ATOM 2412 O O . MET B 1 1 ? 28.828 16.812 -0.195 1 50.28 1 MET B O 1
ATOM 2416 N N . PHE B 1 2 ? 27.078 16.312 1.248 1 63.22 2 PHE B N 1
ATOM 2417 C CA . PHE B 1 2 ? 26.281 17.219 0.43 1 63.22 2 PHE B CA 1
ATOM 2418 C C . PHE B 1 2 ? 26.719 18.656 0.618 1 63.22 2 PHE B C 1
ATOM 2420 O O . PHE B 1 2 ? 27.094 19.062 1.722 1 63.22 2 PHE B O 1
ATOM 2427 N N . MET B 1 3 ? 26.922 19.312 -0.423 1 81.31 3 MET B N 1
ATOM 2428 C CA . MET B 1 3 ? 27.453 20.672 -0.403 1 81.31 3 MET B CA 1
ATOM 2429 C C . MET B 1 3 ? 26.359 21.672 -0.026 1 81.31 3 MET B C 1
ATOM 2431 O O . MET B 1 3 ? 25.297 21.703 -0.656 1 81.31 3 MET B O 1
ATOM 2435 N N . TYR B 1 4 ? 26.531 22.375 1.01 1 90.94 4 TYR B N 1
ATOM 2436 C CA . TYR B 1 4 ? 25.688 23.469 1.5 1 90.94 4 TYR B CA 1
ATOM 2437 C C . TYR B 1 4 ? 26.203 24.812 1.009 1 90.94 4 TYR B C 1
ATOM 2439 O O . TYR B 1 4 ? 27.375 24.953 0.696 1 90.94 4 TYR B O 1
ATOM 2447 N N . PRO B 1 5 ? 25.312 25.734 0.818 1 95.19 5 PRO B N 1
ATOM 2448 C CA . PRO B 1 5 ? 23.875 25.672 1.06 1 95.19 5 PRO B CA 1
ATOM 2449 C C . PRO B 1 5 ? 23.094 25.188 -0.165 1 95.19 5 PRO B C 1
ATOM 2451 O O . PRO B 1 5 ? 23.625 25.188 -1.277 1 95.19 5 PRO B O 1
ATOM 2454 N N . TYR B 1 6 ? 21.891 24.75 -0.004 1 96.69 6 TYR B N 1
ATOM 2455 C CA . TYR B 1 6 ? 20.984 24.453 -1.12 1 96.69 6 TYR B CA 1
ATOM 2456 C C . TYR B 1 6 ? 19.578 24.922 -0.814 1 96.69 6 TYR B C 1
ATOM 2458 O O . TYR B 1 6 ? 19.25 25.25 0.329 1 96.69 6 TYR B O 1
ATOM 2466 N N . ILE B 1 7 ? 18.703 24.984 -1.856 1 97.81 7 ILE B N 1
ATOM 2467 C CA . ILE B 1 7 ? 17.359 25.547 -1.752 1 97.81 7 ILE B CA 1
ATOM 2468 C C . ILE B 1 7 ? 16.328 24.422 -1.61 1 97.81 7 ILE B C 1
ATOM 2470 O O . ILE B 1 7 ? 16.422 23.406 -2.297 1 97.81 7 ILE B O 1
ATOM 2474 N N . VAL B 1 8 ? 15.375 24.594 -0.716 1 98.38 8 VAL B N 1
ATOM 2475 C CA . VAL B 1 8 ? 14.172 23.766 -0.68 1 98.38 8 VAL B CA 1
ATOM 2476 C C . VAL B 1 8 ? 12.93 24.656 -0.836 1 98.38 8 VAL B C 1
ATOM 2478 O O . VAL B 1 8 ? 12.93 25.812 -0.407 1 98.38 8 VAL B O 1
ATOM 2481 N N . ALA B 1 9 ? 11.945 24.109 -1.458 1 97.88 9 ALA B N 1
ATOM 2482 C CA . ALA B 1 9 ? 10.734 24.891 -1.691 1 97.88 9 ALA B CA 1
ATOM 2483 C C . ALA B 1 9 ? 9.484 24.031 -1.482 1 97.88 9 ALA B C 1
ATOM 2485 O O . ALA B 1 9 ? 9.531 22.812 -1.662 1 97.88 9 ALA B O 1
ATOM 2486 N N . ASP B 1 10 ? 8.453 24.578 -1.025 1 96.44 10 ASP B N 1
ATOM 2487 C CA . ASP B 1 10 ? 7.105 24.047 -0.877 1 96.44 10 ASP B CA 1
ATOM 2488 C C . ASP B 1 10 ?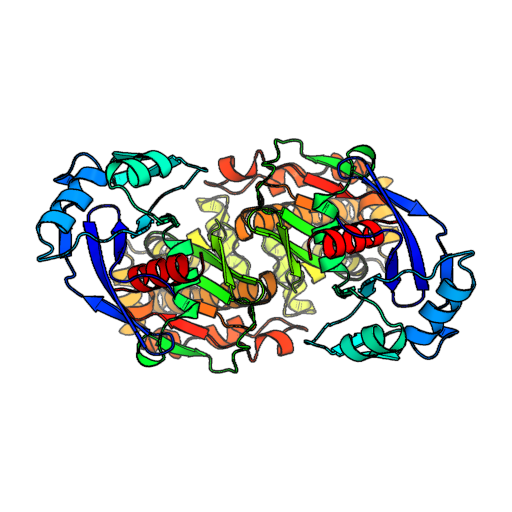 6.098 24.891 -1.655 1 96.44 10 ASP B C 1
ATOM 2490 O O . ASP B 1 10 ? 5.707 25.984 -1.209 1 96.44 10 ASP B O 1
ATOM 2494 N N . ILE B 1 11 ? 5.73 24.375 -2.787 1 94.75 11 ILE B N 1
ATOM 2495 C CA . ILE B 1 11 ? 4.879 25.125 -3.699 1 94.75 11 ILE B CA 1
ATOM 2496 C C . ILE B 1 11 ? 3.447 24.609 -3.625 1 94.75 11 ILE B C 1
ATOM 2498 O O . ILE B 1 11 ? 3.15 23.516 -4.113 1 94.75 11 ILE B O 1
ATOM 2502 N N . GLY B 1 12 ? 2.594 25.406 -3.035 1 89 12 GLY B N 1
ATOM 2503 C CA . GLY B 1 12 ? 1.177 25.078 -2.975 1 89 12 GLY B CA 1
ATOM 2504 C C . GLY B 1 12 ? 0.367 25.734 -4.078 1 89 12 GLY B C 1
ATOM 2505 O O . GLY B 1 12 ? 0.918 26.141 -5.105 1 89 12 GLY B O 1
ATOM 2506 N N . GLY B 1 13 ? -0.92 25.797 -3.906 1 83.62 13 GLY B N 1
ATOM 2507 C CA . GLY B 1 13 ? -1.793 26.391 -4.902 1 83.62 13 GLY B CA 1
ATOM 2508 C C . GLY B 1 13 ? -1.677 27.906 -4.969 1 83.62 13 GLY B C 1
ATOM 2509 O O . GLY B 1 13 ? -1.955 28.516 -6.004 1 83.62 13 GLY B O 1
ATOM 2510 N N . THR B 1 14 ? -1.324 28.5 -3.863 1 86 14 THR B N 1
ATOM 2511 C CA . THR B 1 14 ? -1.294 29.953 -3.801 1 86 14 THR B CA 1
ATOM 2512 C C . THR B 1 14 ? 0.11 30.453 -3.469 1 86 14 THR B C 1
ATOM 2514 O O . THR B 1 14 ? 0.621 31.359 -4.121 1 86 14 THR B O 1
ATOM 2517 N N . ASN B 1 15 ? 0.64 29.812 -2.521 1 91.62 15 ASN B N 1
ATOM 2518 C CA . ASN B 1 15 ? 1.911 30.297 -2.004 1 91.62 15 ASN B CA 1
ATOM 2519 C C . ASN B 1 15 ? 3.082 29.438 -2.473 1 91.62 15 ASN B C 1
ATOM 2521 O O . ASN B 1 15 ? 2.951 28.219 -2.594 1 91.62 15 ASN B O 1
ATOM 2525 N N . ALA B 1 16 ? 4.125 30.109 -2.709 1 95.5 16 ALA B N 1
ATOM 2526 C CA . ALA B 1 16 ? 5.422 29.469 -2.93 1 95.5 16 ALA B CA 1
ATOM 2527 C C . ALA B 1 16 ? 6.391 29.797 -1.795 1 95.5 16 ALA B C 1
ATOM 2529 O O . ALA B 1 16 ? 6.816 30.938 -1.641 1 95.5 16 ALA B O 1
ATOM 2530 N N . ARG B 1 17 ? 6.723 28.812 -1.086 1 97.25 17 ARG B N 1
ATOM 2531 C CA . ARG B 1 17 ? 7.621 29 0.049 1 97.25 17 ARG B CA 1
ATOM 2532 C C . ARG B 1 17 ? 9.023 28.5 -0.273 1 97.25 17 ARG B C 1
ATOM 2534 O O . ARG B 1 17 ? 9.188 27.453 -0.903 1 97.25 17 ARG B O 1
ATOM 2541 N N . PHE B 1 18 ? 10 29.297 0.098 1 98.19 18 PHE B N 1
ATOM 2542 C CA . PHE B 1 18 ? 11.398 28.938 -0.124 1 98.19 18 PHE B CA 1
ATOM 2543 C C . PHE B 1 18 ? 12.195 29.031 1.175 1 98.19 18 PHE B C 1
ATOM 2545 O O . PHE B 1 18 ? 11.883 29.844 2.045 1 98.19 18 PHE B O 1
ATOM 2552 N N . ALA B 1 19 ? 13.156 28.203 1.313 1 98.19 19 ALA B N 1
ATOM 2553 C CA . ALA B 1 19 ? 14.102 28.234 2.426 1 98.19 19 ALA B CA 1
ATOM 2554 C C . ALA B 1 19 ? 15.492 27.797 1.977 1 98.19 19 ALA B C 1
ATOM 2556 O O . ALA B 1 19 ? 15.633 27.141 0.942 1 98.19 19 ALA B O 1
ATOM 2557 N N . LEU B 1 20 ? 16.453 28.234 2.695 1 97.31 20 LEU B N 1
ATOM 2558 C CA . LEU B 1 20 ? 17.844 27.828 2.494 1 97.31 20 LEU B CA 1
ATOM 2559 C C . LEU B 1 20 ? 18.281 26.828 3.555 1 97.31 20 LEU B C 1
ATOM 2561 O O . LEU B 1 20 ? 18.078 27.047 4.75 1 97.31 20 LEU B O 1
ATOM 2565 N N . VAL B 1 21 ? 18.719 25.656 3.096 1 97.31 21 VAL B N 1
ATOM 2566 C CA . VAL B 1 21 ? 19.312 24.703 4.02 1 97.31 21 VAL B CA 1
ATOM 2567 C C . VAL B 1 21 ? 20.812 24.953 4.137 1 97.31 21 VAL B C 1
ATOM 2569 O O . VAL B 1 21 ? 21.547 24.844 3.152 1 97.31 21 VAL B O 1
ATOM 2572 N N . THR B 1 22 ? 21.328 25.234 5.32 1 95.5 22 THR B N 1
ATOM 2573 C CA . THR B 1 22 ? 22.703 25.656 5.477 1 95.5 22 THR B CA 1
ATOM 2574 C C . THR B 1 22 ? 23.531 24.594 6.195 1 95.5 22 THR B C 1
ATOM 2576 O O . THR B 1 22 ? 24.75 24.75 6.352 1 95.5 22 THR B O 1
ATOM 2579 N N . GLY B 1 23 ? 22.859 23.562 6.676 1 94.75 23 GLY B N 1
ATOM 2580 C CA . GLY B 1 23 ? 23.547 22.484 7.352 1 94.75 23 GLY B CA 1
ATOM 2581 C C . GLY B 1 23 ? 22.609 21.453 7.953 1 94.75 23 GLY B C 1
ATOM 2582 O O . GLY B 1 23 ? 21.406 21.484 7.699 1 94.75 23 GLY B O 1
ATOM 2583 N N . LYS B 1 24 ? 23.25 20.516 8.602 1 94.12 24 LYS B N 1
ATOM 2584 C CA . LYS B 1 24 ? 22.516 19.438 9.242 1 94.12 24 LYS B CA 1
ATOM 2585 C C . LYS B 1 24 ? 23.188 19 10.547 1 94.12 24 LYS B C 1
ATOM 2587 O O . LYS B 1 24 ? 24.406 18.938 10.625 1 94.12 24 LYS B O 1
ATOM 2592 N N . LYS B 1 25 ? 22.484 18.906 11.609 1 91.81 25 LYS B N 1
ATOM 2593 C CA . LYS B 1 25 ? 22.922 18.312 12.859 1 91.81 25 LYS B CA 1
ATOM 2594 C C . LYS B 1 25 ? 22.156 17.031 13.164 1 91.81 25 LYS B C 1
ATOM 2596 O O . LYS B 1 25 ? 20.953 17.078 13.484 1 91.81 25 LYS B O 1
ATOM 2601 N N . GLY B 1 26 ? 22.859 15.828 13.164 1 88.94 26 GLY B N 1
ATOM 2602 C CA . GLY B 1 26 ? 22.109 14.578 13.188 1 88.94 26 GLY B CA 1
ATOM 2603 C C . GLY B 1 26 ? 21.141 14.445 12.031 1 88.94 26 GLY B C 1
ATOM 2604 O O . GLY B 1 26 ? 21.531 14.523 10.867 1 88.94 26 GLY B O 1
ATOM 2605 N N . ASN B 1 27 ? 19.859 14.328 12.344 1 88.56 27 ASN B N 1
ATOM 2606 C CA . ASN B 1 27 ? 18.844 14.219 11.305 1 88.56 27 ASN B CA 1
ATOM 2607 C C . ASN B 1 27 ? 18.062 15.516 11.156 1 88.56 27 ASN B C 1
ATOM 2609 O O . ASN B 1 27 ? 17.109 15.586 10.375 1 88.56 27 ASN B O 1
ATOM 2613 N N . ALA B 1 28 ? 18.531 16.562 11.781 1 93.69 28 ALA B N 1
ATOM 2614 C CA . ALA B 1 28 ? 17.828 17.844 11.742 1 93.69 28 ALA B CA 1
ATOM 2615 C C . ALA B 1 28 ? 18.5 18.812 10.758 1 93.69 28 ALA B C 1
ATOM 2617 O O . ALA B 1 28 ? 19.719 18.984 10.781 1 93.69 28 ALA B O 1
ATOM 2618 N N . PHE B 1 29 ? 17.688 19.406 9.945 1 96.44 29 PHE B N 1
ATOM 2619 C CA . PHE B 1 29 ? 18.203 20.359 8.961 1 96.44 29 PHE B CA 1
ATOM 2620 C C . PHE B 1 29 ? 18.109 21.781 9.492 1 96.44 29 PHE B C 1
ATOM 2622 O O . PHE B 1 29 ? 17.141 22.141 10.156 1 96.44 29 PHE B O 1
ATOM 2629 N N . ASN B 1 30 ? 19.141 22.547 9.164 1 96.56 30 ASN B N 1
ATOM 2630 C CA . ASN B 1 30 ? 19.094 23.969 9.469 1 96.56 30 ASN B CA 1
ATOM 2631 C C . ASN B 1 30 ? 18.406 24.766 8.359 1 96.56 30 ASN B C 1
ATOM 2633 O O . ASN B 1 30 ? 18.969 24.938 7.277 1 96.56 30 ASN B O 1
ATOM 2637 N N . LEU B 1 31 ? 17.188 25.25 8.594 1 97 31 LEU B N 1
ATOM 2638 C CA . LEU B 1 31 ? 16.406 26.047 7.645 1 97 31 LEU B CA 1
ATOM 2639 C C . LEU B 1 31 ? 16.562 27.531 7.934 1 97 31 LEU B C 1
ATOM 2641 O O . LEU B 1 31 ? 16.297 27.984 9.047 1 97 31 LEU B O 1
ATOM 2645 N N . GLU B 1 32 ? 16.984 28.234 6.977 1 96.12 32 GLU B N 1
ATOM 2646 C CA . GLU B 1 32 ? 17.188 29.672 7.121 1 96.12 32 GLU B CA 1
ATOM 2647 C C . GLU B 1 32 ? 16.562 30.453 5.961 1 96.12 32 GLU B C 1
ATOM 2649 O O . GLU B 1 32 ? 16.172 29.859 4.953 1 96.12 32 GLU B O 1
ATOM 2654 N N . GLN B 1 33 ? 16.359 31.75 6.191 1 97.06 33 GLN B N 1
ATOM 2655 C CA . GLN B 1 33 ? 15.93 32.719 5.18 1 97.06 33 GLN B CA 1
ATOM 2656 C C . GLN B 1 33 ? 14.633 32.281 4.516 1 97.06 33 GLN B C 1
ATOM 2658 O O . GLN B 1 33 ? 14.547 32.219 3.287 1 97.06 33 GLN B O 1
ATOM 2663 N N . ILE B 1 34 ? 13.703 31.891 5.273 1 97.81 34 ILE B N 1
ATOM 2664 C CA . ILE B 1 34 ? 12.406 31.453 4.777 1 97.81 34 ILE B CA 1
ATOM 2665 C C . ILE B 1 34 ? 11.641 32.625 4.195 1 97.81 34 ILE B C 1
ATOM 2667 O O . ILE B 1 34 ? 11.586 33.688 4.805 1 97.81 34 ILE B O 1
ATOM 2671 N N . GLN B 1 35 ? 11.156 32.469 3.047 1 97.62 35 GLN B N 1
ATOM 2672 C CA . GLN B 1 35 ? 10.328 33.469 2.383 1 97.62 35 GLN B CA 1
ATOM 2673 C C . GLN B 1 35 ? 9.055 32.844 1.819 1 97.62 35 GLN B C 1
ATOM 2675 O O . GLN B 1 35 ? 9.086 31.75 1.272 1 97.62 35 GLN B O 1
ATOM 2680 N N . ILE B 1 36 ? 7.988 33.5 2.002 1 97.31 36 ILE B N 1
ATOM 2681 C CA . ILE B 1 36 ? 6.703 33.125 1.423 1 97.31 36 ILE B CA 1
ATOM 2682 C C . ILE B 1 36 ? 6.332 34.094 0.303 1 97.31 36 ILE B C 1
ATOM 2684 O O . ILE B 1 36 ? 6.168 35.281 0.539 1 97.31 36 ILE B O 1
ATOM 2688 N N . LEU B 1 37 ? 6.281 33.562 -0.876 1 96.94 37 LEU B N 1
ATOM 2689 C CA . LEU B 1 37 ? 5.941 34.375 -2.049 1 96.94 37 LEU B CA 1
ATOM 2690 C C . LEU B 1 37 ? 4.535 34.062 -2.539 1 96.94 37 LEU B C 1
ATOM 2692 O O . LEU B 1 37 ? 4.059 32.938 -2.361 1 96.94 37 LEU B O 1
ATOM 2696 N N . ASN B 1 38 ? 3.898 35.062 -3.09 1 95.88 38 ASN B N 1
ATOM 2697 C CA . ASN B 1 38 ? 2.654 34.812 -3.811 1 95.88 38 ASN B CA 1
ATOM 2698 C C . ASN B 1 38 ? 2.914 34.25 -5.207 1 95.88 38 ASN B C 1
ATOM 2700 O O . ASN B 1 38 ? 3.396 34.969 -6.086 1 95.88 38 ASN B O 1
ATOM 2704 N N . GLY B 1 39 ? 2.592 33.031 -5.395 1 93.31 39 GLY B N 1
ATOM 2705 C CA . GLY B 1 39 ? 2.887 32.344 -6.648 1 93.31 39 GLY B CA 1
ATOM 2706 C C . GLY B 1 39 ? 2.316 33.062 -7.859 1 93.31 39 GLY B C 1
ATOM 2707 O O . GLY B 1 39 ? 2.893 33 -8.945 1 93.31 39 GLY B O 1
ATOM 2708 N N . SER B 1 40 ? 1.199 33.719 -7.645 1 91.94 40 SER B N 1
ATOM 2709 C CA . SER B 1 40 ? 0.508 34.344 -8.758 1 91.94 40 SER B CA 1
ATOM 2710 C C . SER B 1 40 ? 1.297 35.531 -9.289 1 91.94 40 SER B C 1
ATOM 2712 O O . SER B 1 40 ? 1.033 36.031 -10.391 1 91.94 40 SER B O 1
ATOM 2714 N N . GLU B 1 41 ? 2.207 36 -8.57 1 95.31 41 GLU B N 1
ATOM 2715 C CA . GLU B 1 41 ? 3.016 37.125 -8.977 1 95.31 41 GLU B CA 1
ATOM 2716 C C . GLU B 1 41 ? 4.133 36.719 -9.93 1 95.31 41 GLU B C 1
ATOM 2718 O O . GLU B 1 41 ? 4.809 37.562 -10.516 1 95.31 41 GLU B O 1
ATOM 2723 N N . PHE B 1 42 ? 4.27 35.438 -10.102 1 96.25 42 PHE B N 1
ATOM 2724 C CA . PHE B 1 42 ? 5.352 34.906 -10.938 1 96.25 42 PHE B CA 1
ATOM 2725 C C . PHE B 1 42 ? 4.805 34.031 -12.039 1 96.25 42 PHE B C 1
ATOM 2727 O O . PHE B 1 42 ? 4.047 33.094 -11.766 1 96.25 42 PHE B O 1
ATOM 2734 N N . PRO B 1 43 ? 5.227 34.219 -13.25 1 94.44 43 PRO B N 1
ATOM 2735 C CA . PRO B 1 43 ? 4.73 33.406 -14.352 1 94.44 43 PRO B CA 1
ATOM 2736 C C . PRO B 1 43 ? 5.254 31.969 -14.297 1 94.44 43 PRO B C 1
ATOM 2738 O O . PRO B 1 43 ? 4.629 31.062 -14.844 1 94.44 43 PRO B O 1
ATOM 2741 N N . ARG B 1 44 ? 6.469 31.844 -13.945 1 95.56 44 ARG B N 1
ATOM 2742 C CA . ARG B 1 44 ? 7.09 30.516 -13.875 1 95.56 44 ARG B CA 1
ATOM 2743 C C . ARG B 1 44 ? 7.695 30.281 -12.5 1 95.56 44 ARG B C 1
ATOM 2745 O O . ARG B 1 44 ? 8.039 31.219 -11.789 1 95.56 44 ARG B O 1
ATOM 2752 N N . LEU B 1 45 ? 7.789 28.922 -12.117 1 95.75 45 LEU B N 1
ATOM 2753 C CA . LEU B 1 45 ? 8.539 28.516 -10.93 1 95.75 45 LEU B CA 1
ATOM 2754 C C . LEU B 1 45 ? 9.922 29.156 -10.922 1 95.75 45 LEU B C 1
ATOM 2756 O O . LEU B 1 45 ? 10.383 29.641 -9.891 1 95.75 45 LEU B O 1
ATOM 2760 N N . GLN B 1 46 ? 10.578 29.156 -12.078 1 97 46 GLN B N 1
ATOM 2761 C CA . GLN B 1 46 ? 11.938 29.672 -12.227 1 97 46 GLN B CA 1
ATOM 2762 C C . GLN B 1 46 ? 12.016 31.156 -11.844 1 97 46 GLN B C 1
ATOM 2764 O O . GLN B 1 46 ? 13.016 31.594 -11.273 1 97 46 GLN B O 1
ATOM 2769 N N . ASP B 1 47 ? 10.977 31.859 -12.188 1 97.5 47 ASP B N 1
ATOM 2770 C CA . ASP B 1 47 ? 10.953 33.281 -11.867 1 97.5 47 ASP B CA 1
ATOM 2771 C C . ASP B 1 47 ? 10.875 33.5 -10.352 1 97.5 47 ASP B C 1
ATOM 2773 O O . ASP B 1 47 ? 11.562 34.375 -9.812 1 97.5 47 ASP B O 1
ATOM 2777 N N . ALA B 1 48 ? 10.039 32.75 -9.727 1 97.12 48 ALA B N 1
ATOM 2778 C CA . ALA B 1 48 ? 9.938 32.844 -8.266 1 97.12 48 ALA B CA 1
ATOM 2779 C C . ALA B 1 48 ? 11.242 32.406 -7.602 1 97.12 48 ALA B C 1
ATOM 2781 O O . ALA B 1 48 ? 11.68 33.031 -6.633 1 97.12 48 ALA B O 1
ATOM 2782 N N . MET B 1 49 ? 11.805 31.375 -8.086 1 97.38 49 MET B N 1
ATOM 2783 C CA . MET B 1 49 ? 13.062 30.875 -7.535 1 97.38 49 MET B CA 1
ATOM 2784 C C . MET B 1 49 ? 14.18 31.891 -7.727 1 97.38 49 MET B C 1
ATOM 2786 O O . MET B 1 49 ? 14.992 32.094 -6.824 1 97.38 49 MET B O 1
ATOM 2790 N N . GLN B 1 50 ? 14.227 32.469 -8.914 1 97.06 50 GLN B N 1
ATOM 2791 C CA . GLN B 1 50 ? 15.211 33.531 -9.164 1 97.06 50 GLN B CA 1
ATOM 2792 C C . GLN B 1 50 ? 15.039 34.688 -8.195 1 97.06 50 GLN B C 1
ATOM 2794 O O . GLN B 1 50 ? 16.016 35.219 -7.664 1 97.06 50 GLN B O 1
ATOM 2799 N N . HIS B 1 51 ? 13.805 35.094 -8.062 1 97.19 51 HIS B N 1
ATOM 2800 C CA . HIS B 1 51 ? 13.508 36.156 -7.109 1 97.19 51 HIS B CA 1
ATOM 2801 C C . HIS B 1 51 ? 14.062 35.812 -5.727 1 97.19 51 HIS B C 1
ATOM 2803 O O . HIS B 1 51 ? 14.703 36.656 -5.094 1 97.19 51 HIS B O 1
ATOM 2809 N N . TYR B 1 52 ? 13.812 34.594 -5.258 1 97.69 52 TYR B N 1
ATOM 2810 C CA . TYR B 1 52 ? 14.312 34.156 -3.957 1 97.69 52 TYR B CA 1
ATOM 2811 C C . TYR B 1 52 ? 15.836 34.188 -3.918 1 97.69 52 TYR B C 1
ATOM 2813 O O . TYR B 1 52 ? 16.422 34.688 -2.965 1 97.69 52 TYR B O 1
ATOM 2821 N N . ILE B 1 53 ? 16.453 33.656 -4.941 1 96.94 53 ILE B N 1
ATOM 2822 C CA . ILE B 1 53 ? 17.922 33.594 -5.016 1 96.94 53 ILE B CA 1
ATOM 2823 C C . ILE B 1 53 ? 18.516 35 -4.945 1 96.94 53 ILE B C 1
ATOM 2825 O O . ILE B 1 53 ? 19.531 35.219 -4.301 1 96.94 53 ILE B O 1
ATOM 2829 N N . ASP B 1 54 ? 17.812 35.906 -5.578 1 95.94 54 ASP B N 1
ATOM 2830 C CA . ASP B 1 54 ? 18.297 37.281 -5.617 1 95.94 54 ASP B CA 1
ATOM 2831 C C . ASP B 1 54 ? 18.297 37.906 -4.223 1 95.94 54 ASP B C 1
ATOM 2833 O O . ASP B 1 54 ? 19.016 38.875 -3.975 1 95.94 54 ASP B O 1
ATOM 2837 N N . THR B 1 55 ? 17.5 37.375 -3.428 1 95.44 55 THR B N 1
ATOM 2838 C CA . THR B 1 55 ? 17.422 37.906 -2.076 1 95.44 55 THR B CA 1
ATOM 2839 C C . THR B 1 55 ? 18.531 37.344 -1.197 1 95.44 55 THR B C 1
ATOM 2841 O O . THR B 1 55 ? 18.797 37.844 -0.105 1 95.44 55 THR B O 1
ATOM 2844 N N . LEU B 1 56 ? 19.047 36.281 -1.729 1 92.44 56 LEU B N 1
ATOM 2845 C CA . LEU B 1 56 ? 20.031 35.562 -0.916 1 92.44 56 LEU B CA 1
ATOM 2846 C C . LEU B 1 56 ? 21.375 36.281 -0.93 1 92.44 56 LEU B C 1
ATOM 2848 O O . LEU B 1 56 ? 21.75 36.875 -1.939 1 92.44 56 LEU B O 1
ATOM 2852 N N . GLY B 1 57 ? 21.906 36.906 0.076 1 80.81 57 GLY B N 1
ATOM 2853 C CA . GLY B 1 57 ? 23.234 37.5 0.239 1 80.81 57 GLY B CA 1
ATOM 2854 C C . GLY B 1 57 ? 24.344 36.469 0.216 1 80.81 57 GLY B C 1
ATOM 2855 O O . GLY B 1 57 ? 24.156 35.34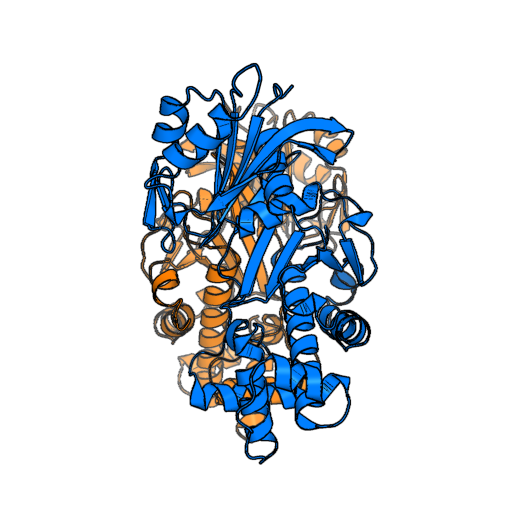4 0.649 1 80.81 57 GLY B O 1
ATOM 2856 N N . GLY B 1 58 ? 25.203 36.344 -0.96 1 80.12 58 GLY B N 1
ATOM 2857 C CA . GLY B 1 58 ? 26.328 35.438 -0.907 1 80.12 58 GLY B CA 1
ATOM 2858 C C . GLY B 1 58 ? 26.438 34.562 -2.127 1 80.12 58 GLY B C 1
ATOM 2859 O O . GLY B 1 58 ? 26.031 34.938 -3.225 1 80.12 58 GLY B O 1
ATOM 2860 N N . GLU B 1 59 ? 26.969 33.375 -1.77 1 82.75 59 GLU B N 1
ATOM 2861 C CA . GLU B 1 59 ? 27.203 32.406 -2.84 1 82.75 59 GLU B CA 1
ATOM 2862 C C . GLU B 1 59 ? 25.891 31.766 -3.307 1 82.75 59 GLU B C 1
ATOM 2864 O O . GLU B 1 59 ? 25.016 31.469 -2.492 1 82.75 59 GLU B O 1
ATOM 2869 N N . LYS B 1 60 ? 25.797 31.562 -4.535 1 89.5 60 LYS B N 1
ATOM 2870 C CA . LYS B 1 60 ? 24.625 30.953 -5.148 1 89.5 60 LYS B CA 1
ATOM 2871 C C . LYS B 1 60 ? 24.531 29.469 -4.828 1 89.5 60 LYS B C 1
ATOM 2873 O O . LYS B 1 60 ? 25.484 28.719 -5.027 1 89.5 60 LYS B O 1
ATOM 2878 N N . PRO B 1 61 ? 23.422 29.031 -4.316 1 95 61 PRO B N 1
ATOM 2879 C CA . PRO B 1 61 ? 23.25 27.594 -4.078 1 95 61 PRO B CA 1
ATOM 2880 C C . PRO B 1 61 ? 23.375 26.766 -5.359 1 95 61 PRO B C 1
ATOM 2882 O O . PRO B 1 61 ? 22.938 27.219 -6.426 1 95 61 PRO B O 1
ATOM 2885 N N . LYS B 1 62 ? 23.891 25.594 -5.215 1 94.94 62 LYS B N 1
ATOM 2886 C CA . LYS B 1 62 ? 24.141 24.766 -6.395 1 94.94 62 LYS B CA 1
ATOM 2887 C C . LYS B 1 62 ? 23.219 23.547 -6.422 1 94.94 62 LYS B C 1
ATOM 2889 O O . LYS B 1 62 ? 23.375 22.656 -7.258 1 94.94 62 LYS B O 1
ATOM 2894 N N . ALA B 1 63 ? 22.25 23.453 -5.559 1 97.12 63 ALA B N 1
ATOM 2895 C CA . ALA B 1 63 ? 21.266 22.375 -5.531 1 97.12 63 ALA B CA 1
ATOM 2896 C C . ALA B 1 63 ? 19.922 22.875 -5.016 1 97.12 63 ALA B C 1
ATOM 2898 O O . ALA B 1 63 ? 19.859 23.875 -4.297 1 97.12 63 ALA B O 1
ATOM 2899 N N . ALA B 1 64 ? 18.891 22.188 -5.426 1 97.69 64 ALA B N 1
ATOM 2900 C CA . ALA B 1 64 ? 17.547 22.547 -4.969 1 97.69 64 ALA B CA 1
ATOM 2901 C C . ALA B 1 64 ? 16.609 21.359 -5.039 1 97.69 64 ALA B C 1
ATOM 2903 O O . ALA B 1 64 ? 16.797 20.453 -5.863 1 97.69 64 ALA B O 1
ATOM 2904 N N . CYS B 1 65 ? 15.688 21.281 -4.18 1 97.81 65 CYS B N 1
ATOM 2905 C CA . CYS B 1 65 ? 14.586 20.328 -4.211 1 97.81 65 CYS B CA 1
ATOM 2906 C C . CYS B 1 65 ? 13.258 21.016 -3.947 1 97.81 65 CYS B C 1
ATOM 2908 O O . CYS B 1 65 ? 13.125 21.781 -2.984 1 97.81 65 CYS B O 1
ATOM 2910 N N . VAL B 1 66 ? 12.297 20.766 -4.797 1 97 66 VAL B N 1
ATOM 2911 C CA . VAL B 1 66 ? 11.023 21.484 -4.727 1 97 66 VAL B CA 1
ATOM 2912 C C . VAL B 1 66 ? 9.883 20.5 -4.516 1 97 66 VAL B C 1
ATOM 2914 O O . VAL B 1 66 ? 9.734 19.547 -5.289 1 97 66 VAL B O 1
ATOM 2917 N N . ALA B 1 67 ? 9.094 20.641 -3.473 1 96.25 67 ALA B N 1
ATOM 2918 C CA . ALA B 1 67 ? 7.84 19.922 -3.275 1 96.25 67 ALA B CA 1
ATOM 2919 C C . ALA B 1 67 ? 6.668 20.672 -3.91 1 96.25 67 ALA B C 1
ATOM 2921 O O . ALA B 1 67 ? 6.488 21.859 -3.676 1 96.25 67 ALA B O 1
ATOM 2922 N N . ILE B 1 68 ? 5.914 20 -4.727 1 94.06 68 ILE B N 1
ATOM 2923 C CA . ILE B 1 68 ? 4.852 20.703 -5.438 1 94.06 68 ILE B CA 1
ATOM 2924 C C . ILE B 1 68 ? 3.52 19.984 -5.215 1 94.06 68 ILE B C 1
ATOM 2926 O O . ILE B 1 68 ? 3.479 18.75 -5.105 1 94.06 68 ILE B O 1
ATOM 2930 N N . ALA B 1 69 ? 2.41 20.828 -5.188 1 86.25 69 ALA B N 1
ATOM 2931 C CA . ALA B 1 69 ? 1.052 20.297 -5.172 1 86.25 69 ALA B CA 1
ATOM 2932 C C . ALA B 1 69 ? 0.618 19.859 -6.574 1 86.25 69 ALA B C 1
ATOM 2934 O O . ALA B 1 69 ? 0.238 20.703 -7.395 1 86.25 69 ALA B O 1
ATOM 2935 N N . GLY B 1 70 ? 0.889 18.703 -7.078 1 79.62 70 GLY B N 1
ATOM 2936 C CA . GLY B 1 70 ? 0.492 18.25 -8.406 1 79.62 70 GLY B CA 1
ATOM 2937 C C . GLY B 1 70 ? 1.251 17.016 -8.867 1 79.62 70 GLY B C 1
ATOM 2938 O O . GLY B 1 70 ? 2.145 16.531 -8.172 1 79.62 70 GLY B O 1
ATOM 2939 N N . PRO B 1 71 ? 0.854 16.594 -10 1 80.06 71 PRO B N 1
ATOM 2940 C CA . PRO B 1 71 ? 1.486 15.383 -10.531 1 80.06 71 PRO B CA 1
ATOM 2941 C C . PRO B 1 71 ? 2.865 15.648 -11.133 1 80.06 71 PRO B C 1
ATOM 2943 O O . PRO B 1 71 ? 3.133 16.75 -11.602 1 80.06 71 PRO B O 1
ATOM 2946 N N . ILE B 1 72 ? 3.729 14.758 -10.992 1 86.31 72 ILE B N 1
ATOM 2947 C CA . ILE B 1 72 ? 5.039 14.727 -11.633 1 86.31 72 ILE B CA 1
ATOM 2948 C C . ILE B 1 72 ? 5.113 13.555 -12.602 1 86.31 72 ILE B C 1
ATOM 2950 O O . ILE B 1 72 ? 4.891 12.406 -12.211 1 86.31 72 ILE B O 1
ATOM 2954 N N . ASP B 1 73 ? 5.273 13.789 -13.797 1 82.62 73 ASP B N 1
ATOM 2955 C CA . ASP B 1 73 ? 5.402 12.773 -14.836 1 82.62 73 ASP B CA 1
ATOM 2956 C C . ASP B 1 73 ? 6.797 12.797 -15.461 1 82.62 73 ASP B C 1
ATOM 2958 O O . ASP B 1 73 ? 7.031 13.516 -16.438 1 82.62 73 ASP B O 1
ATOM 2962 N N . GLY B 1 74 ? 7.645 11.93 -14.914 1 82.75 74 GLY B N 1
ATOM 2963 C CA . GLY B 1 74 ? 9.023 11.969 -15.383 1 82.75 74 GLY B CA 1
ATOM 2964 C C . GLY B 1 74 ? 9.68 13.32 -15.18 1 82.75 74 GLY B C 1
ATOM 2965 O O . GLY B 1 74 ? 9.766 13.805 -14.047 1 82.75 74 GLY B O 1
ATOM 2966 N N . ASP B 1 75 ? 10.023 13.906 -16.312 1 91.81 75 ASP B N 1
ATOM 2967 C CA . ASP B 1 75 ? 10.727 15.188 -16.266 1 91.81 75 ASP B CA 1
ATOM 2968 C C . ASP B 1 75 ? 9.75 16.344 -16.109 1 91.81 75 ASP B C 1
ATOM 2970 O O . ASP B 1 75 ? 10.148 17.453 -15.742 1 91.81 75 ASP B O 1
ATOM 2974 N N . ASN B 1 76 ? 8.5 16 -16.328 1 91.69 76 ASN B N 1
ATOM 2975 C CA . ASN B 1 76 ? 7.52 17.078 -16.391 1 91.69 76 ASN B CA 1
ATOM 2976 C C . ASN B 1 76 ? 6.723 17.188 -15.086 1 91.69 76 ASN B C 1
ATOM 2978 O O . ASN B 1 76 ? 6.32 16.172 -14.516 1 91.69 76 ASN B O 1
ATOM 2982 N N . ALA B 1 77 ? 6.629 18.391 -14.586 1 91.69 77 ALA B N 1
ATOM 2983 C CA . ALA B 1 77 ? 5.801 18.703 -13.422 1 91.69 77 ALA B CA 1
ATOM 2984 C C . ALA B 1 77 ? 4.789 19.797 -13.75 1 91.69 77 ALA B C 1
ATOM 2986 O O . ALA B 1 77 ? 5.102 20.75 -14.477 1 91.69 77 ALA B O 1
ATOM 2987 N N . ARG B 1 78 ? 3.604 19.656 -13.312 1 87.19 78 ARG B N 1
ATOM 2988 C CA . ARG B 1 78 ? 2.531 20.609 -13.57 1 87.19 78 ARG B CA 1
ATOM 2989 C C . ARG B 1 78 ? 1.8 20.984 -12.289 1 87.19 78 ARG B C 1
ATOM 2991 O O . ARG B 1 78 ? 1.527 20.109 -11.453 1 87.19 78 ARG B O 1
ATOM 2998 N N . MET B 1 79 ? 1.562 22.203 -12.086 1 85.31 79 MET B N 1
ATOM 2999 C CA . MET B 1 79 ? 0.76 22.734 -10.984 1 85.31 79 MET B CA 1
ATOM 3000 C C . MET B 1 79 ? -0.491 23.422 -11.508 1 85.31 79 MET B C 1
ATOM 3002 O O . MET B 1 79 ? -0.406 24.5 -12.094 1 85.31 79 MET B O 1
ATOM 3006 N N . THR B 1 80 ? -1.597 22.859 -11.25 1 69.75 80 THR B N 1
ATOM 3007 C CA . THR B 1 80 ? -2.814 23.328 -11.898 1 69.75 80 THR B CA 1
ATOM 3008 C C . THR B 1 80 ? -3.27 24.656 -11.281 1 69.75 80 THR B C 1
ATOM 3010 O O . THR B 1 80 ? -3.699 25.562 -12 1 69.75 80 THR B O 1
ATOM 3013 N N . ASN B 1 81 ? -3.094 24.766 -10.008 1 75.06 81 ASN B N 1
ATOM 3014 C CA . ASN B 1 81 ? -3.635 25.953 -9.367 1 75.06 81 ASN B CA 1
ATOM 3015 C C . ASN B 1 81 ? -2.814 27.188 -9.711 1 75.06 81 ASN B C 1
ATOM 3017 O O . ASN B 1 81 ? -3.367 28.281 -9.867 1 75.06 81 ASN B O 1
ATOM 3021 N N . LEU B 1 82 ? -1.555 27.078 -9.891 1 78.5 82 LEU B N 1
ATOM 3022 C CA . LEU B 1 82 ? -0.67 28.188 -10.234 1 78.5 82 LEU B CA 1
ATOM 3023 C C . LEU B 1 82 ? -0.406 28.219 -11.734 1 78.5 82 LEU B C 1
ATOM 3025 O O . LEU B 1 82 ? 0.216 29.172 -12.234 1 78.5 82 LEU B O 1
ATOM 3029 N N . ASN B 1 83 ? -0.869 27.297 -12.469 1 81.81 83 ASN B N 1
ATOM 3030 C CA . ASN B 1 83 ? -0.635 27.141 -13.898 1 81.81 83 ASN B CA 1
ATOM 3031 C C . ASN B 1 83 ? 0.855 27.047 -14.211 1 81.81 83 ASN B C 1
ATOM 3033 O O . ASN B 1 83 ? 1.323 27.625 -15.195 1 81.81 83 ASN B O 1
ATOM 3037 N N . TRP B 1 84 ? 1.693 26.688 -13.352 1 91.88 84 TRP B N 1
ATOM 3038 C CA . TRP B 1 84 ? 3.109 26.438 -13.602 1 91.88 84 TRP B CA 1
ATOM 3039 C C . TRP B 1 84 ? 3.316 25.062 -14.242 1 91.88 84 TRP B C 1
ATOM 3041 O O . TRP B 1 84 ? 2.672 24.094 -13.852 1 91.88 84 TRP B O 1
ATOM 3051 N N . GLU B 1 85 ? 4.008 25.031 -15.266 1 92 85 GLU B N 1
ATOM 3052 C CA . GLU B 1 85 ? 4.504 23.812 -15.891 1 92 85 GLU B CA 1
ATOM 3053 C C . GLU B 1 85 ? 5.988 23.922 -16.234 1 92 85 GLU B C 1
ATOM 3055 O O . GLU B 1 85 ? 6.441 24.969 -16.719 1 92 85 GLU B O 1
ATOM 3060 N N . PHE B 1 86 ? 6.738 22.875 -15.867 1 93.56 86 PHE B N 1
ATOM 3061 C CA . PHE B 1 86 ? 8.172 23.016 -16.125 1 93.56 86 PHE B CA 1
ATOM 3062 C C . PHE B 1 86 ? 8.812 21.641 -16.281 1 93.56 86 PHE B C 1
ATOM 3064 O O . PHE B 1 86 ? 8.266 20.625 -15.836 1 93.56 86 PHE B O 1
ATOM 3071 N N . SER B 1 87 ? 9.914 21.656 -17 1 95.62 87 SER B N 1
ATOM 3072 C CA . SER B 1 87 ? 10.844 20.531 -17.078 1 95.62 87 SER B CA 1
ATOM 3073 C C . SER B 1 87 ? 11.891 20.594 -15.977 1 95.62 87 SER B C 1
ATOM 3075 O O . SER B 1 87 ? 12.539 21.641 -15.789 1 95.62 87 SER B O 1
ATOM 3077 N N . GLN B 1 88 ? 12.055 19.469 -15.25 1 96.44 88 GLN B N 1
ATOM 3078 C CA . GLN B 1 88 ? 13.055 19.438 -14.188 1 96.44 88 GLN B CA 1
ATOM 3079 C C . GLN B 1 88 ? 14.453 19.672 -14.742 1 96.44 88 GLN B C 1
ATOM 3081 O O . GLN B 1 88 ? 15.242 20.406 -14.148 1 96.44 88 GLN B O 1
ATOM 3086 N N . ALA B 1 89 ? 14.758 19.062 -15.828 1 96.88 89 ALA B N 1
ATOM 3087 C CA . ALA B 1 89 ? 16.047 19.234 -16.484 1 96.88 89 ALA B CA 1
ATOM 3088 C C . ALA B 1 89 ? 16.281 20.688 -16.891 1 96.88 89 ALA B C 1
ATOM 3090 O O . ALA B 1 89 ? 17.391 21.203 -16.781 1 96.88 89 ALA B O 1
ATOM 3091 N N . ALA B 1 90 ? 15.219 21.328 -17.359 1 97.12 90 ALA B N 1
ATOM 3092 C CA . ALA B 1 90 ? 15.32 22.719 -17.766 1 97.12 90 ALA B CA 1
ATOM 3093 C C . ALA B 1 90 ? 15.609 23.625 -16.578 1 97.12 90 ALA B C 1
ATOM 3095 O O . ALA B 1 90 ? 16.406 24.562 -16.672 1 97.12 90 ALA B O 1
ATOM 3096 N N . VAL B 1 91 ? 14.898 23.391 -15.469 1 97.5 91 VAL B N 1
ATOM 3097 C CA . VAL B 1 91 ? 15.133 24.172 -14.258 1 97.5 91 VAL B CA 1
ATOM 3098 C C . VAL B 1 91 ? 16.578 23.984 -13.797 1 97.5 91 VAL B C 1
ATOM 3100 O O . VAL B 1 91 ? 17.266 24.953 -13.477 1 97.5 91 VAL B O 1
ATOM 3103 N N . LYS B 1 92 ? 17 22.75 -13.727 1 97.44 92 LYS B N 1
ATOM 3104 C CA . LYS B 1 92 ? 18.375 22.438 -13.312 1 97.44 92 LYS B CA 1
ATOM 3105 C C . LYS B 1 92 ? 19.391 23.188 -14.172 1 97.44 92 LYS B C 1
ATOM 3107 O O . LYS B 1 92 ? 20.328 23.781 -13.656 1 97.44 92 LYS B O 1
ATOM 3112 N N . ALA B 1 93 ? 19.203 23.156 -15.453 1 97.75 93 ALA B N 1
ATOM 3113 C CA . ALA B 1 93 ? 20.125 23.797 -16.406 1 97.75 93 ALA B CA 1
ATOM 3114 C C . ALA B 1 93 ? 20.094 25.312 -16.25 1 97.75 93 ALA B C 1
ATOM 3116 O O . ALA B 1 93 ? 21.141 25.969 -16.297 1 97.75 93 ALA B O 1
ATOM 3117 N N . GLU B 1 94 ? 18.906 25.844 -16.156 1 97.25 94 GLU B N 1
ATOM 3118 C CA . GLU B 1 94 ? 18.75 27.297 -16.078 1 97.25 94 GLU B CA 1
ATOM 3119 C C . GLU B 1 94 ? 19.516 27.891 -14.898 1 97.25 94 GLU B C 1
ATOM 3121 O O . GLU B 1 94 ? 20.109 28.953 -15 1 97.25 94 GLU B O 1
ATOM 3126 N N . PHE B 1 95 ? 19.484 27.203 -13.812 1 97.25 95 PHE B N 1
ATOM 3127 C CA . PHE B 1 95 ? 20.109 27.734 -12.609 1 97.25 95 PHE B CA 1
ATOM 3128 C C . PHE B 1 95 ? 21.5 27.156 -12.422 1 97.25 95 PHE B C 1
ATOM 3130 O O . PHE B 1 95 ? 22.234 27.562 -11.516 1 97.25 95 PHE B O 1
ATOM 3137 N N . GLY B 1 96 ? 21.844 26.203 -13.258 1 96.38 96 GLY B N 1
ATOM 3138 C CA . GLY B 1 96 ? 23.156 25.562 -13.133 1 96.38 96 GLY B CA 1
ATOM 3139 C C . GLY B 1 96 ? 23.281 24.719 -11.875 1 96.38 96 GLY B C 1
ATOM 3140 O O . GLY B 1 96 ? 24.328 24.703 -11.234 1 96.38 96 GLY B O 1
ATOM 3141 N N . PHE B 1 97 ? 22.219 24.125 -11.453 1 96.5 97 PHE B N 1
ATOM 3142 C CA . PHE B 1 97 ? 22.234 23.266 -10.273 1 96.5 97 PHE B CA 1
ATOM 3143 C C . PHE B 1 97 ? 23.031 21.984 -10.539 1 96.5 97 PHE B C 1
ATOM 3145 O O . PHE B 1 97 ? 22.922 21.406 -11.625 1 96.5 97 PHE B O 1
ATOM 3152 N N . ASP B 1 98 ? 23.844 21.562 -9.578 1 95.38 98 ASP B N 1
ATOM 3153 C CA . ASP B 1 98 ? 24.469 20.234 -9.641 1 95.38 98 ASP B CA 1
ATOM 3154 C C . ASP B 1 98 ? 23.453 19.141 -9.391 1 95.38 98 ASP B C 1
ATOM 3156 O O . ASP B 1 98 ? 23.516 18.078 -10.016 1 95.38 98 ASP B O 1
ATOM 3160 N N . LYS B 1 99 ? 22.562 19.406 -8.492 1 95.38 99 LYS B N 1
ATOM 3161 C CA . LYS B 1 99 ? 21.484 18.5 -8.156 1 95.38 99 LYS B CA 1
ATOM 3162 C C . LYS B 1 99 ? 20.141 19.234 -8.07 1 95.38 99 LYS B C 1
ATOM 3164 O O . LYS B 1 99 ? 20.062 20.328 -7.508 1 95.38 99 LYS B O 1
ATOM 3169 N N . TYR B 1 100 ? 19.156 18.688 -8.781 1 96.12 100 TYR B N 1
ATOM 3170 C CA . TYR B 1 100 ? 17.797 19.234 -8.734 1 96.12 100 TYR B CA 1
ATOM 3171 C C . TYR B 1 100 ? 16.766 18.109 -8.805 1 96.12 100 TYR B C 1
ATOM 3173 O O . TYR B 1 100 ? 16.906 17.172 -9.586 1 96.12 100 TYR B O 1
ATOM 3181 N N . ASP B 1 101 ? 15.797 18.203 -7.957 1 96.06 101 ASP B N 1
ATOM 3182 C CA . ASP B 1 101 ? 14.703 17.234 -8.047 1 96.06 101 ASP B CA 1
ATOM 3183 C C . ASP B 1 101 ? 13.391 17.844 -7.566 1 96.06 101 ASP B C 1
ATOM 3185 O O . ASP B 1 101 ? 13.383 18.922 -6.977 1 96.06 101 ASP B O 1
ATOM 3189 N N . THR B 1 102 ? 12.312 17.297 -8 1 95.81 102 THR B N 1
ATOM 3190 C CA . THR B 1 102 ? 10.969 17.688 -7.602 1 95.81 102 THR B CA 1
ATOM 3191 C C . THR B 1 102 ? 10.219 16.516 -6.98 1 95.81 102 THR B C 1
ATOM 3193 O O . THR B 1 102 ? 10.32 15.391 -7.457 1 95.81 102 THR B O 1
ATOM 3196 N N . LEU B 1 103 ? 9.516 16.766 -5.883 1 94.31 103 LEU B N 1
ATOM 3197 C CA . LEU B 1 103 ? 8.68 15.781 -5.219 1 94.31 103 LEU B CA 1
ATOM 3198 C C . LEU B 1 103 ? 7.215 16.219 -5.211 1 94.31 103 LEU B C 1
ATOM 3200 O O . LEU B 1 103 ? 6.922 17.406 -5.125 1 94.31 103 LEU B O 1
ATOM 3204 N N . ASN B 1 104 ? 6.359 15.219 -5.305 1 91.5 104 ASN B N 1
ATOM 3205 C CA . ASN B 1 104 ? 4.973 15.484 -4.938 1 91.5 104 ASN B CA 1
ATOM 3206 C C . ASN B 1 104 ? 4.844 15.852 -3.465 1 91.5 104 ASN B C 1
ATOM 3208 O O . ASN B 1 104 ? 5.594 15.352 -2.625 1 91.5 104 ASN B O 1
ATOM 3212 N N . ASP B 1 105 ? 3.84 16.672 -3.176 1 90.25 105 ASP B N 1
ATOM 3213 C CA . ASP B 1 105 ? 3.652 17.188 -1.821 1 90.25 105 ASP B CA 1
ATOM 3214 C C . ASP B 1 105 ? 3.547 16.031 -0.814 1 90.25 105 ASP B C 1
ATOM 3216 O O . ASP B 1 105 ? 4.191 16.062 0.236 1 90.25 105 ASP B O 1
ATOM 3220 N N . PHE B 1 106 ? 2.82 15 -1.083 1 92.44 106 PHE B N 1
ATOM 3221 C CA . PHE B 1 106 ? 2.672 13.906 -0.124 1 92.44 106 PHE B CA 1
ATOM 3222 C C . PHE B 1 106 ? 3.906 13.016 -0.124 1 92.44 106 PHE B C 1
ATOM 3224 O O . PHE B 1 106 ? 4.195 12.344 0.869 1 92.44 106 PHE B O 1
ATOM 3231 N N . GLY B 1 107 ? 4.566 12.969 -1.254 1 94.81 107 GLY B N 1
ATOM 3232 C CA . GLY B 1 107 ? 5.875 12.336 -1.245 1 94.81 107 GLY B CA 1
ATOM 3233 C C . GLY B 1 107 ? 6.867 13.023 -0.326 1 94.81 107 GLY B C 1
ATOM 3234 O O . GLY B 1 107 ? 7.582 12.367 0.429 1 94.81 107 GLY B O 1
ATOM 3235 N N . ALA B 1 108 ? 6.855 14.359 -0.43 1 96.06 108 ALA B N 1
ATOM 3236 C CA . ALA B 1 108 ? 7.73 15.141 0.442 1 96.06 108 ALA B CA 1
ATOM 3237 C C . ALA B 1 108 ? 7.367 14.938 1.909 1 96.06 108 ALA B C 1
ATOM 3239 O O . ALA B 1 108 ? 8.25 14.82 2.764 1 96.06 108 ALA B O 1
ATOM 3240 N N . LEU B 1 109 ? 6.102 14.93 2.17 1 96.44 109 LEU B N 1
ATOM 3241 C CA . LEU B 1 109 ? 5.629 14.68 3.527 1 96.44 109 LEU B CA 1
ATOM 3242 C C . LEU B 1 109 ? 6.102 13.32 4.027 1 96.44 109 LEU B C 1
ATOM 3244 O O . LEU B 1 109 ? 6.535 13.188 5.176 1 96.44 109 LEU B O 1
ATOM 3248 N N . ALA B 1 110 ? 6 12.305 3.195 1 98.06 110 ALA B N 1
ATOM 3249 C CA . ALA B 1 110 ? 6.449 10.961 3.555 1 98.06 110 ALA B CA 1
ATOM 3250 C C . ALA B 1 110 ? 7.938 10.953 3.885 1 98.06 110 ALA B C 1
ATOM 3252 O O . ALA B 1 110 ? 8.344 10.461 4.941 1 98.06 110 ALA B O 1
ATOM 3253 N N . VAL B 1 111 ? 8.719 11.547 3.041 1 97.81 111 VAL B N 1
ATOM 3254 C CA . VAL B 1 111 ? 10.172 11.547 3.234 1 97.81 111 VAL B CA 1
ATOM 3255 C C . VAL B 1 111 ? 10.523 12.328 4.496 1 97.81 111 VAL B C 1
ATOM 3257 O O . VAL B 1 111 ? 11.461 11.977 5.211 1 97.81 111 VAL B O 1
ATOM 3260 N N . ALA B 1 112 ? 9.75 13.375 4.773 1 98.25 112 ALA B N 1
ATOM 3261 C CA . ALA B 1 112 ? 10 14.203 5.949 1 98.25 112 ALA B CA 1
ATOM 3262 C C . ALA B 1 112 ? 9.977 13.367 7.227 1 98.25 112 ALA B C 1
ATOM 3264 O O . ALA B 1 112 ? 10.695 13.656 8.18 1 98.25 112 ALA B O 1
ATOM 3265 N N . THR B 1 113 ? 9.18 12.336 7.281 1 97.88 113 THR B N 1
ATOM 3266 C CA . THR B 1 113 ? 9.008 11.539 8.492 1 97.88 113 THR B CA 1
ATOM 3267 C C . THR B 1 113 ? 10.289 10.797 8.836 1 97.88 113 THR B C 1
ATOM 3269 O O . THR B 1 113 ? 10.438 10.281 9.953 1 97.88 113 THR B O 1
ATOM 3272 N N . SER B 1 114 ? 11.227 10.68 7.941 1 96.19 114 SER B N 1
ATOM 3273 C CA . SER B 1 114 ? 12.516 10.062 8.219 1 96.19 114 SER B CA 1
ATOM 3274 C C . SER B 1 114 ? 13.438 11.016 8.969 1 96.19 114 SER B C 1
ATOM 3276 O O . SER B 1 114 ? 14.469 10.602 9.508 1 96.19 114 SER B O 1
ATOM 3278 N N . SER B 1 115 ? 13.039 12.344 9.055 1 96 115 SER B N 1
ATOM 3279 C CA . SER B 1 115 ? 13.977 13.328 9.586 1 96 115 SER B CA 1
ATOM 3280 C C . SER B 1 115 ? 13.289 14.281 10.562 1 96 115 SER B C 1
ATOM 3282 O O . SER B 1 115 ? 13.891 15.258 11.016 1 96 115 SER B O 1
ATOM 3284 N N . LEU B 1 116 ? 12.031 14.055 10.805 1 96.62 116 LEU B N 1
ATOM 3285 C CA . LEU B 1 116 ? 11.336 14.875 11.789 1 96.62 116 LEU B CA 1
ATOM 3286 C C . LEU B 1 116 ? 11.82 14.57 13.203 1 96.62 116 LEU B C 1
ATOM 3288 O O . LEU B 1 116 ? 12.109 13.414 13.523 1 96.62 116 LEU B O 1
ATOM 3292 N N . GLN B 1 117 ? 11.883 15.625 14.008 1 94.81 117 GLN B N 1
ATOM 3293 C CA . GLN B 1 117 ? 12.289 15.492 15.406 1 94.81 117 GLN B CA 1
ATOM 3294 C C . GLN B 1 117 ? 11.086 15.25 16.312 1 94.81 117 GLN B C 1
ATOM 3296 O O . GLN B 1 117 ? 9.945 15.492 15.914 1 94.81 117 GLN B O 1
ATOM 3301 N N . ALA B 1 118 ? 11.383 14.828 17.562 1 94.19 118 ALA B N 1
ATOM 3302 C CA . ALA B 1 118 ? 10.328 14.469 18.5 1 94.19 118 ALA B CA 1
ATOM 3303 C C . ALA B 1 118 ? 9.398 15.648 18.766 1 94.19 118 ALA B C 1
ATOM 3305 O O . ALA B 1 118 ? 8.195 15.477 18.938 1 94.19 118 ALA B O 1
ATOM 3306 N N . ASP B 1 119 ? 9.961 16.828 18.781 1 95.44 119 ASP B N 1
ATOM 3307 C CA . ASP B 1 119 ? 9.172 18 19.141 1 95.44 119 ASP B CA 1
ATOM 3308 C C . ASP B 1 119 ? 8.305 18.453 17.953 1 95.44 119 ASP B C 1
ATOM 3310 O O . ASP B 1 119 ? 7.441 19.312 18.109 1 95.44 119 ASP B O 1
ATOM 3314 N N . ASN B 1 120 ? 8.5 17.828 16.781 1 96.81 120 ASN B N 1
ATOM 3315 C CA . ASN B 1 120 ? 7.68 18.109 15.609 1 96.81 120 ASN B CA 1
ATOM 3316 C C . ASN B 1 120 ? 6.441 17.219 15.562 1 96.81 120 ASN B C 1
ATOM 3318 O O . ASN B 1 120 ? 5.633 17.312 14.641 1 96.81 120 ASN B O 1
ATOM 3322 N N . LEU B 1 121 ? 6.301 16.375 16.578 1 97.69 121 LEU B N 1
ATOM 3323 C CA . LEU B 1 121 ? 5.285 15.328 16.531 1 97.69 121 LEU B CA 1
ATOM 3324 C C . LEU B 1 121 ? 4.43 15.352 17.797 1 97.69 121 LEU B C 1
ATOM 3326 O O . LEU B 1 121 ? 4.91 15.719 18.859 1 97.69 121 LEU B O 1
ATOM 3330 N N . ILE B 1 122 ? 3.221 15.008 17.625 1 98.19 122 ILE B N 1
ATOM 3331 C CA . ILE B 1 122 ? 2.311 14.742 18.734 1 98.19 122 ILE B CA 1
ATOM 3332 C C . ILE B 1 122 ? 1.976 13.25 18.781 1 98.19 122 ILE B C 1
ATOM 3334 O O . ILE B 1 122 ? 1.461 12.695 17.812 1 98.19 122 ILE B O 1
ATOM 3338 N N . GLU B 1 123 ? 2.27 12.586 19.891 1 98.12 123 GLU B N 1
ATOM 3339 C CA . GLU B 1 123 ? 1.999 11.164 20.031 1 98.12 123 GLU B CA 1
ATOM 3340 C C . GLU B 1 123 ? 0.499 10.891 20.094 1 98.12 123 GLU B C 1
ATOM 3342 O O . GLU B 1 123 ? -0.207 11.469 20.922 1 98.12 123 GLU B O 1
ATOM 3347 N N . ILE B 1 124 ? -0.029 10.094 19.266 1 98.69 124 ILE B N 1
ATOM 3348 C CA . ILE B 1 124 ? -1.433 9.695 19.25 1 98.69 124 ILE B CA 1
ATOM 3349 C C . ILE B 1 124 ? -1.572 8.281 19.812 1 98.69 124 ILE B C 1
ATOM 3351 O O . ILE B 1 124 ? -2.508 7.996 20.562 1 98.69 124 ILE 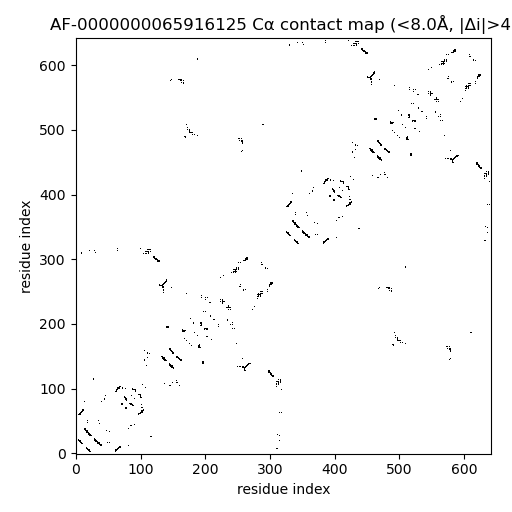B O 1
ATOM 3355 N N . LYS B 1 125 ? -0.747 7.414 19.422 1 98.62 125 LYS B N 1
ATOM 3356 C CA . LYS B 1 125 ? -0.655 6.027 19.875 1 98.62 125 LYS B CA 1
ATOM 3357 C C . LYS B 1 125 ? 0.789 5.648 20.203 1 98.62 125 LYS B C 1
ATOM 3359 O O . LYS B 1 125 ? 1.671 5.781 19.344 1 98.62 125 LYS B O 1
ATOM 3364 N N . ALA B 1 126 ? 1.062 5.18 21.359 1 97.69 126 ALA B N 1
ATOM 3365 C CA . ALA B 1 126 ? 2.398 4.77 21.781 1 97.69 126 ALA B CA 1
ATOM 3366 C C . ALA B 1 126 ? 2.814 3.471 21.094 1 97.69 126 ALA B C 1
ATOM 3368 O O . ALA B 1 126 ? 1.966 2.699 20.641 1 97.69 126 ALA B O 1
ATOM 3369 N N . GLY B 1 127 ? 4.055 3.277 21 1 97.75 127 GLY B N 1
ATOM 3370 C CA . GLY B 1 127 ? 4.629 2.068 20.438 1 97.75 127 GLY B CA 1
ATOM 3371 C C . GLY B 1 127 ? 6.137 2.145 20.266 1 97.75 127 GLY B C 1
ATOM 3372 O O . GLY B 1 127 ? 6.785 3.02 20.844 1 97.75 127 GLY B O 1
ATOM 3373 N N . THR B 1 128 ? 6.625 1.146 19.625 1 96.31 128 THR B N 1
ATOM 3374 C CA . THR B 1 128 ? 8.055 1.071 19.344 1 96.31 128 THR B CA 1
ATOM 3375 C C . THR B 1 128 ? 8.312 1.075 17.828 1 96.31 128 THR B C 1
ATOM 3377 O O . THR B 1 128 ? 7.891 0.161 17.125 1 96.31 128 THR B O 1
ATOM 3380 N N . MET B 1 129 ? 9.008 2.027 17.469 1 95.19 129 MET B N 1
ATOM 3381 C CA . MET B 1 129 ? 9.305 2.191 16.047 1 95.19 129 MET B CA 1
ATOM 3382 C C . MET B 1 129 ? 10.469 1.293 15.633 1 95.19 129 MET B C 1
ATOM 3384 O O . MET B 1 129 ? 11.484 1.218 16.328 1 95.19 129 MET B O 1
ATOM 3388 N N . ASP B 1 130 ? 10.305 0.53 14.562 1 94.5 130 ASP B N 1
ATOM 3389 C CA . ASP B 1 130 ? 11.438 -0.066 13.867 1 94.5 130 ASP B CA 1
ATOM 3390 C C . ASP B 1 130 ? 12.164 0.971 13.023 1 94.5 130 ASP B C 1
ATOM 3392 O O . ASP B 1 130 ? 11.617 1.473 12.039 1 94.5 130 ASP B O 1
ATOM 3396 N N . PRO B 1 131 ? 13.391 1.323 13.352 1 93.12 131 PRO B N 1
ATOM 3397 C CA . PRO B 1 131 ? 14.094 2.395 12.641 1 93.12 131 PRO B CA 1
ATOM 3398 C C . PRO B 1 131 ? 14.25 2.109 11.148 1 93.12 131 PRO B C 1
ATOM 3400 O O . PRO B 1 131 ? 14.453 3.033 10.359 1 93.12 131 PRO B O 1
ATOM 3403 N N . LYS B 1 132 ? 14.133 0.871 10.758 1 92.88 132 LYS B N 1
ATOM 3404 C CA . LYS B 1 132 ? 14.266 0.507 9.352 1 92.88 132 LYS B CA 1
ATOM 3405 C C . LYS B 1 132 ? 12.945 -0.024 8.805 1 92.88 132 LYS B C 1
ATOM 3407 O O . LYS B 1 132 ? 12.922 -0.699 7.77 1 92.88 132 LYS B O 1
ATOM 3412 N N . GLY B 1 133 ? 11.906 0.23 9.539 1 95.38 133 GLY B N 1
ATOM 3413 C CA . GLY B 1 133 ? 10.594 -0.191 9.078 1 95.38 133 GLY B CA 1
ATOM 3414 C C . GLY B 1 133 ? 9.961 0.791 8.109 1 95.38 133 GLY B C 1
ATOM 3415 O O . GLY B 1 133 ? 10.242 1.989 8.156 1 95.38 133 GLY B O 1
ATOM 3416 N N . ASN B 1 134 ? 9.133 0.271 7.227 1 97.56 134 ASN B N 1
ATOM 3417 C CA . ASN B 1 134 ? 8.336 1.146 6.371 1 97.56 134 ASN B CA 1
ATOM 3418 C C . ASN B 1 134 ? 7.406 2.033 7.191 1 97.56 134 ASN B C 1
ATOM 3420 O O . ASN B 1 134 ? 7.191 1.787 8.375 1 97.56 134 ASN B O 1
ATOM 3424 N N . LYS B 1 135 ? 6.957 3.074 6.559 1 98.69 135 LYS B N 1
ATOM 3425 C CA . LYS B 1 135 ? 6.035 4.008 7.199 1 98.69 135 LYS B CA 1
ATOM 3426 C C . LYS B 1 135 ? 4.797 4.242 6.34 1 98.69 135 LYS B C 1
ATOM 3428 O O . LYS B 1 135 ? 4.824 4.004 5.129 1 98.69 135 LYS B O 1
ATOM 3433 N N . ALA B 1 136 ? 3.723 4.598 6.953 1 98.75 136 ALA B N 1
ATOM 3434 C CA . ALA B 1 136 ? 2.504 5.031 6.273 1 98.75 136 ALA B CA 1
ATOM 3435 C C . ALA B 1 136 ? 2.107 6.441 6.699 1 98.75 136 ALA B C 1
ATOM 3437 O O . ALA B 1 136 ? 2.213 6.789 7.879 1 98.75 136 ALA B O 1
ATOM 3438 N N . ILE B 1 137 ? 1.68 7.277 5.746 1 98.69 137 ILE B N 1
ATOM 3439 C CA . ILE B 1 137 ? 1.278 8.656 6.004 1 98.69 137 ILE B CA 1
ATOM 3440 C C . ILE B 1 137 ? -0.124 8.898 5.449 1 98.69 137 ILE B C 1
ATOM 3442 O O . ILE B 1 137 ? -0.439 8.469 4.336 1 98.69 137 ILE B O 1
ATOM 3446 N N . LEU B 1 138 ? -0.961 9.43 6.203 1 98.5 138 LEU B N 1
ATOM 3447 C CA . LEU B 1 138 ? -2.25 9.898 5.707 1 98.5 138 LEU B CA 1
ATOM 3448 C C . LEU B 1 138 ? -2.615 11.242 6.332 1 98.5 138 LEU B C 1
ATOM 3450 O O . LEU B 1 138 ? -2.182 11.555 7.445 1 98.5 138 LEU B O 1
ATOM 3454 N N . GLY B 1 139 ? -3.316 12.039 5.629 1 97 139 GLY B N 1
ATOM 3455 C CA . GLY B 1 139 ? -3.639 13.375 6.102 1 97 139 GLY B CA 1
ATOM 3456 C C . GLY B 1 139 ? -4.949 13.906 5.551 1 97 139 GLY B C 1
ATOM 3457 O O . GLY B 1 139 ? -5.016 14.328 4.395 1 97 139 GLY B O 1
ATOM 3458 N N . PRO B 1 140 ? -5.996 13.93 6.383 1 96.94 140 PRO B N 1
ATOM 3459 C CA . PRO B 1 140 ? -7.258 14.531 5.945 1 96.94 140 PRO B CA 1
ATOM 3460 C C . PRO B 1 140 ? -7.18 16.047 5.855 1 96.94 140 PRO B C 1
ATOM 3462 O O . PRO B 1 140 ? -6.652 16.703 6.762 1 96.94 140 PRO B O 1
ATOM 3465 N N . GLY B 1 141 ? -7.59 16.672 4.82 1 93.75 141 GLY B N 1
ATOM 3466 C CA . GLY B 1 141 ? -7.785 18.078 4.52 1 93.75 141 GLY B CA 1
ATOM 3467 C C . GLY B 1 141 ? -8.984 18.328 3.627 1 93.75 141 GLY B C 1
ATOM 3468 O O . GLY B 1 141 ? -10.086 17.844 3.9 1 93.75 141 GLY B O 1
ATOM 3469 N N . THR B 1 142 ? -8.711 19.156 2.529 1 91.44 142 THR B N 1
ATOM 3470 C CA . THR B 1 142 ? -9.75 19.25 1.511 1 91.44 142 THR B CA 1
ATOM 3471 C C . THR B 1 142 ? -10.047 17.891 0.906 1 91.44 142 THR B C 1
ATOM 3473 O O . THR B 1 142 ? -11.195 17.594 0.543 1 91.44 142 THR B O 1
ATOM 3476 N N . GLY B 1 143 ? -9.094 17.156 0.746 1 94.44 143 GLY B N 1
ATOM 3477 C CA . GLY B 1 143 ? -9.172 15.742 0.392 1 94.44 143 GLY B CA 1
ATOM 3478 C C . GLY B 1 143 ? -8.438 14.844 1.372 1 94.44 143 GLY B C 1
ATOM 3479 O O . GLY B 1 143 ? -8.25 15.203 2.533 1 94.44 143 GLY B O 1
ATOM 3480 N N . LEU B 1 144 ? -8.18 13.68 0.971 1 96.88 144 LEU B N 1
ATOM 3481 C CA . LEU B 1 144 ? -7.457 12.727 1.803 1 96.88 144 LEU B CA 1
ATOM 3482 C C . LEU B 1 144 ? -6.215 12.211 1.083 1 96.88 144 LEU B C 1
ATOM 3484 O O . LEU B 1 144 ? -6.32 11.406 0.152 1 96.88 144 LEU B O 1
ATOM 3488 N N . GLY B 1 145 ? -5.039 12.688 1.509 1 96.12 145 GLY B N 1
ATOM 3489 C CA . GLY B 1 145 ? -3.783 12.203 0.956 1 96.12 145 GLY B CA 1
ATOM 3490 C C . GLY B 1 145 ? -3.266 10.953 1.648 1 96.12 145 GLY B C 1
ATOM 3491 O O . GLY B 1 145 ? -3.443 10.789 2.857 1 96.12 145 GLY B O 1
ATOM 3492 N N . VAL B 1 146 ? -2.693 10.086 0.892 1 97.56 146 VAL B N 1
ATOM 3493 C CA . VAL B 1 146 ? -2.07 8.875 1.412 1 97.56 146 VAL B CA 1
ATOM 3494 C C . VAL B 1 146 ? -0.734 8.633 0.711 1 97.56 146 VAL B C 1
ATOM 3496 O O . VAL B 1 146 ? -0.606 8.875 -0.492 1 97.56 146 VAL B O 1
ATOM 3499 N N . ALA B 1 147 ? 0.258 8.211 1.462 1 97.62 147 ALA B N 1
ATOM 3500 C CA . ALA B 1 147 ? 1.54 7.793 0.898 1 97.62 147 ALA B CA 1
ATOM 3501 C C . ALA B 1 147 ? 2.207 6.738 1.773 1 97.62 147 ALA B C 1
ATOM 3503 O O . ALA B 1 147 ? 1.905 6.625 2.963 1 97.62 147 ALA B O 1
ATOM 3504 N N . GLY B 1 148 ? 3 5.902 1.171 1 98.19 148 GLY B N 1
ATOM 3505 C CA . GLY B 1 148 ? 3.941 5.055 1.89 1 98.19 148 GLY B CA 1
ATOM 3506 C C . GLY B 1 148 ? 5.371 5.562 1.823 1 98.19 148 GLY B C 1
ATOM 3507 O O . GLY B 1 148 ? 5.691 6.418 0.996 1 98.19 148 GLY B O 1
ATOM 3508 N N . LEU B 1 149 ? 6.164 5.164 2.729 1 98.5 149 LEU B N 1
ATOM 3509 C CA . LEU B 1 149 ? 7.613 5.352 2.703 1 98.5 149 LEU B CA 1
ATOM 3510 C C . LEU B 1 149 ? 8.336 4.039 2.986 1 98.5 149 LEU B C 1
ATOM 3512 O O . LEU B 1 149 ? 8.227 3.49 4.082 1 98.5 149 LEU B O 1
ATOM 3516 N N . ALA B 1 150 ? 9.047 3.574 2.018 1 97.88 150 ALA B N 1
ATOM 3517 C CA . ALA B 1 150 ? 9.719 2.283 2.152 1 97.88 150 ALA B CA 1
ATOM 3518 C C . ALA B 1 150 ? 11.203 2.467 2.445 1 97.88 150 ALA B C 1
ATOM 3520 O O . ALA B 1 150 ? 11.852 3.359 1.889 1 97.88 150 ALA B O 1
ATOM 3521 N N . CYS B 1 151 ? 11.711 1.656 3.268 1 95.38 151 CYS B N 1
ATOM 3522 C CA . CYS B 1 151 ? 13.133 1.651 3.564 1 95.38 151 CYS B CA 1
ATOM 3523 C C . CYS B 1 151 ? 13.914 0.894 2.494 1 95.38 151 CYS B C 1
ATOM 3525 O O . CYS B 1 151 ? 13.633 -0.277 2.23 1 95.38 151 CYS B O 1
ATOM 3527 N N . ALA B 1 152 ? 14.789 1.518 1.829 1 92.94 152 ALA B N 1
ATOM 3528 C CA . ALA B 1 152 ? 15.664 0.938 0.815 1 92.94 152 ALA B CA 1
ATOM 3529 C C . ALA B 1 152 ? 17.125 1.045 1.229 1 92.94 152 AL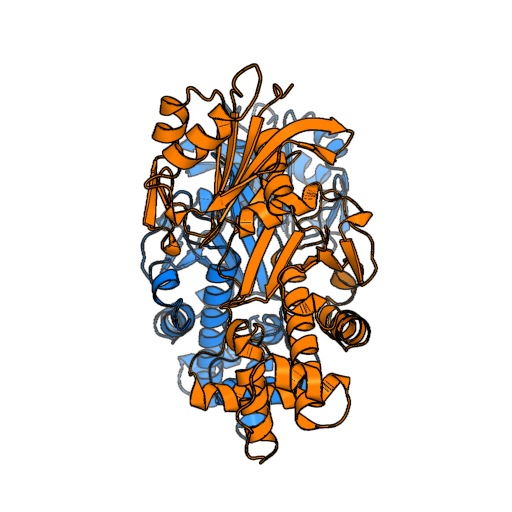A B C 1
ATOM 3531 O O . ALA B 1 152 ? 17.875 1.878 0.702 1 92.94 152 ALA B O 1
ATOM 3532 N N . GLY B 1 153 ? 17.562 0.124 2.109 1 88.25 153 GLY B N 1
ATOM 3533 C CA . GLY B 1 153 ? 18.922 0.236 2.646 1 88.25 153 GLY B CA 1
ATOM 3534 C C . GLY B 1 153 ? 19.109 1.455 3.527 1 88.25 153 GLY B C 1
ATOM 3535 O O . GLY B 1 153 ? 18.453 1.593 4.559 1 88.25 153 GLY B O 1
ATOM 3536 N N . ASP B 1 154 ? 19.891 2.355 3.045 1 88.75 154 ASP B N 1
ATOM 3537 C CA . ASP B 1 154 ? 20.172 3.553 3.828 1 88.75 154 ASP B CA 1
ATOM 3538 C C . ASP B 1 154 ? 19.391 4.754 3.299 1 88.75 154 ASP B C 1
ATOM 3540 O O . ASP B 1 154 ? 19.656 5.895 3.691 1 88.75 154 ASP B O 1
ATOM 3544 N N . SER B 1 155 ? 18.453 4.504 2.41 1 94 155 SER B N 1
ATOM 3545 C CA . SER B 1 155 ? 17.625 5.555 1.83 1 94 155 SER B CA 1
ATOM 3546 C C . SER B 1 155 ? 16.141 5.246 2.004 1 94 155 SER B C 1
ATOM 3548 O O . SER B 1 155 ? 15.781 4.184 2.504 1 94 155 SER B O 1
ATOM 3550 N N . TRP B 1 156 ? 15.43 6.246 1.714 1 96.56 156 TRP B N 1
ATOM 3551 C CA . TRP B 1 156 ? 13.984 6.125 1.809 1 96.56 156 TRP B CA 1
ATOM 3552 C C . TRP B 1 156 ? 13.32 6.383 0.457 1 96.56 156 TRP B C 1
ATOM 3554 O O . TRP B 1 156 ? 13.711 7.301 -0.265 1 96.56 156 TRP B O 1
ATOM 3564 N N . LEU B 1 157 ? 12.43 5.52 0.11 1 96.94 157 LEU B N 1
ATOM 3565 C CA . LEU B 1 157 ? 11.695 5.66 -1.143 1 96.94 157 LEU B CA 1
ATOM 3566 C C . LEU B 1 157 ? 10.234 6.02 -0.88 1 96.94 157 LEU B C 1
ATOM 3568 O O . LEU B 1 157 ? 9.469 5.199 -0.368 1 96.94 157 LEU B O 1
ATOM 3572 N N . PRO B 1 158 ? 9.82 7.258 -1.21 1 97 158 PRO B N 1
ATOM 3573 C CA . PRO B 1 158 ? 8.406 7.586 -1.057 1 97 158 PRO B CA 1
ATOM 3574 C C . PRO B 1 158 ? 7.52 6.875 -2.08 1 97 158 PRO B C 1
ATOM 3576 O O . PRO B 1 158 ? 7.938 6.668 -3.223 1 97 158 PRO B O 1
ATOM 3579 N N . ILE B 1 159 ? 6.375 6.512 -1.659 1 96.31 159 ILE B N 1
ATOM 3580 C CA . ILE B 1 159 ? 5.348 5.91 -2.502 1 96.31 159 ILE B CA 1
ATOM 3581 C C . ILE B 1 159 ? 4.086 6.77 -2.473 1 96.31 159 ILE B C 1
ATOM 3583 O O . ILE B 1 159 ? 3.092 6.402 -1.841 1 96.31 159 ILE B O 1
ATOM 3587 N N . PRO B 1 160 ? 4.184 7.953 -3.156 1 93.06 160 PRO B N 1
ATOM 3588 C CA . PRO B 1 160 ? 2.939 8.719 -3.268 1 93.06 160 PRO B CA 1
ATOM 3589 C C . PRO B 1 160 ? 1.823 7.93 -3.947 1 93.06 160 PRO B C 1
ATOM 3591 O O . PRO B 1 160 ? 2.084 7.152 -4.867 1 93.06 160 PRO B O 1
ATOM 3594 N N . SER B 1 161 ? 0.587 8.102 -3.469 1 92.31 161 SER B N 1
ATOM 3595 C CA . SER B 1 161 ? -0.47 7.254 -4.004 1 92.31 161 SER B CA 1
ATOM 3596 C C . SER B 1 161 ? -1.818 7.965 -3.979 1 92.31 161 SER B C 1
ATOM 3598 O O . SER B 1 161 ? -1.888 9.164 -3.711 1 92.31 161 SER B O 1
ATOM 3600 N N . GLU B 1 162 ? -2.775 7.246 -4.426 1 95.94 162 GLU B N 1
ATOM 3601 C CA . GLU B 1 162 ? -4.172 7.676 -4.398 1 95.94 162 GLU B CA 1
ATOM 3602 C C . GLU B 1 162 ? -4.988 6.836 -3.42 1 95.94 162 GLU B C 1
ATOM 3604 O O . GLU B 1 162 ? -6.172 6.586 -3.646 1 95.94 162 GLU B O 1
ATOM 3609 N N . GLY B 1 163 ? -4.312 6.445 -2.348 1 97.44 163 GLY B N 1
ATOM 3610 C CA . GLY B 1 163 ? -4.906 5.539 -1.38 1 97.44 163 GLY B CA 1
ATOM 3611 C C . GLY B 1 163 ? -6.086 6.145 -0.643 1 97.44 163 GLY B C 1
ATOM 3612 O O . GLY B 1 163 ? -6.859 5.426 -0.006 1 97.44 163 GLY B O 1
ATOM 3613 N N . GLY B 1 164 ? -6.242 7.438 -0.713 1 98 164 GLY B N 1
ATOM 3614 C CA . GLY B 1 164 ? -7.391 8.078 -0.092 1 98 164 GLY B CA 1
ATOM 3615 C C . GLY B 1 164 ? -8.703 7.746 -0.784 1 98 164 GLY B C 1
ATOM 3616 O O . GLY B 1 164 ? -9.781 7.977 -0.228 1 98 164 GLY B O 1
ATOM 3617 N N . HIS B 1 165 ? -8.633 7.117 -1.948 1 98.44 165 HIS B N 1
ATOM 3618 C CA . HIS B 1 165 ? -9.82 6.895 -2.764 1 98.44 165 HIS B CA 1
ATOM 3619 C C . HIS B 1 165 ? -10.219 5.422 -2.77 1 98.44 165 HIS B C 1
ATOM 3621 O O . HIS B 1 165 ? -11.078 5.012 -3.549 1 98.44 165 HIS B O 1
ATOM 3627 N N . VAL B 1 166 ? -9.602 4.633 -1.924 1 98.75 166 VAL B N 1
ATOM 3628 C CA . VAL B 1 166 ? -10.023 3.242 -1.787 1 98.75 166 VAL B CA 1
ATOM 3629 C C . VAL B 1 166 ? -11.438 3.182 -1.228 1 98.75 166 VAL B C 1
ATOM 3631 O O . VAL B 1 166 ? -11.906 4.133 -0.595 1 98.75 166 VAL B O 1
ATOM 3634 N N . ASN B 1 167 ? -12.133 2.061 -1.48 1 98.75 167 ASN B N 1
ATOM 3635 C CA . ASN B 1 167 ? -13.422 1.855 -0.839 1 98.75 167 ASN B CA 1
ATOM 3636 C C . ASN B 1 167 ? -13.312 1.92 0.681 1 98.75 167 ASN B C 1
ATOM 3638 O O . ASN B 1 167 ? -12.438 1.284 1.271 1 98.75 167 ASN B O 1
ATOM 3642 N N . VAL B 1 168 ? -14.172 2.703 1.302 1 98.75 168 VAL B N 1
ATOM 3643 C CA . VAL B 1 168 ? -14.188 2.75 2.76 1 98.75 168 VAL B CA 1
ATOM 3644 C C . VAL B 1 168 ? -14.703 1.423 3.314 1 98.75 168 VAL B C 1
ATOM 3646 O O . VAL B 1 168 ? -15.633 0.829 2.758 1 98.75 168 VAL B O 1
ATOM 3649 N N . ALA B 1 169 ? -14.109 0.877 4.363 1 98.81 169 ALA B N 1
ATOM 3650 C CA . ALA B 1 169 ? -14.484 -0.421 4.918 1 98.81 169 ALA B CA 1
ATOM 3651 C C . ALA B 1 169 ? -15.125 -0.265 6.297 1 98.81 169 ALA B C 1
ATOM 3653 O O . ALA B 1 169 ? -14.648 0.524 7.117 1 98.81 169 ALA B O 1
ATOM 3654 N N . PRO B 1 170 ? -16.172 -0.974 6.559 1 98.75 170 PRO B N 1
ATOM 3655 C CA . PRO B 1 170 ? -16.797 -0.949 7.879 1 98.75 170 PRO B CA 1
ATOM 3656 C C . PRO B 1 170 ? -16.109 -1.885 8.875 1 98.75 170 PRO B C 1
ATOM 3658 O O . PRO B 1 170 ? -15.469 -2.855 8.469 1 98.75 170 PRO B O 1
ATOM 3661 N N . ALA B 1 171 ? -16.25 -1.531 10.141 1 98.25 171 ALA B N 1
ATOM 3662 C CA . ALA B 1 171 ? -15.812 -2.42 11.211 1 98.25 171 ALA B CA 1
ATOM 3663 C C . ALA B 1 171 ? -16.938 -2.703 12.188 1 98.25 171 ALA B C 1
ATOM 3665 O O . ALA B 1 171 ? -16.797 -3.518 13.102 1 98.25 171 ALA B O 1
ATOM 3666 N N . THR B 1 172 ? -18.062 -2.018 12.055 1 98.19 172 THR B N 1
ATOM 3667 C CA . THR B 1 172 ? -19.219 -2.209 12.93 1 98.19 172 THR B CA 1
ATOM 3668 C C . THR B 1 172 ? -20.5 -2.279 12.109 1 98.19 172 THR B C 1
ATOM 3670 O O . THR B 1 172 ? -20.516 -1.903 10.938 1 98.19 172 THR B O 1
ATOM 3673 N N . GLN B 1 173 ? -21.562 -2.721 12.781 1 97.31 173 GLN B N 1
ATOM 3674 C CA . GLN B 1 173 ? -22.875 -2.799 12.133 1 97.31 173 GLN B CA 1
ATOM 3675 C C . GLN B 1 173 ? -23.375 -1.414 11.727 1 97.31 173 GLN B C 1
ATOM 3677 O O . GLN B 1 173 ? -23.922 -1.238 10.641 1 97.31 173 GLN B O 1
ATOM 3682 N N . LEU B 1 174 ? -23.188 -0.477 12.57 1 98.25 174 LEU B N 1
ATOM 3683 C CA . LEU B 1 174 ? -23.594 0.891 12.273 1 98.25 174 LEU B CA 1
ATOM 3684 C C . LEU B 1 174 ? -22.875 1.418 11.039 1 98.25 174 LEU B C 1
ATOM 3686 O O . LEU B 1 174 ? -23.484 2.082 10.195 1 98.25 174 LEU B O 1
ATOM 3690 N N . GLU B 1 175 ? -21.594 1.154 10.945 1 98.75 175 GLU B N 1
ATOM 3691 C CA . GLU B 1 175 ? -20.812 1.63 9.812 1 98.75 175 GLU B CA 1
ATOM 3692 C C . GLU B 1 175 ? -21.297 1 8.508 1 98.75 175 GLU B C 1
ATOM 3694 O O . GLU B 1 175 ? -21.266 1.643 7.457 1 98.75 175 GLU B O 1
ATOM 3699 N N . CYS B 1 176 ? -21.734 -0.264 8.594 1 98.38 176 CYS B N 1
ATOM 3700 C CA . CYS B 1 176 ? -22.344 -0.871 7.414 1 98.38 176 CYS B CA 1
ATOM 3701 C C . CYS B 1 176 ? -23.562 -0.081 6.965 1 98.38 176 CYS B C 1
ATOM 3703 O O . CYS B 1 176 ? -23.75 0.164 5.77 1 98.38 176 CYS B O 1
ATOM 3705 N N . GLU B 1 177 ? -24.359 0.315 7.922 1 98.31 177 GLU B N 1
ATOM 3706 C CA . GLU B 1 177 ? -25.562 1.081 7.609 1 98.31 177 GLU B CA 1
ATOM 3707 C C . GLU B 1 177 ? -25.219 2.451 7.039 1 98.31 177 GLU B C 1
ATOM 3709 O O . GLU B 1 177 ? -25.844 2.914 6.09 1 98.31 177 GLU B O 1
ATOM 3714 N N . VAL B 1 178 ? -24.266 3.057 7.629 1 98.81 178 VAL B N 1
ATOM 3715 C CA . VAL B 1 178 ? -23.859 4.398 7.223 1 98.81 178 VAL B CA 1
ATOM 3716 C C . VAL B 1 178 ? -23.281 4.359 5.805 1 98.81 178 VAL B C 1
ATOM 3718 O O . VAL B 1 178 ? -23.609 5.215 4.977 1 98.81 178 VAL B O 1
ATOM 3721 N N . ILE B 1 179 ? -22.438 3.365 5.508 1 98.81 179 ILE B N 1
ATOM 3722 C CA . ILE B 1 179 ? -21.859 3.217 4.176 1 98.81 179 ILE B CA 1
ATOM 3723 C C . ILE B 1 179 ? -22.969 2.936 3.158 1 98.81 179 ILE B C 1
ATOM 3725 O O . ILE B 1 179 ? -22.984 3.518 2.07 1 98.81 179 ILE B O 1
ATOM 3729 N N . ARG B 1 180 ? -23.875 2.1 3.527 1 98.06 180 ARG B N 1
ATOM 3730 C CA . ARG B 1 180 ? -25 1.788 2.652 1 98.06 180 ARG B CA 1
ATOM 3731 C C . ARG B 1 180 ? -25.797 3.045 2.314 1 98.06 180 ARG B C 1
ATOM 3733 O O . ARG B 1 180 ? -26.172 3.264 1.158 1 98.06 180 ARG B O 1
ATOM 3740 N N . ALA B 1 181 ? -26.094 3.85 3.303 1 98.12 181 ALA B N 1
ATOM 3741 C CA . ALA B 1 181 ? -26.812 5.102 3.088 1 98.12 181 ALA B CA 1
ATOM 3742 C C . ALA B 1 181 ? -26.031 6.027 2.154 1 98.12 181 ALA B C 1
ATOM 3744 O O . ALA B 1 181 ? -26.625 6.672 1.284 1 98.12 181 ALA B O 1
ATOM 3745 N N . ALA B 1 182 ? -24.766 6.117 2.336 1 98.44 182 ALA B N 1
ATOM 3746 C CA . ALA B 1 182 ? -23.922 6.992 1.523 1 98.44 182 ALA B CA 1
ATOM 3747 C C . ALA B 1 182 ? -23.859 6.508 0.078 1 98.44 182 ALA B C 1
ATOM 3749 O O . ALA B 1 182 ? -23.766 7.312 -0.851 1 98.44 182 ALA B O 1
ATOM 3750 N N . MET B 1 183 ? -23.906 5.168 -0.133 1 97.5 183 MET B N 1
ATOM 3751 C CA . MET B 1 183 ? -23.859 4.598 -1.476 1 97.5 183 MET B CA 1
ATOM 3752 C C . MET B 1 183 ? -25.031 5.09 -2.312 1 97.5 183 MET B C 1
ATOM 3754 O O . MET B 1 183 ? -24.891 5.312 -3.518 1 97.5 183 MET B O 1
ATOM 3758 N N . ALA B 1 184 ? -26.125 5.211 -1.688 1 94.56 184 ALA B N 1
ATOM 3759 C CA . ALA B 1 184 ? -27.328 5.668 -2.381 1 94.56 184 ALA B CA 1
ATOM 3760 C C . ALA B 1 184 ? -27.156 7.082 -2.922 1 94.56 184 ALA B C 1
ATOM 3762 O O . ALA B 1 184 ? -27.688 7.422 -3.982 1 94.56 184 ALA B O 1
ATOM 3763 N N . GLU B 1 185 ? -26.359 7.84 -2.305 1 92.94 185 GLU B N 1
ATOM 3764 C CA . GLU B 1 185 ? -26.172 9.242 -2.662 1 92.94 185 GLU B CA 1
ATOM 3765 C C . GLU B 1 185 ? -24.953 9.43 -3.553 1 92.94 185 GLU B C 1
ATOM 3767 O O . GLU B 1 185 ? -24.969 10.242 -4.48 1 92.94 185 GLU B O 1
ATOM 3772 N N . HIS B 1 186 ? -23.891 8.672 -3.328 1 94.5 186 HIS B N 1
ATOM 3773 C CA . HIS B 1 186 ? -22.594 9 -3.926 1 94.5 186 HIS B CA 1
ATOM 3774 C C . HIS B 1 186 ? -22.156 7.91 -4.895 1 94.5 186 HIS B C 1
ATOM 3776 O O . HIS B 1 186 ? -21.234 8.125 -5.699 1 94.5 186 HIS B O 1
ATOM 3782 N N . GLY B 1 187 ? -22.828 6.766 -4.879 1 94.12 187 GLY B N 1
ATOM 3783 C CA . GLY B 1 187 ? -22.312 5.637 -5.629 1 94.12 187 GLY B CA 1
ATOM 3784 C C . GLY B 1 187 ? -21.078 5.016 -4.996 1 94.12 187 GLY B C 1
ATOM 3785 O O . GLY B 1 187 ? -21.172 4.316 -3.986 1 94.12 187 GLY B O 1
ATOM 3786 N N . HIS B 1 188 ? -19.922 5.367 -5.57 1 95.81 188 HIS B N 1
ATOM 3787 C CA . HIS B 1 188 ? -18.672 4.926 -4.953 1 95.81 188 HIS B CA 1
ATOM 3788 C C . HIS B 1 188 ? -18.391 5.707 -3.68 1 95.81 188 HIS B C 1
ATOM 3790 O O . HIS B 1 188 ? -18.297 6.938 -3.709 1 95.81 188 HIS B O 1
ATOM 3796 N N . VAL B 1 189 ? -18.281 4.996 -2.555 1 98.5 189 VAL B N 1
ATOM 3797 C CA . VAL B 1 189 ? -17.953 5.613 -1.275 1 98.5 189 VAL B CA 1
ATOM 3798 C C . VAL B 1 189 ? -16.5 5.297 -0.906 1 98.5 189 VAL B C 1
ATOM 3800 O O . VAL B 1 189 ? -16.203 4.191 -0.451 1 98.5 189 VAL B O 1
ATOM 3803 N N . SER B 1 190 ? -15.656 6.227 -1.05 1 98.62 190 SER B N 1
ATOM 3804 C CA . SER B 1 190 ? -14.242 6.066 -0.744 1 98.62 190 SER B CA 1
ATOM 3805 C C . SER B 1 190 ? -13.93 6.52 0.679 1 98.62 190 SER B C 1
ATOM 3807 O O . SER B 1 190 ? -14.789 7.082 1.36 1 98.62 190 SER B O 1
ATOM 3809 N N . ALA B 1 191 ? -12.711 6.238 1.148 1 98.81 191 ALA B N 1
ATOM 3810 C CA . ALA B 1 191 ? -12.258 6.781 2.426 1 98.81 191 ALA B CA 1
ATOM 3811 C C . ALA B 1 191 ? -12.359 8.305 2.445 1 98.81 191 ALA B C 1
ATOM 3813 O O . ALA B 1 191 ? -12.812 8.883 3.434 1 98.81 191 ALA B O 1
ATOM 3814 N N . GLU B 1 192 ? -12.008 8.953 1.343 1 98.38 192 GLU B N 1
ATOM 3815 C CA . GLU B 1 192 ? -12.07 10.414 1.25 1 98.38 192 GLU B CA 1
ATOM 3816 C C . GLU B 1 192 ? -13.5 10.914 1.381 1 98.38 192 GLU B C 1
ATOM 3818 O O . GLU B 1 192 ? -13.734 12.023 1.863 1 98.38 192 GLU B O 1
ATOM 3823 N N . THR B 1 193 ? -14.469 10.102 0.916 1 98.44 193 THR B N 1
ATOM 3824 C CA . THR B 1 193 ? -15.875 10.477 1.022 1 98.44 193 THR B CA 1
ATOM 3825 C C . THR B 1 193 ? -16.234 10.797 2.469 1 98.44 193 THR B C 1
ATOM 3827 O O . THR B 1 193 ? -17.078 11.656 2.729 1 98.44 193 THR B O 1
ATOM 3830 N N . PHE B 1 194 ? -15.594 10.133 3.41 1 98.62 194 PHE B N 1
ATOM 3831 C CA . PHE B 1 194 ? -15.906 10.336 4.82 1 98.62 194 PHE B CA 1
ATOM 3832 C C . PHE B 1 194 ? -14.766 11.062 5.531 1 98.62 194 PHE B C 1
ATOM 3834 O O . PHE B 1 194 ? -15.008 11.891 6.41 1 98.62 194 PHE B O 1
ATOM 3841 N N . ILE B 1 195 ? -13.523 10.734 5.168 1 98.56 195 ILE B N 1
ATOM 3842 C CA . ILE B 1 195 ? -12.375 11.172 5.945 1 98.56 195 ILE B CA 1
ATOM 3843 C C . ILE B 1 195 ? -11.719 12.383 5.27 1 98.56 195 ILE B C 1
ATOM 3845 O O . ILE B 1 195 ? -10.617 12.273 4.73 1 98.56 195 ILE B O 1
ATOM 3849 N N . SER B 1 196 ? -12.281 13.484 5.262 1 97.81 196 SER B N 1
ATOM 3850 C CA . SER B 1 196 ? -11.844 14.797 4.797 1 97.81 196 SER B CA 1
ATOM 3851 C C . SER B 1 196 ? -12.703 15.906 5.391 1 97.81 196 SER B C 1
ATOM 3853 O O . SER B 1 196 ? -13.695 15.633 6.078 1 97.81 196 SER B O 1
ATOM 3855 N N . GLY B 1 197 ? -12.297 17.172 5.195 1 96.62 197 GLY B N 1
ATOM 3856 C CA . GLY B 1 197 ? -13.141 18.266 5.652 1 96.62 197 GLY B CA 1
ATOM 3857 C C . GLY B 1 197 ? -14.57 18.172 5.156 1 96.62 197 GLY B C 1
ATOM 3858 O O . GLY B 1 197 ? -15.492 18 5.953 1 96.62 197 GLY B O 1
ATOM 3859 N N . PRO B 1 198 ? -14.773 18.25 3.861 1 97.06 198 PRO B N 1
ATOM 3860 C CA . PRO B 1 198 ? -16.125 18.062 3.32 1 97.06 198 PRO B CA 1
ATOM 3861 C C . PRO B 1 198 ? -16.703 16.688 3.662 1 97.06 198 PRO B C 1
ATOM 3863 O O . PRO B 1 198 ? -17.922 16.547 3.746 1 97.06 198 PRO B O 1
ATOM 3866 N N . GLY B 1 199 ? -15.859 15.719 3.867 1 98.38 199 GLY B N 1
ATOM 3867 C CA . GLY B 1 199 ? -16.297 14.375 4.195 1 98.38 199 GLY B CA 1
ATOM 3868 C C . GLY B 1 199 ? -17.016 14.289 5.527 1 98.38 199 GLY B C 1
ATOM 3869 O O . GLY B 1 199 ? -17.906 13.453 5.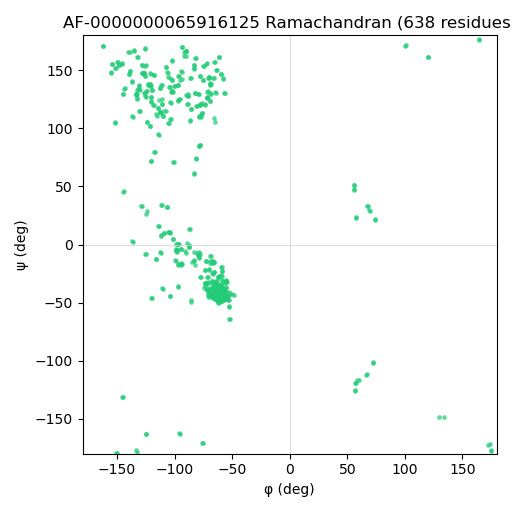699 1 98.38 199 GLY B O 1
ATOM 3870 N N . LEU B 1 200 ? -16.562 15.141 6.438 1 98.38 200 LEU B N 1
ATOM 3871 C CA . LEU B 1 200 ? -17.234 15.195 7.73 1 98.38 200 LEU B CA 1
ATOM 3872 C C . LEU B 1 200 ? -18.719 15.516 7.562 1 98.38 200 LEU B C 1
ATOM 3874 O O . LEU B 1 200 ? -19.562 14.938 8.25 1 98.38 200 LEU B O 1
ATOM 3878 N N . VAL B 1 201 ? -19.031 16.375 6.664 1 98.5 201 VAL B N 1
ATOM 3879 C CA . VAL B 1 201 ? -20.406 16.766 6.391 1 98.5 201 VAL B CA 1
ATOM 3880 C C . VAL B 1 201 ? -21.156 15.609 5.727 1 98.5 201 VAL B C 1
ATOM 3882 O O . VAL B 1 201 ? -22.312 15.336 6.055 1 98.5 201 VAL B O 1
ATOM 3885 N N . ARG B 1 202 ? -20.516 14.938 4.773 1 98.62 202 ARG B N 1
ATOM 3886 C CA . ARG B 1 202 ? -21.141 13.797 4.117 1 98.62 202 ARG B CA 1
ATOM 3887 C C . ARG B 1 202 ? -21.438 12.68 5.113 1 98.62 202 ARG B C 1
ATOM 3889 O O . ARG B 1 202 ? -22.484 12.031 5.047 1 98.62 202 ARG B O 1
ATOM 3896 N N . LEU B 1 203 ? -20.5 12.453 6 1 98.81 203 LEU B N 1
ATOM 3897 C CA . LEU B 1 203 ? -20.672 11.453 7.043 1 98.81 203 LEU B CA 1
ATOM 3898 C C . LEU B 1 203 ? -21.844 11.82 7.949 1 98.81 203 LEU B C 1
ATOM 3900 O O . LEU B 1 203 ? -22.656 10.953 8.305 1 98.81 203 LEU B O 1
ATOM 3904 N N . TYR B 1 204 ? -21.922 13.102 8.32 1 98.81 204 TYR B N 1
ATOM 3905 C CA . TYR B 1 204 ? -23.016 13.617 9.133 1 98.81 204 TYR B CA 1
ATOM 3906 C C . TYR B 1 204 ? -24.359 13.367 8.469 1 98.81 204 TYR B C 1
ATOM 3908 O O . TYR B 1 204 ? -25.297 12.891 9.102 1 98.81 204 TYR B O 1
ATOM 3916 N N . ARG B 1 205 ? -24.453 13.633 7.223 1 98.62 205 ARG B N 1
ATOM 3917 C CA . ARG B 1 205 ? -25.688 13.461 6.477 1 98.62 205 ARG B CA 1
ATOM 3918 C C . ARG B 1 205 ? -26.062 11.984 6.367 1 98.62 205 ARG B C 1
ATOM 3920 O O . ARG B 1 205 ? -27.234 11.617 6.492 1 98.62 205 ARG B O 1
ATOM 3927 N N . ALA B 1 206 ? -25.109 11.141 6.059 1 98.69 206 ALA B N 1
ATOM 3928 C CA . ALA B 1 206 ? -25.359 9.703 5.988 1 98.69 206 ALA B CA 1
ATOM 3929 C C . ALA B 1 206 ? -25.859 9.172 7.328 1 98.69 206 ALA B C 1
ATOM 3931 O O . ALA B 1 206 ? -26.797 8.375 7.367 1 98.69 206 ALA B O 1
ATOM 3932 N N . LEU B 1 207 ? -25.188 9.586 8.391 1 98.75 207 LEU B N 1
ATOM 3933 C CA . LEU B 1 207 ? -25.609 9.148 9.719 1 98.75 207 LEU B CA 1
ATOM 3934 C C . LEU B 1 207 ? -27.016 9.648 10.039 1 98.75 207 LEU B C 1
ATOM 3936 O O . LEU B 1 207 ? -27.812 8.93 10.641 1 98.75 207 LEU B O 1
ATOM 3940 N N . ALA B 1 208 ? -27.281 10.93 9.703 1 98.69 208 ALA B N 1
ATOM 3941 C CA . ALA B 1 208 ? -28.625 11.477 9.906 1 98.69 208 ALA B CA 1
ATOM 3942 C C . ALA B 1 208 ? -29.672 10.602 9.234 1 98.69 208 ALA B C 1
ATOM 3944 O O . ALA B 1 208 ? -30.734 10.336 9.805 1 98.69 208 ALA B O 1
ATOM 3945 N N . THR B 1 209 ? -29.406 10.18 8.031 1 98.25 209 THR B N 1
ATOM 3946 C CA . THR B 1 209 ? -30.297 9.297 7.301 1 98.25 209 THR B CA 1
ATOM 3947 C C . THR B 1 209 ? -30.531 8 8.078 1 98.25 209 THR B C 1
ATOM 3949 O O . THR B 1 209 ? -31.672 7.543 8.211 1 98.25 209 THR B O 1
ATOM 3952 N N . VAL B 1 210 ? -29.484 7.402 8.555 1 98.25 210 VAL B N 1
ATOM 3953 C CA . VAL B 1 210 ? -29.547 6.141 9.281 1 98.25 210 VAL B CA 1
ATOM 3954 C C . VAL B 1 210 ? -30.359 6.316 10.555 1 98.25 210 VAL B C 1
ATOM 3956 O O . VAL B 1 210 ? -31.109 5.418 10.961 1 98.25 210 VAL B O 1
ATOM 3959 N N . ARG B 1 211 ? -30.234 7.508 11.156 1 98.25 211 ARG B N 1
ATOM 3960 C CA . ARG B 1 211 ? -30.922 7.789 12.422 1 98.25 211 ARG B CA 1
ATOM 3961 C C . ARG B 1 211 ? -32.312 8.312 12.18 1 98.25 211 ARG B C 1
ATOM 3963 O O . ARG B 1 211 ? -33.062 8.562 13.125 1 98.25 211 ARG B O 1
ATOM 3970 N N . GLY B 1 212 ? -32.719 8.484 11 1 97.75 212 GLY B N 1
ATOM 3971 C CA . GLY B 1 212 ? -34.031 9.016 10.664 1 97.75 212 GLY B CA 1
ATOM 3972 C C . GLY B 1 212 ? -34.188 10.484 11.008 1 97.75 212 GLY B C 1
ATOM 3973 O O . GLY B 1 212 ? -35.281 10.93 11.383 1 97.75 212 GLY B O 1
ATOM 3974 N N . GLU B 1 213 ? -33.094 11.227 10.984 1 97.62 213 GLU B N 1
ATOM 3975 C CA . GLU B 1 213 ? -33.094 12.648 11.305 1 97.62 213 GLU B CA 1
ATOM 3976 C C . GLU B 1 213 ? -32.906 13.5 10.055 1 97.62 213 GLU B C 1
ATOM 3978 O O . GLU B 1 213 ? -32.312 13.039 9.078 1 97.62 213 GLU B O 1
ATOM 3983 N N . THR B 1 214 ? -33.438 14.734 10.094 1 97.06 214 THR B N 1
ATOM 3984 C CA . THR B 1 214 ? -33.188 15.688 9.023 1 97.06 214 THR B CA 1
ATOM 3985 C C . THR B 1 214 ? -31.875 16.438 9.266 1 97.06 214 THR B C 1
ATOM 3987 O O . THR B 1 214 ? -31.719 17.125 10.273 1 97.06 214 THR B O 1
ATOM 3990 N N . PRO B 1 215 ? -30.984 16.25 8.406 1 96.81 215 PRO B N 1
ATOM 3991 C CA . PRO B 1 215 ? -29.703 16.922 8.617 1 96.81 215 PRO B CA 1
ATOM 3992 C C . PRO B 1 215 ? -29.828 18.453 8.508 1 96.81 215 PRO B C 1
ATOM 3994 O O . PRO B 1 215 ? -30.594 18.953 7.68 1 96.81 215 PRO B O 1
ATOM 3997 N N . LYS B 1 216 ? -29.094 19.156 9.32 1 97.38 216 LYS B N 1
ATOM 3998 C CA . LYS B 1 216 ? -28.953 20.609 9.211 1 97.38 216 LYS B CA 1
ATOM 3999 C C . LYS B 1 216 ? -27.922 20.984 8.156 1 97.38 216 LYS B C 1
ATOM 4001 O O . LYS B 1 216 ? -27.125 20.141 7.746 1 97.38 216 LYS B O 1
ATOM 4006 N N . ASN B 1 217 ? -28.016 22.219 7.715 1 97.62 217 ASN B N 1
ATOM 4007 C CA . ASN B 1 217 ? -27.031 22.703 6.75 1 97.62 217 ASN B CA 1
ATOM 4008 C C . ASN B 1 217 ? -25.75 23.141 7.438 1 97.62 217 ASN B C 1
ATOM 4010 O O . ASN B 1 217 ? -25.438 24.328 7.48 1 97.62 217 ASN B O 1
ATOM 4014 N N . TYR B 1 218 ? -25 22.188 7.859 1 97.75 218 TYR B N 1
ATOM 4015 C CA . TYR B 1 218 ? -23.797 22.422 8.648 1 97.75 218 TYR B CA 1
ATOM 4016 C C . TYR B 1 218 ? -22.562 22.422 7.766 1 97.75 218 TYR B C 1
ATOM 4018 O O . TYR B 1 218 ? -22.516 21.734 6.742 1 97.75 218 TYR B O 1
ATOM 4026 N N . GLU B 1 219 ? -21.625 23.219 8.07 1 97.81 219 GLU B N 1
ATOM 4027 C CA . GLU B 1 219 ? -20.25 23.125 7.586 1 97.81 219 GLU B CA 1
ATOM 4028 C C . GLU B 1 219 ? -19.391 22.281 8.523 1 97.81 219 GLU B C 1
ATOM 4030 O O . GLU B 1 219 ? -19.797 22 9.656 1 97.81 219 GLU B O 1
ATOM 4035 N N . PRO B 1 220 ? -18.25 21.906 8.086 1 97.62 220 PRO B N 1
ATOM 4036 C CA . PRO B 1 220 ? -17.406 21.062 8.938 1 97.62 220 PRO B CA 1
ATOM 4037 C C . PRO B 1 220 ? -17.203 21.656 10.328 1 97.62 220 PRO B C 1
ATOM 4039 O O . PRO B 1 220 ? -17.328 20.938 11.328 1 97.62 220 PRO B O 1
ATOM 4042 N N . LYS B 1 221 ? -17 22.938 10.422 1 96.69 221 LYS B N 1
ATOM 4043 C CA . LYS B 1 221 ? -16.719 23.578 11.703 1 96.69 221 LYS B CA 1
ATOM 4044 C C . LYS B 1 221 ? -17.938 23.484 12.633 1 96.69 221 LYS B C 1
ATOM 4046 O O . LYS B 1 221 ? -17.781 23.422 13.852 1 96.69 221 LYS B O 1
ATOM 4051 N N . ASP B 1 222 ? -19.141 23.5 12.07 1 97.88 222 ASP B N 1
ATOM 4052 C CA . ASP B 1 222 ? -20.359 23.391 12.867 1 97.88 222 ASP B CA 1
ATOM 4053 C C . ASP B 1 222 ? -20.453 22.016 13.539 1 97.88 222 ASP B C 1
ATOM 4055 O O . ASP B 1 222 ? -20.828 21.922 14.703 1 97.88 222 ASP B O 1
ATOM 4059 N N . ILE B 1 223 ? -20.125 21 12.789 1 98.25 223 ILE B N 1
ATOM 4060 C CA . ILE B 1 223 ? -20.188 19.641 13.297 1 98.25 223 ILE B CA 1
ATOM 4061 C C . ILE B 1 223 ? -19.172 19.453 14.422 1 98.25 223 ILE B C 1
ATOM 4063 O O . ILE B 1 223 ? -19.5 18.891 15.469 1 98.25 223 ILE B O 1
ATOM 4067 N N . THR B 1 224 ? -17.953 19.938 14.18 1 97.94 224 THR B N 1
ATOM 4068 C CA . THR B 1 224 ? -16.906 19.844 15.195 1 97.94 224 THR B CA 1
ATOM 4069 C C . THR B 1 224 ? -17.312 20.609 16.453 1 97.94 224 THR B C 1
ATOM 4071 O O . THR B 1 224 ? -17.172 20.094 17.562 1 97.94 224 THR B O 1
ATOM 4074 N N . ALA B 1 225 ? -17.828 21.797 16.281 1 97.62 225 ALA B N 1
ATOM 4075 C CA . ALA B 1 225 ? -18.25 22.609 17.422 1 97.62 225 ALA B CA 1
ATOM 4076 C C . ALA B 1 225 ? -19.391 21.922 18.172 1 97.62 225 ALA B C 1
ATOM 4078 O O . ALA B 1 225 ? -19.359 21.875 19.406 1 97.62 225 ALA B O 1
ATOM 4079 N N . GLY B 1 226 ? -20.391 21.453 17.453 1 97.5 226 GLY B N 1
ATOM 4080 C CA . GLY B 1 226 ? -21.5 20.766 18.094 1 97.5 226 GLY B CA 1
ATOM 4081 C C . GLY B 1 226 ? -21.094 19.516 18.859 1 97.5 226 GLY B C 1
ATOM 4082 O O . GLY B 1 226 ? -21.672 19.203 19.891 1 97.5 226 GLY B O 1
ATOM 4083 N N . ALA B 1 227 ? -20.094 18.797 18.359 1 97.81 227 ALA B N 1
ATOM 4084 C CA . ALA B 1 227 ? -19.578 17.609 19.047 1 97.81 227 ALA B CA 1
ATOM 4085 C C . ALA B 1 227 ? -18.812 17.984 20.312 1 97.81 227 ALA B C 1
ATOM 4087 O O . ALA B 1 227 ? -19.031 17.391 21.375 1 97.81 227 ALA B O 1
ATOM 4088 N N . LEU B 1 228 ? -17.953 19 20.234 1 97.31 228 LEU B N 1
ATOM 4089 C CA . LEU B 1 228 ? -17.047 19.375 21.328 1 97.31 228 LEU B CA 1
ATOM 4090 C C . LEU B 1 228 ? -17.828 20.031 22.469 1 97.31 228 LEU B C 1
ATOM 4092 O O . LEU B 1 228 ? -17.484 19.844 23.641 1 97.31 228 LEU B O 1
ATOM 4096 N N . ASP B 1 229 ? -18.875 20.766 22.094 1 96.06 229 ASP B N 1
ATOM 4097 C CA . ASP B 1 229 ? -19.625 21.469 23.125 1 96.06 229 ASP B CA 1
ATOM 4098 C C . ASP B 1 229 ? -20.766 20.625 23.656 1 96.06 229 ASP B C 1
ATOM 4100 O O . ASP B 1 229 ? -21.438 21.016 24.625 1 96.06 229 ASP B O 1
ATOM 4104 N N . GLY B 1 230 ? -21 19.516 23.094 1 94.19 230 GLY B N 1
ATOM 4105 C CA . GLY B 1 230 ? -21.984 18.562 23.594 1 94.19 230 GLY B CA 1
ATOM 4106 C C . GLY B 1 230 ? -23.422 19 23.328 1 94.19 230 GLY B C 1
ATOM 4107 O O . GLY B 1 230 ? -24.344 18.469 23.938 1 94.19 230 GLY B O 1
ATOM 4108 N N . THR B 1 231 ? -23.641 19.859 22.391 1 94.75 231 THR B N 1
ATOM 4109 C CA . THR B 1 231 ? -24.969 20.438 22.172 1 94.75 231 THR B CA 1
ATOM 4110 C C . THR B 1 231 ? -25.734 19.641 21.125 1 94.75 231 THR B C 1
ATOM 4112 O O . THR B 1 231 ? -26.953 19.828 20.969 1 94.75 231 THR B O 1
ATOM 4115 N N . ASP B 1 232 ? -25.062 18.875 20.391 1 96.75 232 ASP B N 1
ATOM 4116 C CA . ASP B 1 232 ? -25.688 18.125 19.312 1 96.75 232 ASP B CA 1
ATOM 4117 C C . ASP B 1 232 ? -25.203 16.688 19.281 1 96.75 232 ASP B C 1
ATOM 4119 O O . ASP B 1 232 ? -24.078 16.406 18.859 1 96.75 232 ASP B O 1
ATOM 4123 N N . ASP B 1 233 ? -26.062 15.781 19.625 1 97.5 233 ASP B N 1
ATOM 4124 C CA . ASP B 1 233 ? -25.719 14.375 19.766 1 97.5 233 ASP B CA 1
ATOM 4125 C C . ASP B 1 233 ? -25.312 13.773 18.406 1 97.5 233 ASP B C 1
ATOM 4127 O O . ASP B 1 233 ? -24.438 12.898 18.359 1 97.5 233 ASP B O 1
ATOM 4131 N N . LEU B 1 234 ? -25.984 14.203 17.375 1 98.44 234 LEU B N 1
ATOM 4132 C CA . LEU B 1 234 ? -25.656 13.695 16.047 1 98.44 234 LEU B CA 1
ATOM 4133 C C . LEU B 1 234 ? -24.266 14.156 15.625 1 98.44 234 LEU B C 1
ATOM 4135 O O . LEU B 1 234 ? -23.547 13.414 14.961 1 98.44 234 LEU B O 1
ATOM 4139 N N . CYS B 1 235 ? -23.891 15.375 15.938 1 98.44 235 CYS B N 1
ATOM 4140 C CA . CYS B 1 235 ? -22.547 15.867 15.672 1 98.44 235 CYS B CA 1
ATOM 4141 C C . CYS B 1 235 ? -21.5 15.062 16.438 1 98.44 235 CYS B C 1
ATOM 4143 O O . CYS B 1 235 ? -20.453 14.711 15.891 1 98.44 235 CYS B O 1
ATOM 4145 N N . LYS B 1 236 ? -21.828 14.781 17.703 1 98.44 236 LYS B N 1
ATOM 4146 C CA . LYS B 1 236 ? -20.906 13.984 18.5 1 98.44 236 LYS B CA 1
ATOM 4147 C C . LYS B 1 236 ? -20.703 12.602 17.891 1 98.44 236 LYS B C 1
ATOM 4149 O O . LYS B 1 236 ? -19.578 12.133 17.766 1 98.44 236 LYS B O 1
ATOM 4154 N N . GLU B 1 237 ? -21.812 11.961 17.578 1 98.69 237 GLU B N 1
ATOM 4155 C CA . GLU B 1 237 ? -21.719 10.633 16.984 1 98.69 237 GLU B CA 1
ATOM 4156 C C . GLU B 1 237 ? -20.984 10.664 15.648 1 98.69 237 GLU B C 1
ATOM 4158 O O . GLU B 1 237 ? -20.25 9.734 15.32 1 98.69 237 GLU B O 1
ATOM 4163 N N . THR B 1 238 ? -21.188 11.711 14.883 1 98.81 238 THR B N 1
ATOM 4164 C CA . THR B 1 238 ? -20.516 11.883 13.602 1 98.81 238 THR B CA 1
ATOM 4165 C C . THR B 1 238 ? -19 11.984 13.805 1 98.81 238 THR B C 1
ATOM 4167 O O . THR B 1 238 ? -18.234 11.312 13.117 1 98.81 238 THR B O 1
ATOM 4170 N N . LEU B 1 239 ? -18.594 12.82 14.727 1 98.75 239 LEU B N 1
ATOM 4171 C CA . LEU B 1 239 ? -17.156 13.016 14.977 1 98.75 239 LEU B CA 1
ATOM 4172 C C . LEU B 1 239 ? -16.531 11.742 15.523 1 98.75 239 LEU B C 1
ATOM 4174 O O . LEU B 1 239 ? -15.375 11.438 15.203 1 98.75 239 LEU B O 1
ATOM 4178 N N . ASP B 1 240 ? -17.297 10.992 16.344 1 98.75 240 ASP B N 1
ATOM 4179 C CA . ASP B 1 240 ? -16.828 9.688 16.812 1 98.75 240 ASP B CA 1
ATOM 4180 C C . ASP B 1 240 ? -16.578 8.742 15.648 1 98.75 240 ASP B C 1
ATOM 4182 O O . ASP B 1 240 ? -15.547 8.07 15.594 1 98.75 240 ASP B O 1
ATOM 4186 N N . LEU B 1 241 ? -17.531 8.695 14.711 1 98.88 241 LEU B N 1
ATOM 4187 C CA . LEU B 1 241 ? -17.391 7.836 13.539 1 98.88 241 LEU B CA 1
ATOM 4188 C C . LEU B 1 241 ? -16.188 8.273 12.695 1 98.88 241 LEU B C 1
ATOM 4190 O O . LEU B 1 241 ? -15.461 7.43 12.172 1 98.88 241 LEU B O 1
ATOM 4194 N N . PHE B 1 242 ? -16.094 9.594 12.57 1 98.88 242 PHE B N 1
ATOM 4195 C CA . PHE B 1 242 ? -14.984 10.141 11.797 1 98.88 242 PHE B CA 1
ATOM 4196 C C . PHE B 1 242 ? -13.648 9.664 12.352 1 98.88 242 PHE B C 1
ATOM 4198 O O . PHE B 1 242 ? -12.805 9.156 11.609 1 98.88 242 PHE B O 1
ATOM 4205 N N . CYS B 1 243 ? -13.469 9.734 13.648 1 98.88 243 CYS B N 1
ATOM 4206 C CA . CYS B 1 243 ? -12.25 9.289 14.32 1 98.88 243 CYS B CA 1
ATOM 4207 C C . CYS B 1 243 ? -12.07 7.777 14.172 1 98.88 243 CYS B C 1
ATOM 4209 O O . CYS B 1 243 ? -10.953 7.301 13.961 1 98.88 243 CYS B O 1
ATOM 4211 N N . SER B 1 244 ? -13.148 7.039 14.25 1 98.88 244 SER B N 1
ATOM 4212 C CA . SER B 1 244 ? -13.109 5.586 14.117 1 98.88 244 SER B CA 1
ATOM 4213 C C . SER B 1 244 ? -12.672 5.172 12.711 1 98.88 244 SER B C 1
ATOM 4215 O O . SER B 1 244 ? -11.844 4.27 12.555 1 98.88 244 SER B O 1
ATOM 4217 N N . PHE B 1 245 ? -13.242 5.836 11.727 1 98.88 245 PHE B N 1
ATOM 4218 C CA . PHE B 1 245 ? -12.883 5.531 10.344 1 98.88 245 PHE B CA 1
ATOM 4219 C C . PHE B 1 245 ? -11.406 5.824 10.094 1 98.88 245 PHE B C 1
ATOM 4221 O O . PHE B 1 245 ? -10.734 5.07 9.391 1 98.88 245 PHE B O 1
ATOM 4228 N N . ILE B 1 246 ? -10.875 6.922 10.625 1 98.88 246 ILE B N 1
ATOM 4229 C CA . ILE B 1 246 ? -9.461 7.234 10.469 1 98.88 246 ILE B CA 1
ATOM 4230 C C . ILE B 1 246 ? -8.617 6.137 11.117 1 98.88 246 ILE B C 1
ATOM 4232 O O . ILE B 1 246 ? -7.602 5.715 10.555 1 98.88 246 ILE B O 1
ATOM 4236 N N . GLY B 1 247 ? -9.023 5.691 12.305 1 98.88 247 GLY B N 1
ATOM 4237 C CA . GLY B 1 247 ? -8.32 4.605 12.969 1 98.88 247 GLY B CA 1
ATOM 4238 C C . GLY B 1 247 ? -8.266 3.334 12.148 1 98.88 247 GLY B C 1
ATOM 4239 O O . GLY B 1 247 ? -7.199 2.744 11.977 1 98.88 247 GLY B O 1
ATOM 4240 N N . SER B 1 248 ? -9.406 2.939 11.617 1 98.81 248 SER B N 1
ATOM 4241 C CA . SER B 1 248 ? -9.492 1.72 10.82 1 98.81 248 SER B CA 1
ATOM 4242 C C . SER B 1 248 ? -8.633 1.827 9.562 1 98.81 248 SER B C 1
ATOM 4244 O O . SER B 1 248 ? -7.926 0.886 9.203 1 98.81 248 SER B O 1
ATO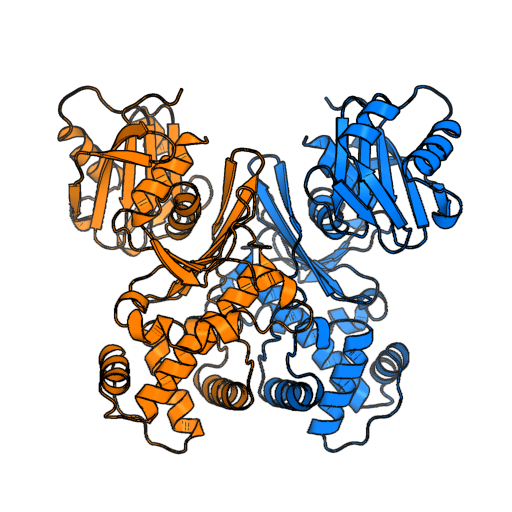M 4246 N N . LEU B 1 249 ? -8.758 2.988 8.906 1 98.88 249 LEU B N 1
ATOM 4247 C CA . LEU B 1 249 ? -7.969 3.186 7.695 1 98.88 249 LEU B CA 1
ATOM 4248 C C . LEU B 1 249 ? -6.477 3.168 8.008 1 98.88 249 LEU B C 1
ATOM 4250 O O . LEU B 1 249 ? -5.688 2.578 7.266 1 98.88 249 LEU B O 1
ATOM 4254 N N . SER B 1 250 ? -6.074 3.822 9.07 1 98.88 250 SER B N 1
ATOM 4255 C CA . SER B 1 250 ? -4.672 3.857 9.477 1 98.88 250 SER B CA 1
ATOM 4256 C C . SER B 1 250 ? -4.141 2.455 9.75 1 98.88 250 SER B C 1
ATOM 4258 O O . SER B 1 250 ? -3.033 2.111 9.336 1 98.88 250 SER B O 1
ATOM 4260 N N . GLY B 1 251 ? -4.902 1.68 10.484 1 98.88 251 GLY B N 1
ATOM 4261 C CA . GLY B 1 251 ? -4.516 0.296 10.711 1 98.88 251 GLY B CA 1
ATOM 4262 C C . GLY B 1 251 ? -4.395 -0.506 9.43 1 98.88 251 GLY B C 1
ATOM 4263 O O . GLY B 1 251 ? -3.469 -1.31 9.281 1 98.88 251 GLY B O 1
ATOM 4264 N N . ASN B 1 252 ? -5.355 -0.32 8.523 1 98.88 252 ASN B N 1
ATOM 4265 C CA . ASN B 1 252 ? -5.301 -0.982 7.227 1 98.88 252 ASN B CA 1
ATOM 4266 C C . ASN B 1 252 ? -4.035 -0.605 6.457 1 98.88 252 ASN B C 1
ATOM 4268 O O . ASN B 1 252 ? -3.398 -1.462 5.844 1 98.88 252 ASN B O 1
ATOM 4272 N N . LEU B 1 253 ? -3.703 0.677 6.469 1 98.88 253 LEU B N 1
ATOM 4273 C CA . LEU B 1 253 ? -2.504 1.13 5.773 1 98.88 253 LEU B CA 1
ATOM 4274 C C . LEU B 1 253 ? -1.249 0.557 6.422 1 98.88 253 LEU B C 1
ATOM 4276 O O . LEU B 1 253 ? -0.281 0.233 5.73 1 98.88 253 LEU B O 1
ATOM 4280 N N . ALA B 1 254 ? -1.253 0.456 7.762 1 98.75 254 ALA B N 1
ATOM 4281 C CA . ALA B 1 254 ? -0.136 -0.173 8.461 1 98.75 254 ALA B CA 1
ATOM 4282 C C . ALA B 1 254 ? 0.08 -1.604 7.977 1 98.75 254 ALA B C 1
ATOM 4284 O O . ALA B 1 254 ? 1.217 -2.023 7.746 1 98.75 254 ALA B O 1
ATOM 4285 N N . LEU B 1 255 ? -0.967 -2.318 7.797 1 98.5 255 LEU B N 1
ATOM 4286 C CA . LEU B 1 255 ? -0.896 -3.689 7.305 1 98.5 255 LEU B CA 1
ATOM 4287 C C . LEU B 1 255 ? -0.432 -3.721 5.852 1 98.5 255 LEU B C 1
ATOM 4289 O O . LEU B 1 255 ? 0.371 -4.574 5.473 1 98.5 255 LEU B O 1
ATOM 4293 N N . THR B 1 256 ? -0.915 -2.826 5.047 1 98.62 256 THR B N 1
ATOM 4294 C CA . THR B 1 256 ? -0.674 -2.838 3.609 1 98.62 256 THR B CA 1
ATOM 4295 C C . THR B 1 256 ? 0.772 -2.465 3.299 1 98.62 256 THR B C 1
ATOM 4297 O O . THR B 1 256 ? 1.396 -3.057 2.416 1 98.62 256 THR B O 1
ATOM 4300 N N . TYR B 1 257 ? 1.312 -1.503 4.031 1 98.19 257 TYR B N 1
ATOM 4301 C CA . TYR B 1 257 ? 2.68 -1.064 3.773 1 98.19 257 TYR B CA 1
ATOM 4302 C C . TYR B 1 257 ? 3.666 -1.803 4.672 1 98.19 257 TYR B C 1
ATOM 4304 O O . TYR B 1 257 ? 4.883 -1.675 4.504 1 98.19 257 TYR B O 1
ATOM 4312 N N . GLY B 1 258 ? 3.172 -2.666 5.613 1 96.31 258 GLY B N 1
ATOM 4313 C CA . GLY B 1 258 ? 4.066 -3.176 6.641 1 96.31 258 GLY B CA 1
ATOM 4314 C C . GLY B 1 258 ? 4.746 -2.076 7.438 1 96.31 258 GLY B C 1
ATOM 4315 O O . GLY B 1 258 ? 5.965 -2.094 7.613 1 96.31 258 GLY B O 1
ATOM 4316 N N . ALA B 1 259 ? 3.971 -1.131 7.961 1 98.06 259 ALA B N 1
ATOM 4317 C CA . ALA B 1 259 ? 4.48 0.147 8.453 1 98.06 259 ALA B CA 1
ATOM 4318 C C . ALA B 1 259 ? 5.008 0.016 9.883 1 98.06 259 ALA B C 1
ATOM 4320 O O . ALA B 1 259 ? 4.617 0.782 10.766 1 98.06 259 ALA B O 1
ATOM 4321 N N . LYS B 1 260 ? 5.992 -0.792 10.086 1 96.75 260 LYS B N 1
ATOM 4322 C CA . LYS B 1 260 ? 6.605 -0.99 11.398 1 96.75 260 LYS B CA 1
ATOM 4323 C C . LYS B 1 260 ? 7.445 0.219 11.805 1 96.75 260 LYS B C 1
ATOM 4325 O O . LYS B 1 260 ? 7.832 0.354 12.961 1 96.75 260 LYS B O 1
ATOM 4330 N N . GLY B 1 261 ? 7.734 1.081 10.859 1 97.56 261 GLY B N 1
ATOM 4331 C CA . GLY B 1 261 ? 8.414 2.332 11.156 1 97.56 261 GLY B CA 1
ATOM 4332 C C . GLY B 1 261 ? 7.48 3.4 11.703 1 97.56 261 GLY B C 1
ATOM 4333 O O . GLY B 1 261 ? 7.922 4.488 12.078 1 97.56 261 GLY B O 1
ATOM 4334 N N . GLY B 1 262 ? 6.172 3.119 11.664 1 98.56 262 GLY B N 1
ATOM 4335 C CA . GLY B 1 262 ? 5.188 4.027 12.234 1 98.56 262 GLY B CA 1
ATOM 4336 C C . GLY B 1 262 ? 4.18 4.531 11.211 1 98.56 262 GLY B C 1
ATOM 4337 O O . GLY B 1 262 ? 4.41 4.434 10.008 1 98.56 262 GLY B O 1
ATOM 4338 N N . VAL B 1 263 ? 3.102 5.016 11.773 1 98.88 263 VAL B N 1
ATOM 4339 C CA . VAL B 1 263 ? 2.084 5.711 10.992 1 98.88 263 VAL B CA 1
ATOM 4340 C C . VAL B 1 263 ? 2.053 7.188 11.383 1 98.88 263 VAL B C 1
ATOM 4342 O O . VAL B 1 263 ? 2.148 7.523 12.562 1 98.88 263 VAL B O 1
ATOM 4345 N N . TYR B 1 264 ? 2.01 8.047 10.391 1 98.88 264 TYR B N 1
ATOM 4346 C CA . TYR B 1 264 ? 2.033 9.492 10.609 1 98.88 264 TYR B CA 1
ATOM 4347 C C . TYR B 1 264 ? 0.784 10.148 10.039 1 98.88 264 TYR B C 1
ATOM 4349 O O . TYR B 1 264 ? 0.42 9.906 8.883 1 98.88 264 TYR B O 1
ATOM 4357 N N . LEU B 1 265 ? 0.161 10.883 10.867 1 98.75 265 LEU B N 1
ATOM 4358 C CA . LEU B 1 265 ? -1.007 11.672 10.484 1 98.75 265 LEU B CA 1
ATOM 4359 C C . LEU B 1 265 ? -0.616 13.109 10.172 1 98.75 265 LEU B C 1
ATOM 4361 O O . LEU B 1 265 ? 0.241 13.688 10.844 1 98.75 265 LEU B O 1
ATOM 4365 N N . ALA B 1 266 ? -1.178 13.641 9.109 1 97.12 266 ALA B N 1
ATOM 4366 C CA . ALA B 1 266 ? -0.937 15.016 8.695 1 97.12 266 ALA B CA 1
ATOM 4367 C C . ALA B 1 266 ? -2.246 15.727 8.359 1 97.12 266 ALA B C 1
ATOM 4369 O O . ALA B 1 266 ? -3.33 15.188 8.609 1 97.12 266 ALA B O 1
ATOM 4370 N N . GLY B 1 267 ? -2.131 16.938 7.918 1 90.62 267 GLY B N 1
ATOM 4371 C CA . GLY B 1 267 ? -3.299 17.688 7.477 1 90.62 267 GLY B CA 1
ATOM 4372 C C . GLY B 1 267 ? -3.809 18.656 8.523 1 90.62 267 GLY B C 1
ATOM 4373 O O . GLY B 1 267 ? -3.359 18.641 9.672 1 90.62 267 GLY B O 1
ATOM 4374 N N . GLY B 1 268 ? -4.762 19.531 8.133 1 89.88 268 GLY B N 1
ATOM 4375 C CA . GLY B 1 268 ? -5.215 20.625 8.961 1 89.88 268 GLY B CA 1
ATOM 4376 C C . GLY B 1 268 ? -6.477 20.312 9.742 1 89.88 268 GLY B C 1
ATOM 4377 O O . GLY B 1 268 ? -6.879 21.078 10.617 1 89.88 268 GLY B O 1
ATOM 4378 N N . VAL B 1 269 ? -7.004 19.125 9.594 1 93.38 269 VAL B N 1
ATOM 4379 C CA . VAL B 1 269 ? -8.305 18.797 10.18 1 93.38 269 VAL B CA 1
ATOM 4380 C C . VAL B 1 269 ? -8.117 18.344 11.625 1 93.38 269 VAL B C 1
ATOM 4382 O O . VAL B 1 269 ? -8.75 18.875 12.539 1 93.38 269 VAL B O 1
ATOM 4385 N N . LEU B 1 270 ? -7.219 17.438 11.922 1 96.38 270 LEU B N 1
ATOM 4386 C CA . LEU B 1 270 ? -7.102 16.734 13.195 1 96.38 270 LEU B CA 1
ATOM 4387 C C . LEU B 1 270 ? -6.641 17.688 14.297 1 96.38 270 LEU B C 1
ATOM 4389 O O . LEU B 1 270 ? -7.141 17.625 15.422 1 96.38 270 LEU B O 1
ATOM 4393 N N . PRO B 1 271 ? -5.695 18.656 13.984 1 94.62 271 PRO B N 1
ATOM 4394 C CA . PRO B 1 271 ? -5.254 19.578 15.031 1 94.62 271 PRO B CA 1
ATOM 4395 C C . PRO B 1 271 ? -6.402 20.391 15.625 1 94.62 271 PRO B C 1
ATOM 4397 O O . PRO B 1 271 ? -6.332 20.812 16.781 1 94.62 271 PRO B O 1
ATOM 4400 N N . ARG B 1 272 ? -7.473 20.562 14.961 1 93.19 272 ARG B N 1
ATOM 4401 C CA . ARG B 1 272 ? -8.594 21.391 15.391 1 93.19 272 ARG B CA 1
ATOM 4402 C C . ARG B 1 272 ? -9.328 20.75 16.562 1 93.19 272 ARG B C 1
ATOM 4404 O O . ARG B 1 272 ? -10.086 21.422 17.281 1 93.19 272 ARG B O 1
ATOM 4411 N N . PHE B 1 273 ? -9.203 19.516 16.75 1 96.94 273 PHE B N 1
ATOM 4412 C CA . PHE B 1 273 ? -9.844 18.812 17.844 1 96.94 273 PHE B CA 1
ATOM 4413 C C . PHE B 1 273 ? -8.961 17.688 18.359 1 96.94 273 PHE B C 1
ATOM 4415 O O . PHE B 1 273 ? -9.438 16.562 18.578 1 96.94 273 PHE B O 1
ATOM 4422 N N . ILE B 1 274 ? -7.66 17.922 18.562 1 97.25 274 ILE B N 1
ATOM 4423 C CA . ILE B 1 274 ? -6.625 16.938 18.844 1 97.25 274 ILE B CA 1
ATOM 4424 C C . ILE B 1 274 ? -6.918 16.234 20.156 1 97.25 274 ILE B C 1
ATOM 4426 O O . ILE B 1 274 ? -6.68 15.039 20.297 1 97.25 274 ILE B O 1
ATOM 4430 N N . ASP B 1 275 ? -7.375 16.922 21.172 1 97.38 275 ASP B N 1
ATOM 4431 C CA . ASP B 1 275 ? -7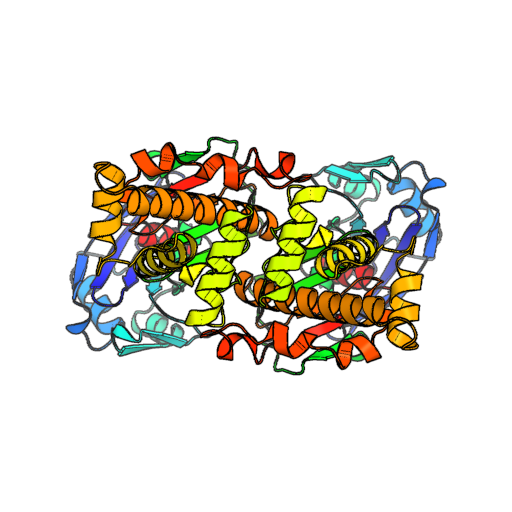.66 16.297 22.453 1 97.38 275 ASP B CA 1
ATOM 4432 C C . ASP B 1 275 ? -8.828 15.32 22.344 1 97.38 275 ASP B C 1
ATOM 4434 O O . ASP B 1 275 ? -8.789 14.234 22.922 1 97.38 275 ASP B O 1
ATOM 4438 N N . TYR B 1 276 ? -9.875 15.812 21.656 1 98.06 276 TYR B N 1
ATOM 4439 C CA . TYR B 1 276 ? -10.992 14.914 21.375 1 98.06 276 TYR B CA 1
ATOM 4440 C C . TYR B 1 276 ? -10.523 13.672 20.625 1 98.06 276 TYR B C 1
ATOM 4442 O O . TYR B 1 276 ? -10.922 12.555 20.953 1 98.06 276 TYR B O 1
ATOM 4450 N N . PHE B 1 277 ? -9.688 13.852 19.656 1 98.44 277 PHE B N 1
ATOM 4451 C CA . PHE B 1 277 ? -9.164 12.781 18.812 1 98.44 277 PHE B CA 1
ATOM 4452 C C . PHE B 1 277 ? -8.375 11.773 19.656 1 98.44 277 PHE B C 1
ATOM 4454 O O . PHE B 1 277 ? -8.562 10.562 19.5 1 98.44 277 PHE B O 1
ATOM 4461 N N . LYS B 1 278 ? -7.516 12.234 20.547 1 98.06 278 LYS B N 1
ATOM 4462 C CA . LYS B 1 278 ? -6.688 11.383 21.406 1 98.06 278 LYS B CA 1
ATOM 4463 C C . LYS B 1 278 ? -7.547 10.508 22.312 1 98.06 278 LYS B C 1
ATOM 4465 O O . LYS B 1 278 ? -7.145 9.406 22.688 1 98.06 278 LYS B O 1
ATOM 4470 N N . SER B 1 279 ? -8.703 10.984 22.609 1 97.69 279 SER B N 1
ATOM 4471 C CA . SER B 1 279 ? -9.57 10.266 23.547 1 97.69 279 SER B CA 1
ATOM 4472 C C . SER B 1 279 ? -10.617 9.438 22.797 1 97.69 279 SER B C 1
ATOM 4474 O O . SER B 1 279 ? -11.422 8.742 23.422 1 97.69 279 SER B O 1
ATOM 4476 N N . SER B 1 280 ? -10.68 9.516 21.531 1 98.38 280 SER B N 1
ATOM 4477 C CA . SER B 1 280 ? -11.664 8.82 20.703 1 98.38 280 SER B CA 1
ATOM 4478 C C . SER B 1 280 ? -11.32 7.34 20.578 1 98.38 280 SER B C 1
ATOM 4480 O O . SER B 1 280 ? -10.406 6.848 21.234 1 98.38 280 SER B O 1
ATOM 4482 N N . ASP B 1 281 ? -12.008 6.617 19.719 1 98.5 281 ASP B N 1
ATOM 4483 C CA . ASP B 1 281 ? -11.797 5.191 19.484 1 98.5 281 ASP B CA 1
ATOM 4484 C C . ASP B 1 281 ? -10.719 4.961 18.422 1 98.5 281 ASP B C 1
ATOM 4486 O O . ASP B 1 281 ? -10.539 3.84 17.953 1 98.5 281 ASP B O 1
ATOM 4490 N N . PHE B 1 282 ? -10 5.984 18.109 1 98.75 282 PHE B N 1
ATOM 4491 C CA . PHE B 1 282 ? -8.984 5.871 17.078 1 98.75 282 PHE B CA 1
ATOM 4492 C C . PHE B 1 282 ? -8.047 4.703 17.359 1 98.75 282 PHE B C 1
ATOM 4494 O O . PHE B 1 282 ? -7.848 3.842 16.5 1 98.75 282 PHE B O 1
ATOM 4501 N N . VAL B 1 283 ? -7.457 4.641 18.516 1 98.75 283 VAL B N 1
ATOM 4502 C CA . VAL B 1 283 ? -6.438 3.65 18.844 1 98.75 283 VAL B CA 1
ATOM 4503 C C . VAL B 1 283 ? -7.055 2.252 18.828 1 98.75 283 VAL B C 1
ATOM 4505 O O . VAL B 1 283 ? -6.449 1.309 18.312 1 98.75 283 VAL B O 1
ATOM 4508 N N . LYS B 1 284 ? -8.211 2.156 19.422 1 98.44 284 LYS B N 1
ATOM 4509 C CA . LYS B 1 284 ? -8.914 0.879 19.406 1 98.44 284 LYS B CA 1
ATOM 4510 C C . LYS B 1 284 ? -9.148 0.387 17.984 1 98.44 284 LYS B C 1
ATOM 4512 O O . LYS B 1 284 ? -8.852 -0.766 17.656 1 98.44 284 LYS B O 1
ATOM 4517 N N . ARG B 1 285 ? -9.625 1.244 17.125 1 98.56 285 ARG B N 1
ATOM 4518 C CA . ARG B 1 285 ? -9.969 0.898 15.758 1 98.56 285 ARG B CA 1
ATOM 4519 C C . ARG B 1 285 ? -8.719 0.627 14.93 1 98.56 285 ARG B C 1
ATOM 4521 O O . ARG B 1 285 ? -8.734 -0.214 14.023 1 98.56 285 ARG B O 1
ATOM 4528 N N . PHE B 1 286 ? -7.602 1.334 15.234 1 98.81 286 PHE B N 1
ATOM 4529 C CA . PHE B 1 286 ? -6.309 1.067 14.617 1 98.81 286 PHE B CA 1
ATOM 4530 C C . PHE B 1 286 ? -5.855 -0.36 14.898 1 98.81 286 PHE B C 1
ATOM 4532 O O . PHE B 1 286 ? -5.359 -1.048 14.008 1 98.81 286 PHE B O 1
ATOM 4539 N N . SER B 1 287 ? -6.113 -0.812 16.047 1 98.25 287 SER B N 1
ATOM 4540 C CA . SER B 1 287 ? -5.48 -2.023 16.547 1 98.25 287 SER B CA 1
ATOM 4541 C C . SER B 1 287 ? -6.379 -3.24 16.359 1 98.25 287 SER B C 1
ATOM 4543 O O . SER B 1 287 ? -5.914 -4.379 16.438 1 98.25 287 SER B O 1
ATOM 4545 N N . GLU B 1 288 ? -7.645 -3.053 16.125 1 97.38 288 GLU B N 1
ATOM 4546 C CA . GLU B 1 288 ? -8.586 -4.156 15.938 1 97.38 288 GLU B CA 1
ATOM 4547 C C . GLU B 1 288 ? -8.461 -4.75 14.539 1 97.38 288 GLU B C 1
ATOM 4549 O O . GLU B 1 288 ? -9.281 -4.465 13.664 1 97.38 288 GLU B O 1
ATOM 4554 N N . LYS B 1 289 ? -7.527 -5.656 14.445 1 98.25 289 LYS B N 1
ATOM 4555 C CA . LYS B 1 289 ? -7.246 -6.273 13.156 1 98.25 289 LYS B CA 1
ATOM 4556 C C . LYS B 1 289 ? -7.262 -7.797 13.258 1 98.25 289 LYS B C 1
ATOM 4558 O O . LYS B 1 289 ? -6.469 -8.477 12.609 1 98.25 289 LYS B O 1
ATOM 4563 N N . GLY B 1 290 ? -8.148 -8.312 14.156 1 96.88 290 GLY B N 1
ATOM 4564 C CA . GLY B 1 290 ? -8.281 -9.75 14.289 1 96.88 290 GLY B CA 1
ATOM 4565 C C . GLY B 1 290 ? -6.969 -10.445 14.617 1 96.88 290 GLY B C 1
ATOM 4566 O O . GLY B 1 290 ? -6.281 -10.062 15.562 1 96.88 290 GLY B O 1
ATOM 4567 N N . VAL B 1 291 ? -6.566 -11.445 13.82 1 95.06 291 VAL B N 1
ATOM 4568 C CA . VAL B 1 291 ? -5.383 -12.266 14.062 1 95.06 291 VAL B CA 1
ATOM 4569 C C . VAL B 1 291 ? -4.125 -11.414 13.914 1 95.06 291 VAL B C 1
ATOM 4571 O O . VAL B 1 291 ? -3.047 -11.797 14.375 1 95.06 291 VAL B O 1
ATOM 4574 N N . MET B 1 292 ? -4.285 -10.219 13.328 1 96.38 292 MET B N 1
ATOM 4575 C CA . MET B 1 292 ? -3.127 -9.359 13.094 1 96.38 292 MET B CA 1
ATOM 4576 C C . MET B 1 292 ? -3.051 -8.25 14.141 1 96.38 292 MET B C 1
ATOM 4578 O O . MET B 1 292 ? -2.221 -7.352 14.031 1 96.38 292 MET B O 1
ATOM 4582 N N . SER B 1 293 ? -3.912 -8.258 15.109 1 97.44 293 SER B N 1
ATOM 4583 C CA . SER B 1 293 ? -3.883 -7.242 16.156 1 97.44 293 SER B CA 1
ATOM 4584 C C . SER B 1 293 ? -2.516 -7.184 16.828 1 97.44 293 SER B C 1
ATOM 4586 O O . SER B 1 293 ? -2.025 -6.102 17.156 1 97.44 293 SER B O 1
ATOM 4588 N N . HIS B 1 294 ? -1.888 -8.336 17 1 95 294 HIS B N 1
ATOM 4589 C CA . HIS B 1 294 ? -0.573 -8.375 17.641 1 95 294 HIS B CA 1
ATOM 4590 C C . HIS B 1 294 ? 0.48 -7.715 16.75 1 95 294 HIS B C 1
ATOM 4592 O O . HIS B 1 294 ? 1.462 -7.164 17.266 1 95 294 HIS B O 1
ATOM 4598 N N . TYR B 1 295 ? 0.297 -7.801 15.516 1 93.56 295 TYR B N 1
ATOM 4599 C CA . TYR B 1 295 ? 1.217 -7.195 14.562 1 93.56 295 TYR B CA 1
ATOM 4600 C C . TYR B 1 295 ? 1.173 -5.676 14.648 1 93.56 295 TYR B C 1
ATOM 4602 O O . TYR B 1 295 ? 2.215 -5.016 14.633 1 93.56 295 TYR B O 1
ATOM 4610 N N . VAL B 1 296 ? -0.068 -5.062 14.773 1 97.12 296 VAL B N 1
ATOM 4611 C CA . VAL B 1 296 ? -0.22 -3.619 14.641 1 97.12 296 VAL B CA 1
ATOM 4612 C C . VAL B 1 296 ? -0.167 -2.963 16.016 1 97.12 296 VAL B C 1
ATOM 4614 O O . VAL B 1 296 ? 0.02 -1.748 16.125 1 97.12 296 VAL B O 1
ATOM 4617 N N . GLU B 1 297 ? -0.337 -3.695 17.016 1 95.38 297 GLU B N 1
ATOM 4618 C CA . GLU B 1 297 ? -0.496 -3.146 18.359 1 95.38 297 GLU B CA 1
ATOM 4619 C C . GLU B 1 297 ? 0.719 -2.316 18.766 1 95.38 297 GLU B C 1
ATOM 4621 O O . GLU B 1 297 ? 0.583 -1.301 19.453 1 95.38 297 GLU B O 1
ATOM 4626 N N . ASN B 1 298 ? 1.912 -2.646 18.266 1 95.5 298 ASN B N 1
ATOM 4627 C CA . ASN B 1 298 ? 3.115 -1.956 18.719 1 95.5 298 ASN B CA 1
ATOM 4628 C C . ASN B 1 298 ? 3.537 -0.866 17.734 1 95.5 298 ASN B C 1
ATOM 4630 O O . ASN B 1 298 ? 4.531 -0.173 17.953 1 95.5 298 ASN B O 1
ATOM 4634 N N . ILE B 1 299 ? 2.852 -0.69 16.719 1 98.31 299 ILE B N 1
ATOM 4635 C CA . ILE B 1 299 ? 3.186 0.341 15.742 1 98.31 299 ILE B CA 1
ATOM 4636 C C . ILE B 1 299 ? 2.746 1.707 16.266 1 98.31 299 ILE B C 1
ATOM 4638 O O . ILE B 1 299 ? 1.568 1.915 16.562 1 98.31 299 ILE B O 1
ATOM 4642 N N . PRO B 1 300 ? 3.645 2.637 16.422 1 98.75 300 PRO B N 1
ATOM 4643 C CA . PRO B 1 300 ? 3.256 3.961 16.906 1 98.75 300 PRO B CA 1
ATOM 4644 C C . PRO B 1 300 ? 2.551 4.801 15.844 1 98.75 300 PRO B C 1
ATOM 4646 O O . PRO B 1 300 ? 2.727 4.559 14.641 1 98.75 300 PRO B O 1
ATOM 4649 N N . VAL B 1 301 ? 1.721 5.715 16.312 1 98.88 301 VAL B N 1
ATOM 4650 C CA . VAL B 1 301 ? 1.069 6.703 15.469 1 98.88 301 VAL B CA 1
ATOM 4651 C C . VAL B 1 301 ? 1.36 8.109 15.992 1 98.88 301 VAL B C 1
ATOM 4653 O O . VAL B 1 301 ? 1.179 8.383 17.188 1 98.88 301 VAL B O 1
ATOM 4656 N N . ASN B 1 302 ? 1.849 8.961 15.109 1 98.81 302 ASN B N 1
ATOM 4657 C CA . ASN B 1 302 ? 2.133 10.352 15.461 1 98.81 302 ASN B CA 1
ATOM 4658 C C . ASN B 1 302 ? 1.438 11.328 14.516 1 98.81 302 ASN B C 1
ATOM 4660 O O . ASN B 1 302 ? 1.271 11.031 13.328 1 98.81 302 ASN B O 1
ATOM 4664 N N . LEU B 1 303 ? 1.036 12.414 15.047 1 98.69 303 LEU B N 1
ATOM 4665 C CA . LEU B 1 303 ? 0.551 13.539 14.25 1 98.69 303 LEU B CA 1
ATOM 4666 C C . LEU B 1 303 ? 1.661 14.555 14.016 1 98.69 303 LEU B C 1
ATOM 4668 O O . LEU B 1 303 ? 2.314 15 14.969 1 98.69 303 LEU B O 1
ATOM 4672 N N . ILE B 1 304 ? 1.903 14.867 12.766 1 98.25 304 ILE B N 1
ATOM 4673 C CA . ILE B 1 304 ? 2.914 15.859 12.414 1 98.25 304 ILE B CA 1
ATOM 4674 C C . ILE B 1 304 ? 2.422 17.25 12.805 1 98.25 304 ILE B C 1
ATOM 4676 O O . ILE B 1 304 ? 1.332 17.672 12.398 1 98.25 304 ILE B O 1
ATOM 4680 N N . SER B 1 305 ? 3.184 17.953 13.531 1 95.25 305 SER B N 1
ATOM 4681 C CA . SER B 1 305 ? 2.818 19.281 14.023 1 95.25 305 SER B CA 1
ATOM 4682 C C . SER B 1 305 ? 3.859 20.328 13.625 1 95.25 305 SER B C 1
ATOM 4684 O O . SER B 1 305 ? 4.031 21.328 14.312 1 95.25 305 SER B O 1
ATOM 4686 N N . TYR B 1 306 ? 4.551 20.156 12.625 1 94.38 306 TYR B N 1
ATOM 4687 C CA . TYR B 1 306 ? 5.609 21.062 12.18 1 94.38 306 TYR B CA 1
ATOM 4688 C C . TYR B 1 306 ? 5.219 21.766 10.883 1 94.38 306 TYR B C 1
ATOM 4690 O O . TYR B 1 306 ? 4.91 21.109 9.883 1 94.38 306 TYR B O 1
ATOM 4698 N N . GLU B 1 307 ? 5.25 23.094 10.875 1 91 307 GLU B N 1
ATOM 4699 C CA . GLU B 1 307 ? 4.703 23.875 9.781 1 91 307 GLU B CA 1
ATOM 4700 C C . GLU B 1 307 ? 5.602 23.812 8.547 1 91 307 GLU B C 1
ATOM 4702 O O . GLU B 1 307 ? 5.152 24.047 7.426 1 91 307 GLU B O 1
ATOM 4707 N N . TYR B 1 308 ? 6.895 23.5 8.688 1 93.5 308 TYR B N 1
ATOM 4708 C CA . TYR B 1 308 ? 7.824 23.484 7.566 1 93.5 308 TYR B CA 1
ATOM 4709 C C . TYR B 1 308 ? 8.188 22.047 7.18 1 93.5 308 TYR B C 1
ATOM 4711 O O . TYR B 1 308 ? 9.312 21.781 6.742 1 93.5 308 TYR B O 1
ATOM 4719 N N . THR B 1 309 ? 7.23 21.125 7.363 1 96.5 309 THR B N 1
ATOM 4720 C CA . THR B 1 309 ? 7.441 19.703 7.133 1 96.5 309 THR B CA 1
ATOM 4721 C C . THR B 1 309 ? 7.883 19.453 5.695 1 96.5 309 THR B C 1
ATOM 4723 O O . THR B 1 309 ? 8.75 18.609 5.449 1 96.5 309 THR B O 1
ATOM 4726 N N . ALA B 1 310 ? 7.262 20.141 4.758 1 95.81 310 ALA B N 1
ATOM 4727 C CA . ALA B 1 310 ? 7.602 19.938 3.35 1 95.81 310 ALA B CA 1
ATOM 4728 C C . ALA B 1 310 ? 9.062 20.281 3.086 1 95.81 310 ALA B C 1
ATOM 4730 O O . ALA B 1 310 ? 9.719 19.656 2.25 1 95.81 310 ALA B O 1
ATOM 4731 N N . PHE B 1 311 ? 9.617 21.344 3.781 1 97.5 311 PHE B N 1
ATOM 4732 C CA . PHE B 1 311 ? 11.023 21.688 3.66 1 97.5 311 PHE B CA 1
ATOM 4733 C C . PHE B 1 311 ? 11.906 20.547 4.125 1 97.5 311 PHE B C 1
ATOM 4735 O O . PHE B 1 311 ? 12.891 20.203 3.463 1 97.5 311 PHE B O 1
ATOM 4742 N N . VAL B 1 312 ? 11.508 19.984 5.215 1 97.81 312 VAL B N 1
ATOM 4743 C CA . VAL B 1 312 ? 12.266 18.859 5.781 1 97.81 312 VAL B CA 1
ATOM 4744 C C . VAL B 1 312 ? 12.281 17.703 4.797 1 97.81 312 VAL B C 1
ATOM 4746 O O . VAL B 1 312 ? 13.32 17.062 4.582 1 97.81 312 VAL B O 1
ATOM 4749 N N . GLY B 1 313 ? 11.094 17.375 4.234 1 98 313 GLY B N 1
ATOM 4750 C CA . GLY B 1 313 ? 11.008 16.312 3.246 1 98 313 GLY B CA 1
ATOM 4751 C C . GLY B 1 313 ? 11.883 16.547 2.033 1 98 313 GLY B C 1
ATOM 4752 O O . GLY B 1 313 ? 12.594 15.633 1.588 1 98 313 GLY B O 1
ATOM 4753 N N . ALA B 1 314 ? 11.82 17.734 1.492 1 97.56 314 ALA B N 1
ATOM 4754 C CA . ALA B 1 314 ? 12.641 18.109 0.338 1 97.56 314 ALA B CA 1
ATOM 4755 C C . ALA B 1 314 ? 14.125 18 0.667 1 97.56 314 ALA B C 1
ATOM 4757 O O . ALA B 1 314 ? 14.914 17.5 -0.139 1 97.56 314 ALA B O 1
ATOM 4758 N N . ALA B 1 315 ? 14.523 18.484 1.822 1 97.44 315 ALA B N 1
ATOM 4759 C CA . ALA B 1 315 ? 15.914 18.438 2.252 1 97.44 315 ALA B CA 1
ATOM 4760 C C . ALA B 1 315 ? 16.391 16.984 2.41 1 97.44 315 ALA B C 1
ATOM 4762 O O . ALA B 1 315 ? 17.469 16.625 1.924 1 97.44 315 ALA B O 1
ATOM 4763 N N . ALA B 1 316 ? 15.578 16.203 3.084 1 96.75 316 ALA B N 1
ATOM 4764 C CA . ALA B 1 316 ? 15.938 14.805 3.301 1 96.75 316 ALA B CA 1
ATOM 4765 C C . ALA B 1 316 ? 16.078 14.062 1.976 1 96.75 316 ALA B C 1
ATOM 4767 O O . ALA B 1 316 ? 16.969 13.234 1.814 1 96.75 316 ALA B O 1
ATOM 4768 N N . TRP B 1 317 ? 15.195 14.359 1.08 1 96.19 317 TRP B N 1
ATOM 4769 C CA . TRP B 1 317 ? 15.234 13.742 -0.241 1 96.19 317 TRP B CA 1
ATOM 4770 C C . TRP B 1 317 ? 16.531 14.102 -0.97 1 96.19 317 TRP B C 1
ATOM 4772 O O . TRP B 1 317 ? 17.219 13.219 -1.483 1 96.19 317 TRP B O 1
ATOM 4782 N N . LEU B 1 318 ? 16.828 15.359 -1.007 1 95.44 318 LEU B N 1
ATOM 4783 C CA . LEU B 1 318 ? 18.031 15.812 -1.695 1 95.44 318 LEU B CA 1
ATOM 4784 C C . LEU B 1 318 ? 19.281 15.211 -1.057 1 95.44 318 LEU B C 1
ATOM 4786 O O . LEU B 1 318 ? 20.25 14.898 -1.752 1 95.44 318 LEU B O 1
ATOM 4790 N N . ASP B 1 319 ? 19.297 15.039 0.221 1 93.69 319 ASP B N 1
ATOM 4791 C CA . ASP B 1 319 ? 20.438 14.555 0.989 1 93.69 319 ASP B CA 1
ATOM 4792 C C . ASP B 1 319 ? 20.75 13.102 0.643 1 93.69 319 ASP B C 1
ATOM 4794 O O . ASP B 1 319 ? 21.906 12.664 0.779 1 93.69 319 ASP B O 1
ATOM 4798 N N . GLN B 1 320 ? 19.812 12.344 0.182 1 91.88 320 GLN B N 1
ATOM 4799 C CA . GLN B 1 320 ? 20.047 10.93 -0.064 1 91.88 320 GLN B CA 1
ATOM 4800 C C . GLN B 1 320 ? 20.328 10.664 -1.54 1 91.88 320 GLN B C 1
ATOM 4802 O O . GLN B 1 320 ? 20.625 9.539 -1.931 1 91.88 320 GLN B O 1
ATOM 4807 N N . LEU B 1 321 ? 20.031 11.664 -2.348 1 87 321 LEU B N 1
ATOM 4808 C CA . LEU B 1 321 ? 20.344 11.523 -3.768 1 87 321 LEU B CA 1
ATOM 4809 C C . LEU B 1 321 ? 21.844 11.609 -4.016 1 87 321 LEU B C 1
ATOM 4811 O O . LEU B 1 321 ? 22.359 10.969 -4.93 1 87 321 LEU B O 1
#

pLDDT: mean 95.47, std 5.25, range [50.28, 98.88]

InterPro domains:
  IPR003836 Glucokinase [MF_00524] (5-321)
  IPR003836 Glucokinase [PF02685] (7-320)
  IPR003836 Glucokinase [TIGR00749] (8-315)
  IPR003836 Glucokinase [cd24008] (6-317)
  IPR043129 ATPase, nucleotide binding domain [SSF53067] (3-318)
  IPR050201 Bacterial glucokinase [PTHR47690] (4-320)